Protein 4OYL (pdb70)

Sequence (567 aa):
GAIENGLESGSANACPDAILIFARGSTEPGNMGITVGPALANGLESHIRNIWIQGVGGPYDAALATNFLPRGTSQANIDEGKRLFALANQKCPNTPVVAGGYQGAALIAAAVSELSGAVKEQVKGVALFGYTQNLQNRGGIPNYPRERTKVFCNVGDAVCTGTLIITPALSYTIEARGEAARFLRDRIRGAIENGLESGSANACPDAILIFARGSTEPGNMGITVGPALANNGLESHIRNIWIQGVGGPYDAALATNFLPRGTSQANIDEGKRLFALANQKCPNTPVVAGGYQGAALIAAAVSELSGAVKEQVKGVALFGYTQNLQNRGGIPNYPRERTKVFCNVGDAVCTGTLIITPALSYTIEARGEAARFLRDRIRGAIENGLESGSANACPDAILIFARGSTEPGNMGITVGPALANGLEESHIRNIWIQGVGGPYDAALATNFLPRGTSQANIDEGKRLFALANQKCPNTPVVAGGYQGAALIAAAVSELSGAVKEQVKGVALFGYTQNLQNRGGIPNYPRERTKVFCNVGDAVCTGTLIITPALSYTTIEARGEAARFLRDRIR

B-factor: mean 19.84, std 9.94, range [5.02, 76.6]

Foldseek 3Di:
DQAFQQLVPDALVQDWQEEEEEQEAAPADYQQGDFLRVLLVQLQCVLGVTYGYHGQDDPPPSHLVQCPDPLRGDPVLLVSLLVSLVSCCVSPLPHAYEYEYENHLSSNLSNLQPDDDSSNVSHQAYEYELRLCCPVVVNHRHPHDPLRYHYHYDPPRVSNVNDRDDDPPVVSSVCSSPVVSVSVSVSSD/DQEFAQLVPDALVDDFQEEEEEQEAAPADYQQGDFLRVLLVLLLCVLGPTYGYHGQDDPPPRHLVQCPDPLRGDPVSLVSLLVSLVSCCVSPVVHAYEYEYANHLSSNLSNLLPDDDSSNVSHQAYEYELRLCCPVVVNDRHPHDPLRYHYHHDPPRPSNVNDRDDDPPVVSSVCSNPVVSVSVVVSSD/DLEFQQLVPDALVQAWQEEEEEQEAAPAGYQQGDFLRVLLVLLQCVLGVTYGYHGQDDPPPRHLVQCPDPLRGDPVSLVSLLVSLVSCCVSPLPHAYEYEYANRLSSNLSNLQPDDDSSNVSHQAYEYELRLCCPVVVNHRHPHDPLRYHYHYDPPRVSNPNDRDDDPPVVSSVCSNPVVSVSVSVSSD

CATH classification: 3.40.50.1820

Radius of gyration: 27.36 Å; Cα contacts (8 Å, |Δi|>4): 1223; chains: 3; bounding box: 73×33×76 Å

Solvent-accessible surface area: 22251 Å² total

Organism: Humicola insolens (NCBI:txid85995)

Nearest PDB structures (foldseek):
  4oyl-assembly3_C  TM=1.004E+00  e=4.333E-38  Mycothermus thermophilus
  4oyy-assembly10_J  TM=9.921E-01  e=8.914E-37  Mycothermus thermophilus
  1cue-assembly1_A  TM=9.681E-01  e=5.906E-26  Fusarium vanettenii
  5x88-assembly1_A  TM=9.489E-01  e=8.861E-22  Malbranchea cinnamomea
  3qpd-assembly1_A  TM=9.527E-01  e=2.796E-21  Aspergillus oryzae

Secondary structure (DSSP, 8-state):
----BHHHH--TTS--SEEEEEEPPTT--TTTTTTHHHHHHHHHHHH-SSEEEEE--TT----SGGGGSGGGS-HHHHHHHHHHHHHHHHH-TTS-EEEEE--HHHHHHHHHHT--HHHHHHEEEEEEES-TTTTTTTTS-TTS-GGGEEEE--TT-GGGGT--S------HHHHIIIIIHHHHHHHH-/----BHHHH--TTS--SEEEEEE--TT-STTT-SSHHHHHHHHHHTT-SSEEEEE--TT----GGGGGSGGGS-HHHHHHHHHHHHHHHHH-TTS-EEEEE--HHHHHHHHHHT--HHHHHHEEEEEEES-TTTTTTTTS-TTS-GGGEEEE--TT-GGGGT--S------HHHHIIIIIHHHHHHHH-/----BHHHH--TTS--SEEEEEEPPTT-STTTTTTHHHHHHHHHHHH-SSEEEEE--TT----SGGGGSGGGS-HHHHHHHHHHHHHHHHH-TTS-EEEEE--HHHHHHHHHHT--HHHHHHEEEEEEES-TTTTTTTTS-TTS-GGGEEEE--TT-GGGGT--S------HHHHIIIIIHHHHHHHH-

InterPro domains:
  IPR000675 Cutinase/acetylxylan esterase [PF01083] (16-191)
  IPR000675 Cutinase/acetylxylan esterase [SM01110] (15-192)
  IPR011150 Cutinase, monofunctional [PR00129] (37-47)
  IPR011150 Cutinase, monofunctional [PR00129] (71-91)
  IPR011150 Cutinase, monofunctional [PR00129] (92-111)
  IPR011150 Cutinase, monofunctional [PR00129] (154-179)
  IPR011150 Cutinase, monofunctional [PTHR48250] (11-193)
  IPR029058 Alpha/Beta hydrolase fold [G3DSA:3.40.50.1820] (1-194)
  IPR029058 Alpha/Beta hydrolase fold [SSF53474] (13-193)
  IPR043579 Cutinase, aspartate and histidine active sites [PS00931] (156-173)
  IPR043580 Cutinase, serine active site [PS00155] (95-107)

Structure (mmCIF, N/CA/C/O backbone):
data_4OYL
#
_entry.id   4OYL
#
_cell.length_a   71.630
_cell.length_b   66.400
_cell.length_c   71.980
_cell.angle_alpha   90.00
_cell.angle_beta   119.30
_cell.angle_gamma   90.00
#
_symmetry.space_group_name_H-M   'P 1 21 1'
#
loop_
_entity.id
_entity.type
_entity.pdbx_description
1 polymer Cutinase
2 water water
#
loop_
_atom_site.group_PDB
_atom_site.id
_atom_site.type_symbol
_atom_site.label_atom_id
_atom_site.label_alt_id
_atom_site.label_comp_id
_atom_site.label_asym_id
_atom_site.label_entity_id
_atom_site.label_seq_id
_atom_site.pdbx_PDB_ins_code
_atom_site.Cartn_x
_atom_site.Cartn_y
_atom_site.Cartn_z
_atom_site.occupancy
_atom_site.B_iso_or_equiv
_atom_site.auth_seq_id
_atom_site.auth_comp_id
_atom_site.auth_asym_id
_atom_site.auth_atom_id
_atom_site.pdbx_PDB_model_num
ATOM 1 N N . GLY A 1 3 ? -6.251 49.507 1.255 1.00 22.70 3 GLY A N 1
ATOM 2 C CA . GLY A 1 3 ? -5.194 48.852 0.405 1.00 22.99 3 GLY A CA 1
ATOM 3 C C . GLY A 1 3 ? -5.676 47.942 -0.736 1.00 20.24 3 GLY A C 1
ATOM 4 O O . GLY A 1 3 ? -5.428 46.729 -0.704 1.00 20.93 3 GLY A O 1
ATOM 5 N N . ALA A 1 4 ? -6.303 48.512 -1.772 1.00 18.30 4 ALA A N 1
ATOM 6 C CA . ALA A 1 4 ? -6.847 47.694 -2.886 1.00 18.09 4 ALA A CA 1
ATOM 7 C C . ALA A 1 4 ? -5.848 47.420 -3.960 1.00 16.73 4 ALA A C 1
ATOM 8 O O . ALA A 1 4 ? -6.085 46.569 -4.811 1.00 14.43 4 ALA A O 1
ATOM 10 N N . ILE A 1 5 ? -4.752 48.180 -3.986 1.00 15.74 5 ILE A N 1
ATOM 11 C CA . ILE A 1 5 ? -3.738 47.964 -4.990 1.00 16.32 5 ILE A CA 1
ATOM 12 C C . ILE A 1 5 ? -2.400 47.746 -4.289 1.00 15.54 5 ILE A C 1
ATOM 13 O O . ILE A 1 5 ? -2.036 48.547 -3.456 1.00 14.75 5 ILE A O 1
ATOM 18 N N . GLU A 1 6 ? -1.672 46.679 -4.607 1.00 14.11 6 GLU A N 1
ATOM 19 C CA . GLU A 1 6 ? -0.369 46.436 -4.004 1.00 13.90 6 GLU A CA 1
ATOM 20 C C . GLU A 1 6 ? 0.482 45.994 -5.128 1.00 14.51 6 GLU A C 1
ATOM 21 O O . GLU A 1 6 ? 0.093 45.090 -5.874 1.00 13.50 6 GLU A O 1
ATOM 27 N N . ASN A 1 7 ? 1.643 46.617 -5.301 1.00 15.47 7 ASN A N 1
ATOM 28 C CA . ASN A 1 7 ? 2.560 46.248 -6.405 1.00 17.12 7 ASN A CA 1
ATOM 29 C C . ASN A 1 7 ? 3.991 46.087 -5.940 1.00 17.18 7 ASN A C 1
ATOM 30 O O . ASN A 1 7 ? 4.937 46.396 -6.672 1.00 16.28 7 ASN A O 1
ATOM 35 N N . GLY A 1 8 ? 4.156 45.548 -4.744 1.00 17.41 8 GLY A N 1
ATOM 36 C CA . GLY A 1 8 ? 5.488 45.435 -4.113 1.00 18.10 8 GLY A CA 1
ATOM 37 C C . GLY A 1 8 ? 6.486 44.552 -4.813 1.00 18.89 8 GLY A C 1
ATOM 38 O O . GLY A 1 8 ? 7.705 44.758 -4.688 1.00 20.39 8 GLY A O 1
ATOM 39 N N . LEU A 1 9 ? 6.019 43.541 -5.542 1.00 17.59 9 LEU A N 1
ATOM 40 C CA . LEU A 1 9 ? 6.926 42.743 -6.349 1.00 17.97 9 LEU A CA 1
ATOM 41 C C . LEU A 1 9 ? 7.315 43.398 -7.708 1.00 20.10 9 LEU A C 1
ATOM 42 O O . LEU A 1 9 ? 8.460 43.275 -8.175 1.00 18.84 9 LEU A O 1
ATOM 47 N N . GLU A 1 10 ? 6.369 44.010 -8.368 1.00 21.08 10 GLU A N 1
ATOM 48 C CA . GLU A 1 10 ? 6.693 44.687 -9.605 1.00 27.92 10 GLU A CA 1
ATOM 49 C C . GLU A 1 10 ? 7.581 45.916 -9.315 1.00 28.53 10 GLU A C 1
ATOM 50 O O . GLU A 1 10 ? 8.520 46.146 -10.012 1.00 29.66 10 GLU A O 1
ATOM 56 N N . SER A 1 11 ? 7.374 46.614 -8.211 1.00 29.94 11 SER A N 1
ATOM 57 C CA . SER A 1 11 ? 8.210 47.761 -7.914 1.00 32.87 11 SER A CA 1
ATOM 58 C C . SER A 1 11 ? 9.486 47.439 -7.104 1.00 35.46 11 SER A C 1
ATOM 59 O O . SER A 1 11 ? 10.436 48.220 -7.098 1.00 36.41 11 SER A O 1
ATOM 62 N N . GLY A 1 12 ? 9.558 46.280 -6.474 1.00 33.96 12 GLY A N 1
ATOM 63 C CA . GLY A 1 12 ? 10.690 45.995 -5.618 1.00 33.36 12 GLY A CA 1
ATOM 64 C C . GLY A 1 12 ? 12.021 45.807 -6.317 1.00 33.60 12 GLY A C 1
ATOM 65 O O . GLY A 1 12 ? 12.107 45.326 -7.445 1.00 32.82 12 GLY A O 1
ATOM 66 N N . SER A 1 13 ? 13.085 46.160 -5.609 1.00 35.03 13 SER A N 1
ATOM 67 C CA . SER A 1 13 ? 14.439 46.026 -6.121 1.00 32.04 13 SER A CA 1
ATOM 68 C C . SER A 1 13 ? 15.069 44.679 -5.736 1.00 29.15 13 SER A C 1
ATOM 69 O O . SER A 1 13 ? 15.058 44.301 -4.573 1.00 29.11 13 SER A O 1
ATOM 72 N N . ALA A 1 14 ? 15.657 43.983 -6.706 1.00 28.81 14 ALA A N 1
ATOM 73 C CA . ALA A 1 14 ? 16.372 42.736 -6.448 1.00 29.72 14 ALA A CA 1
ATOM 74 C C . ALA A 1 14 ? 17.574 42.879 -5.515 1.00 32.85 14 ALA A C 1
ATOM 75 O O . ALA A 1 14 ? 18.170 41.883 -5.159 1.00 29.96 14 ALA A O 1
ATOM 77 N N . ASN A 1 15 ? 17.946 44.107 -5.142 1.00 35.36 15 ASN A N 1
ATOM 78 C CA . ASN A 1 15 ? 19.006 44.305 -4.153 1.00 38.87 15 ASN A CA 1
ATOM 79 C C . ASN A 1 15 ? 18.491 44.509 -2.715 1.00 37.98 15 ASN A C 1
ATOM 80 O O . ASN A 1 15 ? 19.283 44.586 -1.794 1.00 36.64 15 ASN A O 1
ATOM 85 N N . ALA A 1 16 ? 17.173 44.600 -2.543 1.00 31.07 16 ALA A N 1
ATOM 86 C CA . ALA A 1 16 ? 16.561 44.650 -1.236 1.00 28.51 16 ALA A CA 1
ATOM 87 C C . ALA A 1 16 ? 15.444 43.562 -1.066 1.00 24.12 16 ALA A C 1
ATOM 88 O O . ALA A 1 16 ? 14.351 43.859 -0.617 1.00 23.28 16 ALA A O 1
ATOM 90 N N . CYS A 1 17 ? 15.746 42.314 -1.387 1.00 19.91 17 CYS A N 1
ATOM 91 C CA . CYS A 1 17 ? 14.773 41.230 -1.224 1.00 20.11 17 CYS A CA 1
ATOM 92 C C . CYS A 1 17 ? 14.210 41.097 0.201 1.00 17.86 17 CYS A C 1
ATOM 93 O O . CYS A 1 17 ? 14.927 41.195 1.146 1.00 17.47 17 CYS A O 1
ATOM 96 N N . PRO A 1 18 ? 12.902 40.880 0.345 1.00 16.32 18 PRO A N 1
ATOM 97 C CA . PRO A 1 18 ? 12.311 40.823 1.676 1.00 15.23 18 PRO A CA 1
ATOM 98 C C . PRO A 1 18 ? 12.377 39.411 2.322 1.00 15.04 18 PRO A C 1
ATOM 99 O O . PRO A 1 18 ? 12.975 38.466 1.759 1.00 15.11 18 PRO A O 1
ATOM 103 N N . ASP A 1 19 ? 11.751 39.275 3.483 1.00 13.67 19 ASP A N 1
ATOM 104 C CA . ASP A 1 19 ? 11.656 37.978 4.135 1.00 14.47 19 ASP A CA 1
ATOM 105 C C . ASP A 1 19 ? 10.618 37.059 3.486 1.00 14.26 19 ASP A C 1
ATOM 106 O O . ASP A 1 19 ? 10.699 35.822 3.610 1.00 14.92 19 ASP A O 1
ATOM 111 N N . ALA A 1 20 ? 9.655 37.646 2.806 1.00 12.17 20 ALA A N 1
ATOM 112 C CA . ALA A 1 20 ? 8.629 36.849 2.126 1.00 11.74 20 ALA A CA 1
ATOM 113 C C . ALA A 1 20 ? 7.922 37.711 1.079 1.00 10.57 20 ALA A C 1
ATOM 114 O O . ALA A 1 20 ? 7.912 38.952 1.181 1.00 9.31 20 ALA A O 1
ATOM 116 N N . ILE A 1 21 ? 7.301 37.021 0.117 1.00 9.92 21 ILE A N 1
ATOM 117 C CA . ILE A 1 21 ? 6.491 37.634 -0.930 1.00 10.09 21 ILE A CA 1
ATOM 118 C C . ILE A 1 21 ? 5.114 36.988 -0.949 1.00 10.01 21 ILE A C 1
ATOM 119 O O . ILE A 1 21 ? 5.013 35.757 -0.963 1.00 9.73 21 ILE A O 1
ATOM 124 N N . LEU A 1 22 ? 4.058 37.805 -0.898 1.00 9.14 22 LEU A N 1
ATOM 125 C CA . LEU A 1 22 ? 2.689 37.311 -0.997 1.00 9.01 22 LEU A CA 1
ATOM 126 C C . LEU A 1 22 ? 2.113 37.753 -2.339 1.00 9.31 22 LEU A C 1
ATOM 127 O O . LEU A 1 22 ? 2.045 38.993 -2.636 1.00 8.55 22 LEU A O 1
ATOM 132 N N . ILE A 1 23 ? 1.639 36.761 -3.105 1.00 9.17 23 ILE A N 1
ATOM 133 C CA . ILE A 1 23 ? 0.863 37.000 -4.319 1.00 9.57 23 ILE A CA 1
ATOM 134 C C . ILE A 1 23 ? -0.613 36.657 -4.105 1.00 9.21 23 ILE A C 1
ATOM 135 O O . ILE A 1 23 ? -0.950 35.550 -3.642 1.00 8.46 23 ILE A O 1
ATOM 140 N N . PHE A 1 24 ? -1.516 37.581 -4.448 1.00 8.27 24 PHE A N 1
ATOM 141 C CA . PHE A 1 24 ? -2.926 37.413 -4.164 1.00 7.93 24 PHE A CA 1
ATOM 142 C C . PHE A 1 24 ? -3.774 37.730 -5.391 1.00 8.01 24 PHE A C 1
ATOM 143 O O . PHE A 1 24 ? -3.565 38.751 -6.057 1.00 8.37 24 PHE A O 1
ATOM 151 N N . ALA A 1 25 ? -4.719 36.864 -5.680 1.00 7.32 25 ALA A N 1
ATOM 152 C CA . ALA A 1 25 ? -5.749 37.070 -6.709 1.00 7.56 25 ALA A CA 1
ATOM 153 C C . ALA A 1 25 ? -7.150 37.268 -6.084 1.00 7.45 25 ALA A C 1
ATOM 154 O O . ALA A 1 25 ? -7.650 36.449 -5.305 1.00 6.56 25 ALA A O 1
ATOM 156 N N . ARG A 1 26 ? -7.770 38.394 -6.442 1.00 7.47 26 ARG A N 1
ATOM 157 C CA . ARG A 1 26 ? -9.056 38.817 -5.910 1.00 7.24 26 ARG A CA 1
ATOM 158 C C . ARG A 1 26 ? -10.262 38.118 -6.548 1.00 7.11 26 ARG A C 1
ATOM 159 O O . ARG A 1 26 ? -10.156 37.382 -7.543 1.00 6.57 26 ARG A O 1
ATOM 167 N N . GLY A 1 27 ? -11.424 38.360 -5.947 1.00 6.91 27 GLY A N 1
ATOM 168 C CA . GLY A 1 27 ? -12.704 37.823 -6.436 1.00 7.13 27 GLY A CA 1
ATOM 169 C C . GLY A 1 27 ? -13.351 38.581 -7.589 1.00 7.57 27 GLY A C 1
ATOM 170 O O . GLY A 1 27 ? -12.996 39.731 -7.864 1.00 7.60 27 GLY A O 1
ATOM 171 N N . SER A 1 28 ? -14.301 37.936 -8.280 1.00 7.59 28 SER A N 1
ATOM 172 C CA . SER A 1 28 ? -15.039 38.571 -9.385 1.00 8.18 28 SER A CA 1
ATOM 173 C C . SER A 1 28 ? -15.644 39.906 -8.971 1.00 8.39 28 SER A C 1
ATOM 174 O O . SER A 1 28 ? -16.173 39.980 -7.911 1.00 8.59 28 SER A O 1
ATOM 177 N N . THR A 1 29 ? -15.525 40.913 -9.812 1.00 9.59 29 THR A N 1
ATOM 178 C CA . THR A 1 29 ? -16.029 42.295 -9.627 1.00 10.86 29 THR A CA 1
ATOM 179 C C . THR A 1 29 ? -15.299 43.172 -8.606 1.00 11.56 29 THR A C 1
ATOM 180 O O . THR A 1 29 ? -15.653 44.333 -8.409 1.00 11.62 29 THR A O 1
ATOM 184 N N . GLU A 1 30 ? -14.263 42.640 -7.979 1.00 11.15 30 GLU A N 1
ATOM 185 C CA . GLU A 1 30 ? -13.604 43.340 -6.912 1.00 11.53 30 GLU A CA 1
ATOM 186 C C . GLU A 1 30 ? -12.659 44.354 -7.550 1.00 11.61 30 GLU A C 1
ATOM 187 O O . GLU A 1 30 ? -12.085 44.112 -8.619 1.00 10.67 30 GLU A O 1
ATOM 193 N N . PRO A 1 31 ? -12.493 45.491 -6.898 1.00 12.83 31 PRO A N 1
ATOM 194 C CA . PRO A 1 31 ? -11.665 46.544 -7.523 1.00 14.13 31 PRO A CA 1
ATOM 195 C C . PRO A 1 31 ? -10.140 46.373 -7.231 1.00 14.72 31 PRO A C 1
ATOM 196 O O . PRO A 1 31 ? -9.738 45.537 -6.403 1.00 13.32 31 PRO A O 1
ATOM 200 N N . GLY A 1 32 ? -9.328 47.179 -7.911 1.00 14.24 32 GLY A N 1
ATOM 201 C CA . GLY A 1 32 ? -7.879 47.193 -7.748 1.00 13.75 32 GLY A CA 1
ATOM 202 C C . GLY A 1 32 ? -7.256 45.853 -8.116 1.00 13.45 32 GLY A C 1
ATOM 203 O O . GLY A 1 32 ? -7.704 45.185 -9.028 1.00 12.90 32 GLY A O 1
ATOM 204 N N . ASN A 1 33 ? -6.190 45.468 -7.417 1.00 12.33 33 ASN A N 1
ATOM 205 C CA . ASN A 1 33 ? -5.619 44.147 -7.665 1.00 11.52 33 ASN A CA 1
ATOM 206 C C . ASN A 1 33 ? -5.626 43.261 -6.424 1.00 10.96 33 ASN A C 1
ATOM 207 O O . ASN A 1 33 ? -5.240 42.116 -6.489 1.00 11.74 33 ASN A O 1
ATOM 212 N N . MET A 1 34 ? -6.131 43.772 -5.306 1.00 10.81 34 MET A N 1
ATOM 213 C CA . MET A 1 34 ? -6.278 42.996 -4.105 1.00 10.88 34 MET A CA 1
ATOM 214 C C . MET A 1 34 ? -7.720 42.790 -3.741 1.00 11.10 34 MET A C 1
ATOM 215 O O . MET A 1 34 ? -8.040 42.006 -2.840 1.00 10.65 34 MET A O 1
ATOM 220 N N . GLY A 1 35 ? -8.595 43.584 -4.344 1.00 11.30 35 GLY A N 1
ATOM 221 C CA . GLY A 1 35 ? -9.959 43.687 -3.869 1.00 11.21 35 GLY A CA 1
ATOM 222 C C . GLY A 1 35 ? -10.113 44.375 -2.538 1.00 11.67 35 GLY A C 1
ATOM 223 O O . GLY A 1 35 ? -9.181 44.982 -2.020 1.00 12.37 35 GLY A O 1
ATOM 224 N N . ILE A 1 36 ? -11.278 44.233 -1.953 1.00 12.25 36 ILE A N 1
ATOM 225 C CA . ILE A 1 36 ? -11.616 44.961 -0.743 1.00 14.25 36 ILE A CA 1
ATOM 226 C C . ILE A 1 36 ? -12.111 44.101 0.371 1.00 13.85 36 ILE A C 1
ATOM 227 O O . ILE A 1 36 ? -12.530 44.639 1.350 1.00 13.65 36 ILE A O 1
ATOM 232 N N . THR A 1 37 ? -11.978 42.763 0.279 1.00 12.22 37 THR A N 1
ATOM 233 C CA . THR A 1 37 ? -12.452 41.885 1.326 1.00 10.55 37 THR A CA 1
ATOM 234 C C . THR A 1 37 ? -11.304 40.996 1.820 1.00 10.38 37 THR A C 1
ATOM 235 O O . THR A 1 37 ? -10.550 41.403 2.688 1.00 10.67 37 THR A O 1
ATOM 239 N N . VAL A 1 38 ? -11.156 39.806 1.256 1.00 8.94 38 VAL A N 1
ATOM 240 C CA . VAL A 1 38 ? -10.235 38.815 1.742 1.00 8.41 38 VAL A CA 1
ATOM 241 C C . VAL A 1 38 ? -8.779 39.208 1.581 1.00 8.27 38 VAL A C 1
ATOM 242 O O . VAL A 1 38 ? -7.998 38.982 2.469 1.00 8.14 38 VAL A O 1
ATOM 246 N N . GLY A 1 39 ? -8.423 39.803 0.450 1.00 7.91 39 GLY A N 1
ATOM 247 C CA . GLY A 1 39 ? -7.087 40.194 0.175 1.00 8.23 39 GLY A CA 1
ATOM 248 C C . GLY A 1 39 ? -6.414 41.144 1.164 1.00 8.55 39 GLY A C 1
ATOM 249 O O . GLY A 1 39 ? -5.354 40.834 1.706 1.00 7.53 39 GLY A O 1
ATOM 250 N N . PRO A 1 40 ? -7.038 42.294 1.436 1.00 9.47 40 PRO A N 1
ATOM 251 C CA . PRO A 1 40 ? -6.388 43.216 2.432 1.00 9.98 40 PRO A CA 1
ATOM 252 C C . PRO A 1 40 ? -6.347 42.626 3.823 1.00 9.74 40 PRO A C 1
ATOM 253 O O . PRO A 1 40 ? -5.381 42.813 4.561 1.00 9.24 40 PRO A O 1
ATOM 257 N N . ALA A 1 41 ? -7.357 41.843 4.182 1.00 10.05 41 ALA A N 1
ATOM 258 C CA . ALA A 1 41 ? -7.295 41.148 5.468 1.00 9.86 41 ALA A CA 1
ATOM 259 C C . ALA A 1 41 ? -6.126 40.160 5.565 1.00 10.53 41 ALA A C 1
ATOM 260 O O . ALA A 1 41 ? -5.465 40.102 6.600 1.00 11.05 41 ALA A O 1
ATOM 262 N N . LEU A 1 42 ? -5.850 39.393 4.507 1.00 9.89 42 LEU A N 1
ATOM 263 C CA . LEU A 1 42 ? -4.717 38.431 4.532 1.00 9.88 42 LEU A CA 1
ATOM 264 C C . LEU A 1 42 ? -3.362 39.162 4.556 1.00 10.07 42 LEU A C 1
ATOM 265 O O . LEU A 1 42 ? -2.474 38.794 5.295 1.00 10.12 42 LEU A O 1
ATOM 270 N N . ALA A 1 43 ? -3.224 40.207 3.751 1.00 11.32 43 ALA A N 1
ATOM 271 C CA . ALA A 1 43 ? -2.006 41.023 3.708 1.00 12.25 43 ALA A CA 1
ATOM 272 C C . ALA A 1 43 ? -1.741 41.621 5.089 1.00 14.08 43 ALA A C 1
ATOM 273 O O . ALA A 1 43 ? -0.603 41.541 5.578 1.00 12.92 43 ALA A O 1
ATOM 275 N N . ASN A 1 44 ? -2.772 42.210 5.708 1.00 15.23 44 ASN A N 1
ATOM 276 C CA . ASN A 1 44 ? -2.652 42.741 7.080 1.00 18.22 44 ASN A CA 1
ATOM 277 C C . ASN A 1 44 ? -2.294 41.703 8.114 1.00 16.08 44 ASN A C 1
ATOM 278 O O . ASN A 1 44 ? -1.428 41.940 8.957 1.00 14.12 44 ASN A O 1
ATOM 283 N N . GLY A 1 45 ? -2.968 40.565 8.057 1.00 14.55 45 GLY A N 1
ATOM 284 C CA . GLY A 1 45 ? -2.661 39.465 8.962 1.00 14.19 45 GLY A CA 1
ATOM 285 C C . GLY A 1 45 ? -1.199 39.071 8.860 1.00 13.67 45 GLY A C 1
ATOM 286 O O . GLY A 1 45 ? -0.492 38.947 9.875 1.00 14.01 45 GLY A O 1
ATOM 287 N N . LEU A 1 46 ? -0.726 38.896 7.638 1.00 12.73 46 LEU A N 1
ATOM 288 C CA . LEU A 1 46 ? 0.597 38.366 7.420 1.00 13.48 46 LEU A CA 1
ATOM 289 C C . LEU A 1 46 ? 1.671 39.412 7.789 1.00 13.59 46 LEU A C 1
ATOM 290 O O . LEU A 1 46 ? 2.686 39.103 8.418 1.00 11.89 46 LEU A O 1
ATOM 295 N N . GLU A 1 47 ? 1.427 40.651 7.429 1.00 14.81 47 GLU A N 1
ATOM 296 C CA . GLU A 1 47 ? 2.358 41.738 7.724 1.00 18.29 47 GLU A CA 1
ATOM 297 C C . GLU A 1 47 ? 2.472 41.988 9.236 1.00 19.47 47 GLU A C 1
ATOM 298 O O . GLU A 1 47 ? 3.521 42.375 9.731 1.00 18.10 47 GLU A O 1
ATOM 304 N N . SER A 1 48 ? 1.438 41.673 9.985 1.00 19.82 48 SER A N 1
ATOM 305 C CA . SER A 1 48 ? 1.535 41.754 11.422 1.00 22.15 48 SER A CA 1
ATOM 306 C C . SER A 1 48 ? 2.502 40.693 11.988 1.00 22.42 48 SER A C 1
ATOM 307 O O . SER A 1 48 ? 3.034 40.889 13.063 1.00 22.09 48 SER A O 1
ATOM 310 N N . HIS A 1 49 ? 2.777 39.601 11.271 1.00 20.49 49 HIS A N 1
ATOM 311 C CA . HIS A 1 49 ? 3.756 38.583 11.764 1.00 21.77 49 HIS A CA 1
ATOM 312 C C . HIS A 1 49 ? 5.146 38.735 11.103 1.00 20.48 49 HIS A C 1
ATOM 313 O O . HIS A 1 49 ? 6.125 38.355 11.673 1.00 21.34 49 HIS A O 1
ATOM 320 N N . ILE A 1 50 ? 5.204 39.210 9.867 1.00 19.64 50 ILE A N 1
ATOM 321 C CA . ILE A 1 50 ? 6.460 39.360 9.159 1.00 19.65 50 ILE A CA 1
ATOM 322 C C . ILE A 1 50 ? 6.546 40.785 8.629 1.00 20.72 50 ILE A C 1
ATOM 323 O O . ILE A 1 50 ? 5.942 41.105 7.598 1.00 26.16 50 ILE A O 1
ATOM 328 N N . ARG A 1 51 ? 7.325 41.632 9.275 1.00 22.01 51 ARG A N 1
ATOM 329 C CA . ARG A 1 51 ? 7.366 43.052 8.905 1.00 22.76 51 ARG A CA 1
ATOM 330 C C . ARG A 1 51 ? 7.932 43.239 7.510 1.00 21.62 51 ARG A C 1
ATOM 331 O O . ARG A 1 51 ? 7.445 44.045 6.747 1.00 25.65 51 ARG A O 1
ATOM 332 N N . ASN A 1 52 ? 8.927 42.462 7.138 1.00 18.54 52 ASN A N 1
ATOM 333 C CA . ASN A 1 52 ? 9.616 42.702 5.892 1.00 17.83 52 ASN A CA 1
ATOM 334 C C . ASN A 1 52 ? 9.105 41.793 4.753 1.00 16.83 52 ASN A C 1
ATOM 335 O O . ASN A 1 52 ? 9.624 40.723 4.494 1.00 14.88 52 ASN A O 1
ATOM 340 N N . ILE A 1 53 ? 8.086 42.279 4.072 1.00 17.13 53 ILE A N 1
ATOM 341 C CA . ILE A 1 53 ? 7.297 41.504 3.123 1.00 17.59 53 ILE A CA 1
ATOM 342 C C . ILE A 1 53 ? 6.932 42.387 1.936 1.00 17.24 53 ILE A C 1
ATOM 343 O O . ILE A 1 53 ? 6.747 43.629 2.082 1.00 18.30 53 ILE A O 1
ATOM 348 N N . TRP A 1 54 ? 6.893 41.789 0.756 1.00 14.60 54 TRP A N 1
ATOM 349 C CA . TRP A 1 54 ? 6.306 42.447 -0.402 1.00 14.20 54 TRP A CA 1
ATOM 350 C C . TRP A 1 54 ? 4.920 41.829 -0.662 1.00 13.51 54 TRP A C 1
ATOM 351 O O . TRP A 1 54 ? 4.796 40.592 -0.648 1.00 11.41 54 TRP A O 1
ATOM 362 N N . ILE A 1 55 ? 3.937 42.668 -0.968 1.00 12.25 55 ILE A N 1
ATOM 363 C CA . ILE A 1 55 ? 2.568 42.231 -1.249 1.00 12.41 55 ILE A CA 1
ATOM 364 C C . ILE A 1 55 ? 2.291 42.593 -2.687 1.00 12.24 55 ILE A C 1
ATOM 365 O O . ILE A 1 55 ? 2.540 43.744 -3.104 1.00 11.24 55 ILE A O 1
ATOM 370 N N . GLN A 1 56 ? 1.780 41.629 -3.459 1.00 11.24 56 GLN A N 1
ATOM 371 C CA . GLN A 1 56 ? 1.498 41.802 -4.852 1.00 11.50 56 GLN A CA 1
ATOM 372 C C . GLN A 1 56 ? 0.133 41.204 -5.273 1.00 12.00 56 GLN A C 1
ATOM 373 O O . GLN A 1 56 ? -0.078 40.009 -5.111 1.00 10.89 56 GLN A O 1
ATOM 379 N N . GLY A 1 57 ? -0.756 42.026 -5.830 1.00 11.34 57 GLY A N 1
ATOM 380 C CA . GLY A 1 57 ? -2.036 41.562 -6.374 1.00 11.34 57 GLY A CA 1
ATOM 381 C C . GLY A 1 57 ? -1.844 41.142 -7.819 1.00 11.68 57 GLY A C 1
ATOM 382 O O . GLY A 1 57 ? -0.886 41.616 -8.501 1.00 12.35 57 GLY A O 1
ATOM 383 N N . VAL A 1 58 ? -2.745 40.292 -8.331 1.00 11.21 58 VAL A N 1
ATOM 384 C CA . VAL A 1 58 ? -2.703 39.858 -9.725 1.00 11.44 58 VAL A CA 1
ATOM 385 C C . VAL A 1 58 ? -3.619 40.771 -10.510 1.00 12.44 58 VAL A C 1
ATOM 386 O O . VAL A 1 58 ? -4.834 40.820 -10.284 1.00 11.79 58 VAL A O 1
ATOM 390 N N . GLY A 1 59 ? -2.995 41.491 -11.456 1.00 13.82 59 GLY A N 1
ATOM 391 C CA . GLY A 1 59 ? -3.622 42.601 -12.191 1.00 13.86 59 GLY A CA 1
ATOM 392 C C . GLY A 1 59 ? -3.435 42.300 -13.656 1.00 14.23 59 GLY A C 1
ATOM 393 O O . GLY A 1 59 ? -3.634 41.177 -14.078 1.00 13.59 59 GLY A O 1
ATOM 394 N N . GLY A 1 60 ? -2.976 43.280 -14.444 1.00 15.85 60 GLY A N 1
ATOM 395 C CA . GLY A 1 60 ? -2.685 43.038 -15.901 1.00 15.19 60 GLY A CA 1
ATOM 396 C C . GLY A 1 60 ? -3.974 42.667 -16.620 1.00 15.47 60 GLY A C 1
ATOM 397 O O . GLY A 1 60 ? -4.996 43.290 -16.413 1.00 16.82 60 GLY A O 1
ATOM 398 N N . PRO A 1 61 ? -3.969 41.600 -17.401 1.00 15.39 61 PRO A N 1
ATOM 399 C CA . PRO A 1 61 ? -5.260 41.168 -17.977 1.00 15.82 61 PRO A CA 1
ATOM 400 C C . PRO A 1 61 ? -6.341 40.710 -16.957 1.00 16.01 61 PRO A C 1
ATOM 401 O O . PRO A 1 61 ? -7.543 40.618 -17.313 1.00 16.96 61 PRO A O 1
ATOM 405 N N . TYR A 1 62 ? -5.987 40.461 -15.693 1.00 13.64 62 TYR A N 1
ATOM 406 C CA . TYR A 1 62 ? -7.014 39.938 -14.814 1.00 13.21 62 TYR A CA 1
ATOM 407 C C . TYR A 1 62 ? -7.984 41.018 -14.385 1.00 13.06 62 TYR A C 1
ATOM 408 O O . TYR A 1 62 ? -7.749 41.748 -13.414 1.00 14.00 62 TYR A O 1
ATOM 417 N N . ASP A 1 63 ? -9.101 41.134 -15.113 1.00 13.48 63 ASP A N 1
ATOM 418 C CA . ASP A 1 63 ? -10.100 42.175 -14.779 1.00 14.19 63 ASP A CA 1
ATOM 419 C C . ASP A 1 63 ? -11.215 41.675 -13.857 1.00 13.53 63 ASP A C 1
ATOM 420 O O . ASP A 1 63 ? -12.114 42.443 -13.483 1.00 13.65 63 ASP A O 1
ATOM 425 N N . ALA A 1 64 ? -11.131 40.418 -13.413 1.00 12.57 64 ALA A N 1
ATOM 426 C CA . ALA A 1 64 ? -12.095 39.898 -12.435 1.00 11.86 64 ALA A CA 1
ATOM 427 C C . ALA A 1 64 ? -13.577 39.976 -12.972 1.00 11.76 64 ALA A C 1
ATOM 428 O O . ALA A 1 64 ? -14.547 40.217 -12.236 1.00 11.40 64 ALA A O 1
ATOM 430 N N . ALA A 1 65 ? -13.694 39.751 -14.260 1.00 12.01 65 ALA A N 1
ATOM 431 C CA . ALA A 1 65 ? -14.975 39.656 -14.974 1.00 12.79 65 ALA A CA 1
ATOM 432 C C . ALA A 1 65 ? -15.817 38.472 -14.475 1.00 12.55 65 ALA A C 1
ATOM 433 O O . ALA A 1 65 ? -15.263 37.389 -14.321 1.00 11.59 65 ALA A O 1
ATOM 435 N N . LEU A 1 66 ? -17.129 38.642 -14.268 1.00 12.31 66 LEU A N 1
ATOM 436 C CA . LEU A 1 66 ? -18.021 37.479 -14.055 1.00 13.19 66 LEU A CA 1
ATOM 437 C C . LEU A 1 66 ? -17.983 36.394 -15.159 1.00 12.83 66 LEU A C 1
ATOM 438 O O . LEU A 1 66 ? -18.117 35.191 -14.855 1.00 11.98 66 LEU A O 1
ATOM 443 N N . ALA A 1 67 ? -17.779 36.794 -16.413 1.00 11.85 67 ALA A N 1
ATOM 444 C CA . ALA A 1 67 ? -17.960 35.877 -17.545 1.00 12.24 67 ALA A CA 1
ATOM 445 C C . ALA A 1 67 ? -16.931 34.776 -17.582 1.00 11.70 67 ALA A C 1
ATOM 446 O O . ALA A 1 67 ? -17.209 33.611 -17.963 1.00 11.05 67 ALA A O 1
ATOM 448 N N . THR A 1 68 ? -15.725 35.134 -17.138 1.00 11.05 68 THR A N 1
ATOM 449 C CA . THR A 1 68 ? -14.612 34.222 -17.188 1.00 10.22 68 THR A CA 1
ATOM 450 C C . THR A 1 68 ? -14.697 33.049 -16.236 1.00 10.04 68 THR A C 1
ATOM 451 O O . THR A 1 68 ? -13.956 32.067 -16.420 1.00 9.87 68 THR A O 1
ATOM 455 N N . ASN A 1 69 ? -15.604 33.093 -15.260 1.00 9.51 69 ASN A N 1
ATOM 456 C CA . ASN A 1 69 ? -15.806 31.960 -14.366 1.00 9.48 69 ASN A CA 1
ATOM 457 C C . ASN A 1 69 ? -16.283 30.698 -15.092 1.00 10.26 69 ASN A C 1
ATOM 458 O O . ASN A 1 69 ? -16.098 29.631 -14.583 1.00 9.65 69 ASN A O 1
ATOM 463 N N . PHE A 1 70 ? -16.957 30.877 -16.232 1.00 12.05 70 PHE A N 1
ATOM 464 C CA . PHE A 1 70 ? -17.597 29.812 -16.975 1.00 13.40 70 PHE A CA 1
ATOM 465 C C . PHE A 1 70 ? -16.646 29.127 -17.967 1.00 16.28 70 PHE A C 1
ATOM 466 O O . PHE A 1 70 ? -17.068 28.264 -18.711 1.00 19.53 70 PHE A O 1
ATOM 474 N N . LEU A 1 71 ? -15.367 29.479 -17.964 1.00 16.48 71 LEU A N 1
ATOM 475 C CA . LEU A 1 71 ? -14.399 28.840 -18.823 1.00 17.04 71 LEU A CA 1
ATOM 476 C C . LEU A 1 71 ? -13.846 27.609 -18.119 1.00 18.07 71 LEU A C 1
ATOM 477 O O . LEU A 1 71 ? -13.982 27.485 -16.909 1.00 17.29 71 LEU A O 1
ATOM 482 N N . PRO A 1 72 ? -13.233 26.662 -18.874 1.00 19.79 72 PRO A N 1
ATOM 483 C CA . PRO A 1 72 ? -12.644 25.502 -18.198 1.00 18.86 72 PRO A CA 1
ATOM 484 C C . PRO A 1 72 ? -11.609 25.932 -17.140 1.00 16.75 72 PRO A C 1
ATOM 485 O O . PRO A 1 72 ? -10.836 26.852 -17.352 1.00 17.48 72 PRO A O 1
ATOM 489 N N . ARG A 1 73 ? -11.610 25.268 -16.009 1.00 15.92 73 ARG A N 1
ATOM 490 C CA . ARG A 1 73 ? -10.697 25.580 -14.903 1.00 16.27 73 ARG A CA 1
ATOM 491 C C . ARG A 1 73 ? -11.068 26.849 -14.105 1.00 14.02 73 ARG A C 1
ATOM 492 O O . ARG A 1 73 ? -10.447 27.133 -13.056 1.00 13.85 73 ARG A O 1
ATOM 500 N N . GLY A 1 74 ? -12.086 27.559 -14.569 1.00 12.33 74 GLY A N 1
ATOM 501 C CA . GLY A 1 74 ? -12.766 28.545 -13.756 1.00 11.49 74 GLY A CA 1
ATOM 502 C C . GLY A 1 74 ? -12.270 29.978 -13.968 1.00 10.13 74 GLY A C 1
ATOM 503 O O . GLY A 1 74 ? -12.701 30.853 -13.255 1.00 9.57 74 GLY A O 1
ATOM 504 N N . THR A 1 75 ? -11.390 30.202 -14.936 1.00 10.23 75 THR A N 1
ATOM 505 C CA . THR A 1 75 ? -10.967 31.520 -15.397 1.00 11.08 75 THR A CA 1
ATOM 506 C C . THR A 1 75 ? -10.266 31.411 -16.762 1.00 12.83 75 THR A C 1
ATOM 507 O O . THR A 1 75 ? -10.057 30.310 -17.259 1.00 13.98 75 THR A O 1
ATOM 511 N N . SER A 1 76 ? -9.902 32.530 -17.394 1.00 14.48 76 SER A N 1
ATOM 512 C CA . SER A 1 76 ? -9.238 32.441 -18.723 1.00 15.17 76 SER A CA 1
ATOM 513 C C . SER A 1 76 ? -7.752 32.108 -18.662 1.00 16.29 76 SER A C 1
ATOM 514 O O . SER A 1 76 ? -7.064 32.378 -17.655 1.00 14.82 76 SER A O 1
ATOM 517 N N . GLN A 1 77 ? -7.228 31.545 -19.758 1.00 16.97 77 GLN A N 1
ATOM 518 C CA . GLN A 1 77 ? -5.796 31.242 -19.856 1.00 19.21 77 GLN A CA 1
ATOM 519 C C . GLN A 1 77 ? -4.914 32.522 -19.681 1.00 18.09 77 GLN A C 1
ATOM 520 O O . GLN A 1 77 ? -3.882 32.485 -19.024 1.00 16.97 77 GLN A O 1
ATOM 526 N N . ALA A 1 78 ? -5.327 33.638 -20.256 1.00 17.15 78 ALA A N 1
ATOM 527 C CA . ALA A 1 78 ? -4.583 34.884 -20.075 1.00 18.09 78 ALA A CA 1
ATOM 528 C C . ALA A 1 78 ? -4.439 35.265 -18.571 1.00 17.34 78 ALA A C 1
ATOM 529 O O . ALA A 1 78 ? -3.401 35.784 -18.152 1.00 17.73 78 ALA A O 1
ATOM 531 N N . ASN A 1 79 ? -5.493 35.035 -17.782 1.00 14.80 79 ASN A N 1
ATOM 532 C CA . ASN A 1 79 ? -5.460 35.275 -16.338 1.00 14.49 79 ASN A CA 1
ATOM 533 C C . ASN A 1 79 ? -4.475 34.351 -15.618 1.00 13.39 79 ASN A C 1
ATOM 534 O O . ASN A 1 79 ? -3.692 34.798 -14.773 1.00 13.26 79 ASN A O 1
ATOM 539 N N . ILE A 1 80 ? -4.553 33.068 -15.938 1.00 13.16 80 ILE A N 1
ATOM 540 C CA . ILE A 1 80 ? -3.613 32.088 -15.439 1.00 14.74 80 ILE A CA 1
ATOM 541 C C . ILE A 1 80 ? -2.166 32.498 -15.823 1.00 15.74 80 ILE A C 1
ATOM 542 O O . ILE A 1 80 ? -1.269 32.528 -14.965 1.00 15.72 80 ILE A O 1
ATOM 547 N N . ASP A 1 81 ? -1.953 32.870 -17.071 1.00 16.23 81 ASP A N 1
ATOM 548 C CA . ASP A 1 81 ? -0.629 33.258 -17.491 1.00 18.08 81 ASP A CA 1
ATOM 549 C C . ASP A 1 81 ? -0.083 34.467 -16.731 1.00 17.54 81 ASP A C 1
ATOM 550 O O . ASP A 1 81 ? 1.095 34.504 -16.444 1.00 16.85 81 ASP A O 1
ATOM 555 N N . GLU A 1 82 ? -0.912 35.456 -16.421 1.00 16.55 82 GLU A N 1
ATOM 556 C CA . GLU A 1 82 ? -0.450 36.556 -15.626 1.00 15.70 82 GLU A CA 1
ATOM 557 C C . GLU A 1 82 ? 0.003 36.060 -14.216 1.00 16.60 82 GLU A C 1
ATOM 558 O O . GLU A 1 82 ? 1.015 36.541 -13.648 1.00 13.62 82 GLU A O 1
ATOM 564 N N . GLY A 1 83 ? -0.746 35.106 -13.658 1.00 16.78 83 GLY A N 1
ATOM 565 C CA . GLY A 1 83 ? -0.354 34.481 -12.400 1.00 16.64 83 GLY A CA 1
ATOM 566 C C . GLY A 1 83 ? 1.051 33.921 -12.475 1.00 17.00 83 GLY A C 1
ATOM 567 O O . GLY A 1 83 ? 1.914 34.189 -11.614 1.00 14.84 83 GLY A O 1
ATOM 568 N N . LYS A 1 84 ? 1.247 33.099 -13.502 1.00 18.22 84 LYS A N 1
ATOM 569 C CA . LYS A 1 84 ? 2.526 32.432 -13.765 1.00 19.37 84 LYS A CA 1
ATOM 570 C C . LYS A 1 84 ? 3.640 33.429 -13.955 1.00 18.96 84 LYS A C 1
ATOM 571 O O . LYS A 1 84 ? 4.728 33.240 -13.435 1.00 19.83 84 LYS A O 1
ATOM 577 N N . ARG A 1 85 ? 3.385 34.491 -14.703 1.00 18.23 85 ARG A N 1
ATOM 578 C CA . ARG A 1 85 ? 4.379 35.540 -14.866 1.00 18.77 85 ARG A CA 1
ATOM 579 C C . ARG A 1 85 ? 4.864 36.111 -13.494 1.00 18.92 85 ARG A C 1
ATOM 580 O O . ARG A 1 85 ? 6.056 36.276 -13.278 1.00 19.65 85 ARG A O 1
ATOM 588 N N . LEU A 1 86 ? 3.947 36.389 -12.568 1.00 16.64 86 LEU A N 1
ATOM 589 C CA . LEU A 1 86 ? 4.330 36.864 -11.263 1.00 16.24 86 LEU A CA 1
ATOM 590 C C . LEU A 1 86 ? 5.166 35.893 -10.424 1.00 15.68 86 LEU A C 1
ATOM 591 O O . LEU A 1 86 ? 6.132 36.332 -9.817 1.00 15.22 86 LEU A O 1
ATOM 596 N N . PHE A 1 87 ? 4.853 34.602 -10.420 1.00 14.71 87 PHE A N 1
ATOM 597 C CA . PHE A 1 87 ? 5.708 33.617 -9.732 1.00 15.46 87 PHE A CA 1
ATOM 598 C C . PHE A 1 87 ? 7.136 33.570 -10.327 1.00 17.10 87 PHE A C 1
ATOM 599 O O . PHE A 1 87 ? 8.122 33.527 -9.599 1.00 16.72 87 PHE A O 1
ATOM 607 N N . ALA A 1 88 ? 7.226 33.568 -11.650 1.00 18.53 88 ALA A N 1
ATOM 608 C CA . ALA A 1 88 ? 8.498 33.705 -12.354 1.00 19.68 88 ALA A CA 1
ATOM 609 C C . ALA A 1 88 ? 9.256 34.995 -12.031 1.00 19.63 88 ALA A C 1
ATOM 610 O O . ALA A 1 88 ? 10.468 34.965 -11.831 1.00 21.64 88 ALA A O 1
ATOM 612 N N . LEU A 1 89 ? 8.569 36.117 -11.951 1.00 17.97 89 LEU A N 1
ATOM 613 C CA . LEU A 1 89 ? 9.216 37.340 -11.582 1.00 20.22 89 LEU A CA 1
ATOM 614 C C . LEU A 1 89 ? 9.759 37.279 -10.129 1.00 22.76 89 LEU A C 1
ATOM 615 O O . LEU A 1 89 ? 10.822 37.891 -9.810 1.00 21.49 89 LEU A O 1
ATOM 620 N N . ALA A 1 90 ? 9.048 36.554 -9.255 1.00 21.34 90 ALA A N 1
ATOM 621 C CA . ALA A 1 90 ? 9.498 36.380 -7.886 1.00 19.88 90 ALA A CA 1
ATOM 622 C C . ALA A 1 90 ? 10.785 35.572 -7.870 1.00 19.68 90 ALA A C 1
ATOM 623 O O . ALA A 1 90 ? 11.703 35.841 -7.090 1.00 18.88 90 ALA A O 1
ATOM 625 N N . ASN A 1 91 ? 10.844 34.550 -8.690 1.00 20.78 91 ASN A N 1
ATOM 626 C CA . ASN A 1 91 ? 12.012 33.682 -8.705 1.00 24.18 91 ASN A CA 1
ATOM 627 C C . ASN A 1 91 ? 13.228 34.341 -9.409 1.00 26.32 91 ASN A C 1
ATOM 628 O O . ASN A 1 91 ? 14.369 34.009 -9.116 1.00 27.30 91 ASN A O 1
ATOM 633 N N . GLN A 1 92 ? 12.983 35.278 -10.304 1.00 24.78 92 GLN A N 1
ATOM 634 C CA . GLN A 1 92 ? 14.056 35.992 -10.963 1.00 29.63 92 GLN A CA 1
ATOM 635 C C . GLN A 1 92 ? 14.654 37.040 -10.014 1.00 28.36 92 GLN A C 1
ATOM 636 O O . GLN A 1 92 ? 15.851 37.082 -9.820 1.00 29.22 92 GLN A O 1
ATOM 642 N N . LYS A 1 93 ? 13.820 37.888 -9.429 1.00 26.71 93 LYS A N 1
ATOM 643 C CA . LYS A 1 93 ? 14.304 38.938 -8.559 1.00 25.26 93 LYS A CA 1
ATOM 644 C C . LYS A 1 93 ? 14.897 38.406 -7.263 1.00 24.72 93 LYS A C 1
ATOM 645 O O . LYS A 1 93 ? 15.892 38.930 -6.747 1.00 25.20 93 LYS A O 1
ATOM 651 N N . CYS A 1 94 ? 14.237 37.408 -6.696 1.00 22.79 94 CYS A N 1
ATOM 652 C CA . CYS A 1 94 ? 14.505 36.983 -5.312 1.00 22.17 94 CYS A CA 1
ATOM 653 C C . CYS A 1 94 ? 14.434 35.467 -5.119 1.00 20.76 94 CYS A C 1
ATOM 654 O O . CYS A 1 94 ? 13.613 35.004 -4.366 1.00 19.63 94 CYS A O 1
ATOM 657 N N . PRO A 1 95 ? 15.342 34.688 -5.777 1.00 21.62 95 PRO A N 1
ATOM 658 C CA . PRO A 1 95 ? 15.236 33.232 -5.772 1.00 20.79 95 PRO A CA 1
ATOM 659 C C . PRO A 1 95 ? 15.386 32.569 -4.420 1.00 20.17 95 PRO A C 1
ATOM 660 O O . PRO A 1 95 ? 14.996 31.426 -4.264 1.00 20.57 95 PRO A O 1
ATOM 664 N N . ASN A 1 96 ? 15.960 33.245 -3.445 1.00 19.48 96 ASN A N 1
ATOM 665 C CA . ASN A 1 96 ? 16.127 32.645 -2.108 1.00 21.28 96 ASN A CA 1
ATOM 666 C C . ASN A 1 96 ? 15.063 33.062 -1.083 1.00 20.29 96 ASN A C 1
ATOM 667 O O . ASN A 1 96 ? 15.087 32.591 0.046 1.00 20.64 96 ASN A O 1
ATOM 672 N N . THR A 1 97 ? 14.116 33.904 -1.510 1.00 17.63 97 THR A N 1
ATOM 673 C CA . THR A 1 97 ? 13.001 34.364 -0.676 1.00 17.20 97 THR A CA 1
ATOM 674 C C . THR A 1 97 ? 11.732 33.471 -0.781 1.00 15.44 97 THR A C 1
ATOM 675 O O . THR A 1 97 ? 11.243 33.216 -1.881 1.00 15.25 97 THR A O 1
ATOM 679 N N . PRO A 1 98 ? 11.163 33.048 0.339 1.00 14.20 98 PRO A N 1
ATOM 680 C CA . PRO A 1 98 ? 9.909 32.314 0.216 1.00 13.43 98 PRO A CA 1
ATOM 681 C C . PRO A 1 98 ? 8.704 33.122 -0.340 1.00 12.16 98 PRO A C 1
ATOM 682 O O . PRO A 1 98 ? 8.553 34.300 -0.044 1.00 11.76 98 PRO A O 1
ATOM 686 N N . VAL A 1 99 ? 7.886 32.447 -1.142 1.00 10.67 99 VAL A N 1
ATOM 687 C CA . VAL A 1 99 ? 6.678 32.968 -1.748 1.00 11.10 99 VAL A CA 1
ATOM 688 C C . VAL A 1 99 ? 5.517 32.211 -1.135 1.00 10.73 99 VAL A C 1
ATOM 689 O O . VAL A 1 99 ? 5.556 30.959 -1.001 1.00 9.91 99 VAL A O 1
ATOM 693 N N . VAL A 1 100 ? 4.492 32.975 -0.733 1.00 8.99 100 VAL A N 1
ATOM 694 C CA . VAL A 1 100 ? 3.196 32.404 -0.399 1.00 8.04 100 VAL A CA 1
ATOM 695 C C . VAL A 1 100 ? 2.122 33.035 -1.302 1.00 7.53 100 VAL A C 1
ATOM 696 O O . VAL A 1 100 ? 2.332 34.103 -1.920 1.00 7.01 100 VAL A O 1
ATOM 700 N N . ALA A 1 101 ? 0.991 32.354 -1.442 1.00 7.04 101 ALA A N 1
ATOM 701 C CA . ALA A 1 101 ? -0.046 32.858 -2.371 1.00 6.69 101 ALA A CA 1
ATOM 702 C C . ALA A 1 101 ? -1.424 32.653 -1.782 1.00 6.42 101 ALA A C 1
ATOM 703 O O . ALA A 1 101 ? -1.624 31.790 -0.938 1.00 6.33 101 ALA A O 1
ATOM 705 N N . GLY A 1 102 ? -2.345 33.512 -2.169 1.00 6.24 102 GLY A N 1
ATOM 706 C CA . GLY A 1 102 ? -3.735 33.448 -1.741 1.00 6.07 102 GLY A CA 1
ATOM 707 C C . GLY A 1 102 ? -4.640 33.766 -2.881 1.00 5.88 102 GLY A C 1
ATOM 708 O O . GLY A 1 102 ? -4.241 34.465 -3.842 1.00 5.80 102 GLY A O 1
ATOM 709 N N . GLY A 1 103 ? -5.865 33.282 -2.801 1.00 5.74 103 GLY A N 1
ATOM 710 C CA . GLY A 1 103 ? -6.851 33.628 -3.791 1.00 5.79 103 GLY A CA 1
ATOM 711 C C . GLY A 1 103 ? -8.221 33.444 -3.258 1.00 5.99 103 GLY A C 1
ATOM 712 O O . GLY A 1 103 ? -8.470 32.540 -2.427 1.00 5.78 103 GLY A O 1
ATOM 713 N N . TYR A 1 104 ? -9.130 34.282 -3.748 1.00 6.02 104 TYR A N 1
ATOM 714 C CA . TYR A 1 104 ? -10.527 34.283 -3.323 1.00 5.80 104 TYR A CA 1
ATOM 715 C C . TYR A 1 104 ? -11.451 34.150 -4.527 1.00 5.75 104 TYR A C 1
ATOM 716 O O . TYR A 1 104 ? -11.336 34.878 -5.548 1.00 5.33 104 TYR A O 1
ATOM 737 N N . GLN A 1 106 ? -13.095 33.477 -7.818 1.00 6.26 106 GLN A N 1
ATOM 738 C CA . GLN A 1 106 ? -12.410 33.320 -9.106 1.00 6.31 106 GLN A CA 1
ATOM 739 C C . GLN A 1 106 ? -10.888 33.417 -8.943 1.00 6.22 106 GLN A C 1
ATOM 740 O O . GLN A 1 106 ? -10.128 32.726 -9.647 1.00 6.33 106 GLN A O 1
ATOM 746 N N . GLY A 1 107 ? -10.409 34.303 -8.079 1.00 5.96 107 GLY A N 1
ATOM 747 C CA . GLY A 1 107 ? -8.958 34.345 -7.802 1.00 5.96 107 GLY A CA 1
ATOM 748 C C . GLY A 1 107 ? -8.337 33.027 -7.298 1.00 6.08 107 GLY A C 1
ATOM 749 O O . GLY A 1 107 ? -7.156 32.737 -7.564 1.00 5.71 107 GLY A O 1
ATOM 750 N N . ALA A 1 108 ? -9.117 32.256 -6.533 1.00 6.11 108 ALA A N 1
ATOM 751 C CA . ALA A 1 108 ? -8.652 30.970 -6.082 1.00 6.50 108 ALA A CA 1
ATOM 752 C C . ALA A 1 108 ? -8.505 30.024 -7.254 1.00 6.81 108 ALA A C 1
ATOM 753 O O . ALA A 1 108 ? -7.599 29.229 -7.260 1.00 7.51 108 ALA A O 1
ATOM 755 N N . ALA A 1 109 ? -9.401 30.065 -8.224 1.00 7.09 109 ALA A N 1
ATOM 756 C CA . ALA A 1 109 ? -9.223 29.254 -9.431 1.00 7.68 109 ALA A CA 1
ATOM 757 C C . ALA A 1 109 ? -7.984 29.615 -10.230 1.00 8.19 109 ALA A C 1
ATOM 758 O O . ALA A 1 109 ? -7.268 28.735 -10.722 1.00 8.63 109 ALA A O 1
ATOM 760 N N . LEU A 1 110 ? -7.739 30.912 -10.353 1.00 8.15 110 LEU A N 1
ATOM 761 C CA . LEU A 1 110 ? -6.610 31.456 -11.038 1.00 8.33 110 LEU A CA 1
ATOM 762 C C . LEU A 1 110 ? -5.342 30.979 -10.368 1.00 8.60 110 LEU A C 1
ATOM 763 O O . LEU A 1 110 ? -4.447 30.413 -11.033 1.00 7.97 110 LEU A O 1
ATOM 768 N N . ILE A 1 111 ? -5.274 31.142 -9.041 1.00 8.65 111 ILE A N 1
ATOM 769 C CA . ILE A 1 111 ? -4.073 30.765 -8.318 1.00 9.40 111 ILE A CA 1
ATOM 770 C C . ILE A 1 111 ? -3.818 29.216 -8.334 1.00 9.28 111 ILE A C 1
ATOM 771 O O . ILE A 1 111 ? -2.664 28.755 -8.531 1.00 9.01 111 ILE A O 1
ATOM 776 N N . ALA A 1 112 ? -4.866 28.438 -8.154 1.00 8.84 112 ALA A N 1
ATOM 777 C CA . ALA A 1 112 ? -4.721 26.986 -8.212 1.00 9.34 112 ALA A CA 1
ATOM 778 C C . ALA A 1 112 ? -4.198 26.548 -9.585 1.00 10.05 112 ALA A C 1
ATOM 779 O O . ALA A 1 112 ? -3.218 25.808 -9.678 1.00 9.85 112 ALA A O 1
ATOM 781 N N . ALA A 1 113 ? -4.792 27.042 -10.655 1.00 10.47 113 ALA A N 1
ATOM 782 C CA . ALA A 1 113 ? -4.269 26.689 -11.985 1.00 11.37 113 ALA A CA 1
ATOM 783 C C . ALA A 1 113 ? -2.831 27.130 -12.232 1.00 12.22 113 ALA A C 1
ATOM 784 O O . ALA A 1 113 ? -2.031 26.360 -12.771 1.00 12.79 113 ALA A O 1
ATOM 786 N N . ALA A 1 114 ? -2.507 28.384 -11.901 1.00 12.23 114 ALA A N 1
ATOM 787 C CA . ALA A 1 114 ? -1.157 28.902 -12.084 1.00 12.67 114 ALA A CA 1
ATOM 788 C C . ALA A 1 114 ? -0.132 28.022 -11.353 1.00 13.44 114 ALA A C 1
ATOM 789 O O . ALA A 1 114 ? 0.880 27.578 -11.935 1.00 14.79 114 ALA A O 1
ATOM 791 N N . VAL A 1 115 ? -0.393 27.762 -10.088 1.00 14.48 115 VAL A N 1
ATOM 792 C CA . VAL A 1 115 ? 0.517 26.989 -9.271 1.00 15.91 115 VAL A CA 1
ATOM 793 C C . VAL A 1 115 ? 0.701 25.563 -9.868 1.00 17.92 115 VAL A C 1
ATOM 794 O O . VAL A 1 115 ? 1.810 25.032 -9.817 1.00 16.42 115 VAL A O 1
ATOM 798 N N . SER A 1 116 ? -0.372 24.981 -10.430 1.00 19.29 116 SER A N 1
ATOM 799 C CA . SER A 1 116 ? -0.336 23.596 -10.900 1.00 20.80 116 SER A CA 1
ATOM 800 C C . SER A 1 116 ? 0.554 23.460 -12.106 1.00 21.91 116 SER A C 1
ATOM 801 O O . SER A 1 116 ? 1.006 22.388 -12.356 1.00 25.36 116 SER A O 1
ATOM 804 N N . GLU A 1 117 ? 0.803 24.548 -12.834 1.00 23.54 117 GLU A N 1
ATOM 805 C CA . GLU A 1 117 ? 1.602 24.521 -14.051 1.00 24.49 117 GLU A CA 1
ATOM 806 C C . GLU A 1 117 ? 3.047 25.018 -13.882 1.00 24.66 117 GLU A C 1
ATOM 807 O O . GLU A 1 117 ? 3.761 25.117 -14.860 1.00 23.53 117 GLU A O 1
ATOM 813 N N . LEU A 1 118 ? 3.464 25.372 -12.669 1.00 23.61 118 LEU A N 1
ATOM 814 C CA . LEU A 1 118 ? 4.812 25.857 -12.475 1.00 24.54 118 LEU A CA 1
ATOM 815 C C . LEU A 1 118 ? 5.713 24.621 -12.437 1.00 27.49 118 LEU A C 1
ATOM 816 O O . LEU A 1 118 ? 5.318 23.570 -11.976 1.00 24.36 118 LEU A O 1
ATOM 821 N N . SER A 1 119 ? 6.954 24.717 -12.840 1.00 32.57 119 SER A N 1
ATOM 822 C CA . SER A 1 119 ? 7.772 23.544 -12.568 1.00 40.76 119 SER A CA 1
ATOM 823 C C . SER A 1 119 ? 9.020 23.891 -11.804 1.00 42.06 119 SER A C 1
ATOM 824 O O . SER A 1 119 ? 9.405 25.062 -11.699 1.00 42.21 119 SER A O 1
ATOM 827 N N . GLY A 1 120 ? 9.600 22.839 -11.232 1.00 43.93 120 GLY A N 1
ATOM 828 C CA . GLY A 1 120 ? 10.948 22.870 -10.710 1.00 42.95 120 GLY A CA 1
ATOM 829 C C . GLY A 1 120 ? 11.172 23.828 -9.566 1.00 38.36 120 GLY A C 1
ATOM 830 O O . GLY A 1 120 ? 10.639 23.640 -8.480 1.00 36.28 120 GLY A O 1
ATOM 831 N N . ALA A 1 121 ? 12.004 24.828 -9.830 1.00 36.13 121 ALA A N 1
ATOM 832 C CA . ALA A 1 121 ? 12.521 25.697 -8.787 1.00 36.39 121 ALA A CA 1
ATOM 833 C C . ALA A 1 121 ? 11.491 26.800 -8.472 1.00 35.18 121 ALA A C 1
ATOM 834 O O . ALA A 1 121 ? 11.414 27.272 -7.346 1.00 33.24 121 ALA A O 1
ATOM 836 N N . VAL A 1 122 ? 10.695 27.181 -9.470 1.00 32.64 122 VAL A N 1
ATOM 837 C CA . VAL A 1 122 ? 9.669 28.192 -9.263 1.00 32.76 122 VAL A CA 1
ATOM 838 C C . VAL A 1 122 ? 8.582 27.631 -8.331 1.00 29.39 122 VAL A C 1
ATOM 839 O O . VAL A 1 122 ? 8.185 28.295 -7.388 1.00 27.31 122 VAL A O 1
ATOM 843 N N . LYS A 1 123 ? 8.172 26.393 -8.551 1.00 28.98 123 LYS A N 1
ATOM 844 C CA . LYS A 1 123 ? 7.210 25.718 -7.674 1.00 28.04 123 LYS A CA 1
ATOM 845 C C . LYS A 1 123 ? 7.701 25.501 -6.281 1.00 27.15 123 LYS A C 1
ATOM 846 O O . LYS A 1 123 ? 6.918 25.603 -5.305 1.00 24.73 123 LYS A O 1
ATOM 852 N N . GLU A 1 124 ? 8.980 25.116 -6.169 1.00 26.73 124 GLU A N 1
ATOM 853 C CA . GLU A 1 124 ? 9.565 24.803 -4.851 1.00 26.45 124 GLU A CA 1
ATOM 854 C C . GLU A 1 124 ? 9.559 26.069 -3.939 1.00 20.05 124 GLU A C 1
ATOM 855 O O . GLU A 1 124 ? 9.369 25.987 -2.729 1.00 18.28 124 GLU A O 1
ATOM 861 N N . GLN A 1 125 ? 9.826 27.210 -4.545 1.00 18.33 125 GLN A N 1
ATOM 862 C CA . GLN A 1 125 ? 9.850 28.496 -3.849 1.00 18.23 125 GLN A CA 1
ATOM 863 C C . GLN A 1 125 ? 8.474 28.887 -3.249 1.00 17.83 125 GLN A C 1
ATOM 864 O O . GLN A 1 125 ? 8.408 29.619 -2.244 1.00 16.92 125 GLN A O 1
ATOM 870 N N . VAL A 1 126 ? 7.386 28.382 -3.840 1.00 15.91 126 VAL A N 1
ATOM 871 C CA . VAL A 1 126 ? 6.046 28.565 -3.283 1.00 14.46 126 VAL A CA 1
ATOM 872 C C . VAL A 1 126 ? 5.763 27.655 -2.110 1.00 13.85 126 VAL A C 1
ATOM 873 O O . VAL A 1 126 ? 5.395 26.462 -2.283 1.00 14.96 126 VAL A O 1
ATOM 877 N N . LYS A 1 127 ? 5.837 28.219 -0.906 1.00 12.82 127 LYS A N 1
ATOM 878 C CA . LYS A 1 127 ? 5.836 27.448 0.310 1.00 12.73 127 LYS A CA 1
ATOM 879 C C . LYS A 1 127 ? 4.498 27.158 0.905 1.00 11.89 127 LYS A C 1
ATOM 880 O O . LYS A 1 127 ? 4.360 26.207 1.699 1.00 10.58 127 LYS A O 1
ATOM 886 N N . GLY A 1 128 ? 3.509 27.989 0.562 1.00 10.02 128 GLY A N 1
ATOM 887 C CA . GLY A 1 128 ? 2.142 27.762 0.982 1.00 9.60 128 GLY A CA 1
ATOM 888 C C . GLY A 1 128 ? 1.158 28.520 0.128 1.00 8.57 128 GLY A C 1
ATOM 889 O O . GLY A 1 128 ? 1.503 29.544 -0.449 1.00 7.91 128 GLY A O 1
ATOM 890 N N . VAL A 1 129 ? -0.059 28.014 0.086 1.00 8.28 129 VAL A N 1
ATOM 891 C CA . VAL A 1 129 ? -1.180 28.629 -0.609 1.00 8.43 129 VAL A CA 1
ATOM 892 C C . VAL A 1 129 ? -2.454 28.497 0.215 1.00 8.65 129 VAL A C 1
ATOM 893 O O . VAL A 1 129 ? -2.822 27.389 0.664 1.00 8.90 129 VAL A O 1
ATOM 897 N N . ALA A 1 130 ? -3.172 29.606 0.399 1.00 8.04 130 ALA A N 1
ATOM 898 C CA . ALA A 1 130 ? -4.468 29.589 1.058 1.00 7.41 130 ALA A CA 1
ATOM 899 C C . ALA A 1 130 ? -5.535 30.024 0.053 1.00 7.57 130 ALA A C 1
ATOM 900 O O . ALA A 1 130 ? -5.385 31.092 -0.617 1.00 7.33 130 ALA A O 1
ATOM 902 N N . LEU A 1 131 ? -6.579 29.225 -0.093 1.00 7.26 131 LEU A N 1
ATOM 903 C CA . LEU A 1 131 ? -7.644 29.497 -1.049 1.00 7.77 131 LEU A CA 1
ATOM 904 C C . LEU A 1 131 ? -8.921 29.723 -0.249 1.00 7.68 131 LEU A C 1
ATOM 905 O O . LEU A 1 131 ? -9.180 29.007 0.713 1.00 8.04 131 LEU A O 1
ATOM 910 N N . PHE A 1 132 ? -9.723 30.714 -0.625 1.00 7.09 132 PHE A N 1
ATOM 911 C CA . PHE A 1 132 ? -10.969 31.005 0.069 1.00 6.77 132 PHE A CA 1
ATOM 912 C C . PHE A 1 132 ? -12.082 30.984 -0.954 1.00 6.53 132 PHE A C 1
ATOM 913 O O . PHE A 1 132 ? -11.930 31.553 -2.062 1.00 6.10 132 PHE A O 1
ATOM 921 N N . GLY A 1 133 ? -13.201 30.350 -0.633 1.00 6.32 133 GLY A N 1
ATOM 922 C CA . GLY A 1 133 ? -14.311 30.273 -1.614 1.00 6.64 133 GLY A CA 1
ATOM 923 C C . GLY A 1 133 ? -13.837 29.703 -2.952 1.00 6.72 133 GLY A C 1
ATOM 924 O O . GLY A 1 133 ? -13.965 30.307 -4.027 1.00 6.76 133 GLY A O 1
ATOM 925 N N . TYR A 1 134 ? -13.259 28.516 -2.881 1.00 7.36 134 TYR A N 1
ATOM 926 C CA . TYR A 1 134 ? -12.586 27.870 -4.005 1.00 7.74 134 TYR A CA 1
ATOM 927 C C . TYR A 1 134 ? -13.617 27.336 -4.976 1.00 8.40 134 TYR A C 1
ATOM 928 O O . TYR A 1 134 ? -14.303 26.341 -4.662 1.00 8.37 134 TYR A O 1
ATOM 937 N N . THR A 1 135 ? -13.710 27.972 -6.156 1.00 8.56 135 THR A N 1
ATOM 938 C CA . THR A 1 135 ? -14.760 27.649 -7.096 1.00 9.32 135 THR A CA 1
ATOM 939 C C . THR A 1 135 ? -14.487 26.289 -7.760 1.00 10.63 135 THR A C 1
ATOM 940 O O . THR A 1 135 ? -15.409 25.736 -8.342 1.00 11.65 135 THR A O 1
ATOM 944 N N . GLN A 1 136 ? -13.268 25.764 -7.661 1.00 11.22 136 GLN A N 1
ATOM 945 C CA . GLN A 1 136 ? -12.955 24.450 -8.200 1.00 12.64 136 GLN A CA 1
ATOM 946 C C . GLN A 1 136 ? -12.827 23.368 -7.109 1.00 13.06 136 GLN A C 1
ATOM 947 O O . GLN A 1 136 ? -12.200 22.355 -7.347 1.00 13.27 136 GLN A O 1
ATOM 953 N N . ASN A 1 137 ? -13.429 23.581 -5.938 1.00 13.13 137 ASN A N 1
ATOM 954 C CA . ASN A 1 137 ? -13.308 22.728 -4.767 1.00 14.15 137 ASN A CA 1
ATOM 955 C C . ASN A 1 137 ? -13.775 21.298 -5.095 1.00 16.74 137 ASN A C 1
ATOM 956 O O . ASN A 1 137 ? -13.069 20.312 -4.765 1.00 14.11 137 ASN A O 1
ATOM 961 N N . LEU A 1 138 ? -14.906 21.208 -5.796 1.00 18.94 138 LEU A N 1
ATOM 962 C CA . LEU A 1 138 ? -15.465 19.877 -6.234 1.00 22.55 138 LEU A CA 1
ATOM 963 C C . LEU A 1 138 ? -14.617 19.170 -7.264 1.00 21.35 138 LEU A C 1
ATOM 964 O O . LEU A 1 138 ? -14.126 18.077 -7.020 1.00 22.63 138 LEU A O 1
ATOM 969 N N . GLN A 1 139 ? -14.381 19.845 -8.368 1.00 21.07 139 GLN A N 1
ATOM 970 C CA . GLN A 1 139 ? -13.592 19.358 -9.476 1.00 23.17 139 GLN A CA 1
ATOM 971 C C . GLN A 1 139 ? -12.132 18.952 -9.130 1.00 24.64 139 GLN A C 1
ATOM 972 O O . GLN A 1 139 ? -11.543 18.064 -9.758 1.00 25.48 139 GLN A O 1
ATOM 978 N N . ASN A 1 140 ? -11.517 19.639 -8.189 1.00 21.12 140 ASN A N 1
ATOM 979 C CA . ASN A 1 140 ? -10.148 19.334 -7.809 1.00 19.97 140 ASN A CA 1
ATOM 980 C C . ASN A 1 140 ? -10.052 18.673 -6.456 1.00 19.18 140 ASN A C 1
ATOM 981 O O . ASN A 1 140 ? -8.961 18.547 -5.916 1.00 18.74 140 ASN A O 1
ATOM 986 N N . ARG A 1 141 ? -11.188 18.293 -5.898 1.00 20.07 141 ARG A N 1
ATOM 987 C CA . ARG A 1 141 ? -11.265 17.560 -4.639 1.00 23.16 141 ARG A CA 1
ATOM 988 C C . ARG A 1 141 ? -10.492 18.211 -3.487 1.00 23.14 141 ARG A C 1
ATOM 989 O O . ARG A 1 141 ? -9.778 17.552 -2.718 1.00 21.29 141 ARG A O 1
ATOM 992 N N . GLY A 1 142 ? -10.692 19.513 -3.333 1.00 19.64 142 GLY A N 1
ATOM 993 C CA . GLY A 1 142 ? -10.175 20.208 -2.191 1.00 17.74 142 GLY A CA 1
ATOM 994 C C . GLY A 1 142 ? -8.707 20.528 -2.244 1.00 16.83 142 GLY A C 1
ATOM 995 O O . GLY A 1 142 ? -8.152 20.954 -1.233 1.00 18.05 142 GLY A O 1
ATOM 996 N N . GLY A 1 143 ? -8.067 20.353 -3.391 1.00 16.88 143 GLY A N 1
ATOM 997 C CA . GLY A 1 143 ? -6.641 20.559 -3.489 1.00 15.98 143 GLY A CA 1
ATOM 998 C C . GLY A 1 143 ? -6.253 21.283 -4.755 1.00 16.47 143 GLY A C 1
ATOM 999 O O . GLY A 1 143 ? -7.115 21.608 -5.600 1.00 17.41 143 GLY A O 1
ATOM 1000 N N . ILE A 1 144 ? -4.949 21.446 -4.912 1.00 15.03 144 ILE A N 1
ATOM 1001 C CA . ILE A 1 144 ? -4.334 21.979 -6.089 1.00 16.44 144 ILE A CA 1
ATOM 1002 C C . ILE A 1 144 ? -3.584 20.872 -6.833 1.00 19.11 144 ILE A C 1
ATOM 1003 O O . ILE A 1 144 ? -2.674 20.255 -6.256 1.00 19.44 144 ILE A O 1
ATOM 1008 N N . PRO A 1 145 ? -3.939 20.618 -8.108 1.00 21.06 145 PRO A N 1
ATOM 1009 C CA . PRO A 1 145 ? -3.254 19.526 -8.803 1.00 21.07 145 PRO A CA 1
ATOM 1010 C C . PRO A 1 145 ? -1.769 19.777 -8.935 1.00 20.77 145 PRO A C 1
ATOM 1011 O O . PRO A 1 145 ? -1.335 20.906 -9.215 1.00 20.06 145 PRO A O 1
ATOM 1015 N N . ASN A 1 146 ? -1.007 18.704 -8.760 1.00 21.34 146 ASN A N 1
ATOM 1016 C CA . ASN A 1 146 ? 0.460 18.699 -8.864 1.00 21.55 146 ASN A CA 1
ATOM 1017 C C . ASN A 1 146 ? 1.171 19.533 -7.795 1.00 18.51 146 ASN A C 1
ATOM 1018 O O . ASN A 1 146 ? 2.253 20.047 -8.038 1.00 19.65 146 ASN A O 1
ATOM 1023 N N . TYR A 1 147 ? 0.551 19.707 -6.649 1.00 16.46 147 TYR A N 1
ATOM 1024 C CA . TYR A 1 147 ? 1.145 20.550 -5.649 1.00 16.77 147 TYR A CA 1
ATOM 1025 C C . TYR A 1 147 ? 0.798 19.926 -4.345 1.00 15.99 147 TYR A C 1
ATOM 1026 O O . TYR A 1 147 ? -0.339 19.497 -4.147 1.00 16.63 147 TYR A O 1
ATOM 1035 N N . PRO A 1 148 ? 1.759 19.909 -3.405 1.00 16.30 148 PRO A N 1
ATOM 1036 C CA . PRO A 1 148 ? 1.508 19.101 -2.227 1.00 16.87 148 PRO A CA 1
ATOM 1037 C C . PRO A 1 148 ? 0.372 19.606 -1.338 1.00 19.35 148 PRO A C 1
ATOM 1038 O O . PRO A 1 148 ? 0.225 20.844 -1.101 1.00 17.15 148 PRO A O 1
ATOM 1042 N N . ARG A 1 149 ? -0.402 18.666 -0.813 1.00 18.11 149 ARG A N 1
ATOM 1043 C CA . ARG A 1 149 ? -1.462 18.995 0.119 1.00 20.92 149 ARG A CA 1
ATOM 1044 C C . ARG A 1 149 ? -1.003 19.580 1.479 1.00 19.75 149 ARG A C 1
ATOM 1045 O O . ARG A 1 149 ? -1.786 20.279 2.122 1.00 17.82 149 ARG A O 1
ATOM 1053 N N . GLU A 1 150 ? 0.224 19.293 1.923 1.00 18.38 150 GLU A N 1
ATOM 1054 C CA . GLU A 1 150 ? 0.724 19.834 3.200 1.00 19.85 150 GLU A CA 1
ATOM 1055 C C . GLU A 1 150 ? 0.924 21.389 3.085 1.00 17.96 150 GLU A C 1
ATOM 1056 O O . GLU A 1 150 ? 0.856 22.068 4.085 1.00 19.24 150 GLU A O 1
ATOM 1062 N N . ARG A 1 151 ? 1.238 21.877 1.877 1.00 16.45 151 ARG A N 1
ATOM 1063 C CA . ARG A 1 151 ? 1.392 23.305 1.570 1.00 16.18 151 ARG A CA 1
ATOM 1064 C C . ARG A 1 151 ? 0.098 24.065 1.180 1.00 15.19 151 ARG A C 1
ATOM 1065 O O . ARG A 1 151 ? 0.165 25.248 0.805 1.00 14.21 151 ARG A O 1
ATOM 1073 N N . THR A 1 152 ? -1.046 23.401 1.252 1.00 13.90 152 THR A N 1
ATOM 1074 C CA . THR A 1 152 ? -2.312 23.928 0.745 1.00 14.06 152 THR A CA 1
ATOM 1075 C C . THR A 1 152 ? -3.268 23.980 1.888 1.00 14.37 152 THR A C 1
ATOM 1076 O O . THR A 1 152 ? -3.321 22.994 2.658 1.00 14.25 152 THR A O 1
ATOM 1080 N N . LYS A 1 153 ? -3.993 25.096 2.034 1.00 13.15 153 LYS A N 1
ATOM 1081 C CA . LYS A 1 153 ? -5.088 25.255 2.996 1.00 14.37 153 LYS A CA 1
ATOM 1082 C C . LYS A 1 153 ? -6.284 25.899 2.324 1.00 13.48 153 LYS A C 1
ATOM 1083 O O . LYS A 1 153 ? -6.182 27.041 1.778 1.00 12.24 153 LYS A O 1
ATOM 1089 N N . VAL A 1 154 ? -7.394 25.165 2.303 1.00 11.74 154 VAL A N 1
ATOM 1090 C CA . VAL A 1 154 ? -8.618 25.585 1.649 1.00 11.51 154 VAL A CA 1
ATOM 1091 C C . VAL A 1 154 ? -9.641 25.923 2.666 1.00 11.90 154 VAL A C 1
ATOM 1092 O O . VAL A 1 154 ? -9.949 25.084 3.533 1.00 11.31 154 VAL A O 1
ATOM 1096 N N . PHE A 1 155 ? -10.172 27.150 2.574 1.00 10.93 155 PHE A N 1
ATOM 1097 C CA . PHE A 1 155 ? -11.281 27.605 3.400 1.00 11.63 155 PHE A CA 1
ATOM 1098 C C . PHE A 1 155 ? -12.522 27.639 2.532 1.00 12.07 155 PHE A C 1
ATOM 1099 O O . PHE A 1 155 ? -12.697 28.563 1.705 1.00 10.69 155 PHE A O 1
ATOM 1107 N N . CYS A 1 156 ? -13.373 26.636 2.680 1.00 10.68 156 CYS A N 1
ATOM 1108 C CA . CYS A 1 156 ? -14.621 26.601 1.916 1.00 12.18 156 CYS A CA 1
ATOM 1109 C C . CYS A 1 156 ? -15.764 26.322 2.853 1.00 13.19 156 CYS A C 1
ATOM 1110 O O . CYS A 1 156 ? -15.922 25.169 3.252 1.00 14.11 156 CYS A O 1
ATOM 1113 N N . ASN A 1 157 ? -16.515 27.348 3.229 1.00 12.78 157 ASN A N 1
ATOM 1114 C CA . ASN A 1 157 ? -17.651 27.167 4.119 1.00 14.37 157 ASN A CA 1
ATOM 1115 C C . ASN A 1 157 ? -18.736 26.272 3.480 1.00 15.23 157 ASN A C 1
ATOM 1116 O O . ASN A 1 157 ? -19.060 26.404 2.290 1.00 13.49 157 ASN A O 1
ATOM 1121 N N . VAL A 1 158 ? -19.314 25.383 4.268 1.00 16.48 158 VAL A N 1
ATOM 1122 C CA . VAL A 1 158 ? -20.372 24.489 3.751 1.00 18.88 158 VAL A CA 1
ATOM 1123 C C . VAL A 1 158 ? -21.618 25.299 3.279 1.00 16.84 158 VAL A C 1
ATOM 1124 O O . VAL A 1 158 ? -22.344 24.889 2.403 1.00 18.52 158 VAL A O 1
ATOM 1128 N N . GLY A 1 159 ? -21.825 26.479 3.816 1.00 14.84 159 GLY A N 1
ATOM 1129 C CA . GLY A 1 159 ? -22.886 27.353 3.327 1.00 13.97 159 GLY A CA 1
ATOM 1130 C C . GLY A 1 159 ? -22.559 28.202 2.100 1.00 13.27 159 GLY A C 1
ATOM 1131 O O . GLY A 1 159 ? -23.402 28.946 1.649 1.00 12.49 159 GLY A O 1
ATOM 1132 N N . ASP A 1 160 ? -21.367 28.038 1.525 1.00 11.80 160 ASP A N 1
ATOM 1133 C CA . ASP A 1 160 ? -20.948 28.842 0.394 1.00 11.17 160 ASP A CA 1
ATOM 1134 C C . ASP A 1 160 ? -21.183 28.089 -0.899 1.00 10.69 160 ASP A C 1
ATOM 1135 O O . ASP A 1 160 ? -20.477 27.171 -1.158 1.00 10.73 160 ASP A O 1
ATOM 1140 N N . ALA A 1 161 ? -22.107 28.565 -1.735 1.00 10.50 161 ALA A N 1
ATOM 1141 C CA . ALA A 1 161 ? -22.480 27.860 -2.921 1.00 10.51 161 ALA A CA 1
ATOM 1142 C C . ALA A 1 161 ? -21.321 27.542 -3.813 1.00 10.31 161 ALA A C 1
ATOM 1143 O O . ALA A 1 161 ? -21.357 26.504 -4.465 1.00 10.68 161 ALA A O 1
ATOM 1145 N N . VAL A 1 162 ? -20.285 28.380 -3.876 1.00 9.73 162 VAL A N 1
ATOM 1146 C CA . VAL A 1 162 ? -19.260 28.150 -4.885 1.00 9.74 162 VAL A CA 1
ATOM 1147 C C . VAL A 1 162 ? -18.438 26.899 -4.562 1.00 10.43 162 VAL A C 1
ATOM 1148 O O . VAL A 1 162 ? -17.853 26.326 -5.458 1.00 9.68 162 VAL A O 1
ATOM 1152 N N . CYS A 1 163 ? -18.446 26.489 -3.293 1.00 11.85 163 CYS A N 1
ATOM 1153 C CA . CYS A 1 163 ? -17.688 25.333 -2.834 1.00 13.34 163 CYS A CA 1
ATOM 1154 C C . CYS A 1 163 ? -18.352 24.009 -3.279 1.00 16.77 163 CYS A C 1
ATOM 1155 O O . CYS A 1 163 ? -17.693 22.956 -3.292 1.00 17.55 163 CYS A O 1
ATOM 1158 N N . THR A 1 164 ? -19.619 24.086 -3.672 1.00 20.85 164 THR A N 1
ATOM 1159 C CA . THR A 1 164 ? -20.338 22.934 -4.259 1.00 25.45 164 THR A CA 1
ATOM 1160 C C . THR A 1 164 ? -20.786 23.218 -5.670 1.00 28.51 164 THR A C 1
ATOM 1161 O O . THR A 1 164 ? -21.909 22.904 -5.999 1.00 32.18 164 THR A O 1
ATOM 1165 N N . GLY A 1 165 ? -19.925 23.836 -6.467 1.00 24.42 165 GLY A N 1
ATOM 1166 C CA . GLY A 1 165 ? -20.134 23.945 -7.890 1.00 24.47 165 GLY A CA 1
ATOM 1167 C C . GLY A 1 165 ? -21.058 25.056 -8.443 1.00 22.07 165 GLY A C 1
ATOM 1168 O O . GLY A 1 165 ? -21.106 25.204 -9.658 1.00 21.31 165 GLY A O 1
ATOM 1169 N N . THR A 1 166 ? -21.750 25.836 -7.598 1.00 16.75 166 THR A N 1
ATOM 1170 C CA . THR A 1 166 ? -22.728 26.836 -8.082 1.00 15.96 166 THR A CA 1
ATOM 1171 C C . THR A 1 166 ? -22.044 28.212 -8.195 1.00 14.95 166 THR A C 1
ATOM 1172 O O . THR A 1 166 ? -21.512 28.708 -7.205 1.00 12.21 166 THR A O 1
ATOM 1176 N N . LEU A 1 167 ? -22.033 28.787 -9.403 1.00 12.55 167 LEU A N 1
ATOM 1177 C CA . LEU A 1 167 ? -21.291 30.021 -9.666 1.00 12.95 167 LEU A CA 1
ATOM 1178 C C . LEU A 1 167 ? -22.137 31.300 -9.428 1.00 12.68 167 LEU A C 1
ATOM 1179 O O . LEU A 1 167 ? -22.781 31.783 -10.333 1.00 13.33 167 LEU A O 1
ATOM 1184 N N . ILE A 1 168 ? -22.139 31.793 -8.204 1.00 12.22 168 ILE A N 1
ATOM 1185 C CA . ILE A 1 168 ? -22.749 33.094 -7.830 1.00 12.95 168 ILE A CA 1
ATOM 1186 C C . ILE A 1 168 ? -21.885 33.798 -6.799 1.00 11.98 168 ILE A C 1
ATOM 1187 O O . ILE A 1 168 ? -21.091 33.141 -6.099 1.00 11.08 168 ILE A O 1
ATOM 1192 N N . ILE A 1 169 ? -22.066 35.113 -6.664 1.00 11.56 169 ILE A N 1
ATOM 1193 C CA . ILE A 1 169 ? -21.368 35.878 -5.636 1.00 11.80 169 ILE A CA 1
ATOM 1194 C C . ILE A 1 169 ? -22.120 35.706 -4.337 1.00 12.02 169 ILE A C 1
ATOM 1195 O O . ILE A 1 169 ? -23.283 35.970 -4.271 1.00 12.41 169 ILE A O 1
ATOM 1200 N N . THR A 1 170 ? -21.476 35.140 -3.324 1.00 11.50 170 THR A N 1
ATOM 1201 C CA . THR A 1 170 ? -22.147 34.842 -2.067 1.00 11.28 170 THR A CA 1
ATOM 1202 C C . THR A 1 170 ? -21.603 35.796 -0.981 1.00 11.43 170 THR A C 1
ATOM 1203 O O . THR A 1 170 ? -20.574 36.425 -1.160 1.00 11.63 170 THR A O 1
ATOM 1207 N N . PRO A 1 171 ? -22.272 35.869 0.166 1.00 12.38 171 PRO A N 1
ATOM 1208 C CA . PRO A 1 171 ? -21.764 36.687 1.287 1.00 12.28 171 PRO A CA 1
ATOM 1209 C C . PRO A 1 171 ? -20.753 35.962 2.181 1.00 11.32 171 PRO A C 1
ATOM 1210 O O . PRO A 1 171 ? -20.378 36.469 3.249 1.00 9.81 171 PRO A O 1
ATOM 1214 N N . ALA A 1 172 ? -20.285 34.794 1.741 1.00 10.44 172 ALA A N 1
ATOM 1215 C CA . ALA A 1 172 ? -19.348 34.029 2.545 1.00 10.36 172 ALA A CA 1
ATOM 1216 C C . ALA A 1 172 ? -18.045 34.802 2.799 1.00 10.08 172 ALA A C 1
ATOM 1217 O O . ALA A 1 172 ? -17.341 34.473 3.750 1.00 9.35 172 ALA A O 1
ATOM 1231 N N . LEU A 1 174 ? -17.711 37.477 4.290 1.00 14.63 174 LEU A N 1
ATOM 1232 C CA . LEU A 1 174 ? -17.810 38.062 5.661 1.00 15.21 174 LEU A CA 1
ATOM 1233 C C . LEU A 1 174 ? -17.144 37.132 6.676 1.00 15.85 174 LEU A C 1
ATOM 1234 O O . LEU A 1 174 ? -16.530 37.575 7.625 1.00 16.97 174 LEU A O 1
ATOM 1239 N N . SER A 1 175 ? -17.220 35.825 6.443 1.00 15.21 175 SER A N 1
ATOM 1240 C CA . SER A 1 175 ? -16.548 34.870 7.301 1.00 15.59 175 SER A CA 1
ATOM 1241 C C . SER A 1 175 ? -15.066 34.647 6.895 1.00 14.32 175 SER A C 1
ATOM 1242 O O . SER A 1 175 ? -14.187 34.503 7.740 1.00 14.91 175 SER A O 1
ATOM 1245 N N . TYR A 1 176 ? -14.785 34.648 5.608 1.00 11.90 176 TYR A N 1
ATOM 1246 C CA . TYR A 1 176 ? -13.443 34.422 5.167 1.00 11.75 176 TYR A CA 1
ATOM 1247 C C . TYR A 1 176 ? -12.489 35.566 5.585 1.00 12.31 176 TYR A C 1
ATOM 1248 O O . TYR A 1 176 ? -11.317 35.311 5.821 1.00 11.68 176 TYR A O 1
ATOM 1257 N N . THR A 1 177 ? -12.959 36.798 5.717 1.00 12.97 177 THR A N 1
ATOM 1258 C CA . THR A 1 177 ? -12.041 37.828 6.111 1.00 15.12 177 THR A CA 1
ATOM 1259 C C . THR A 1 177 ? -11.517 37.616 7.538 1.00 14.92 177 THR A C 1
ATOM 1260 O O . THR A 1 177 ? -10.377 37.958 7.789 1.00 14.43 177 THR A O 1
ATOM 1264 N N . ILE A 1 178 ? -12.316 37.021 8.434 1.00 16.36 178 ILE A N 1
ATOM 1265 C CA . ILE A 1 178 ? -11.907 36.670 9.784 1.00 16.97 178 ILE A CA 1
ATOM 1266 C C . ILE A 1 178 ? -10.841 35.609 9.744 1.00 17.31 178 ILE A C 1
ATOM 1267 O O . ILE A 1 178 ? -9.815 35.689 10.447 1.00 16.26 178 ILE A O 1
ATOM 1272 N N . GLU A 1 179 ? -11.095 34.565 8.960 1.00 15.80 179 GLU A N 1
ATOM 1273 C CA . GLU A 1 179 ? -10.137 33.509 8.791 1.00 16.83 179 GLU A CA 1
ATOM 1274 C C . GLU A 1 179 ? -8.814 33.973 8.109 1.00 15.72 179 GLU A C 1
ATOM 1275 O O . GLU A 1 179 ? -7.772 33.463 8.453 1.00 14.22 179 GLU A O 1
ATOM 1281 N N . ALA A 1 180 ? -8.883 34.922 7.174 1.00 13.69 180 ALA A N 1
ATOM 1282 C CA . ALA A 1 180 ? -7.725 35.405 6.448 1.00 14.40 180 ALA A CA 1
ATOM 1283 C C . ALA A 1 180 ? -6.741 36.062 7.423 1.00 15.88 180 ALA A C 1
ATOM 1284 O O . ALA A 1 180 ? -5.531 35.854 7.391 1.00 15.11 180 ALA A O 1
ATOM 1286 N N . ARG A 1 181 ? -7.313 36.889 8.281 1.00 17.19 181 ARG A N 1
ATOM 1287 C CA . ARG A 1 181 ? -6.553 37.637 9.237 1.00 19.65 181 ARG A CA 1
ATOM 1288 C C . ARG A 1 181 ? -6.007 36.732 10.333 1.00 18.08 181 ARG A C 1
ATOM 1289 O O . ARG A 1 181 ? -4.974 37.033 10.881 1.00 17.26 181 ARG A O 1
ATOM 1297 N N . GLY A 1 182 ? -6.656 35.601 10.607 1.00 15.97 182 GLY A N 1
ATOM 1298 C CA . GLY A 1 182 ? -6.245 34.721 11.702 1.00 15.46 182 GLY A CA 1
ATOM 1299 C C . GLY A 1 182 ? -5.538 33.457 11.266 1.00 15.84 182 GLY A C 1
ATOM 1300 O O . GLY A 1 182 ? -4.310 33.423 11.021 1.00 14.50 182 GLY A O 1
ATOM 1301 N N . GLU A 1 183 ? -6.331 32.411 11.155 1.00 14.77 183 GLU A N 1
ATOM 1302 C CA . GLU A 1 183 ? -5.858 31.090 10.854 1.00 15.95 183 GLU A CA 1
ATOM 1303 C C . GLU A 1 183 ? -5.022 31.016 9.540 1.00 13.66 183 GLU A C 1
ATOM 1304 O O . GLU A 1 183 ? -3.970 30.399 9.523 1.00 11.59 183 GLU A O 1
ATOM 1310 N N . ALA A 1 184 ? -5.473 31.648 8.452 1.00 11.69 184 ALA A N 1
ATOM 1311 C CA . ALA A 1 184 ? -4.708 31.602 7.189 1.00 11.34 184 ALA A CA 1
ATOM 1312 C C . ALA A 1 184 ? -3.378 32.327 7.265 1.00 10.83 184 ALA A C 1
ATOM 1313 O O . ALA A 1 184 ? -2.391 31.856 6.723 1.00 10.98 184 ALA A O 1
ATOM 1315 N N . ALA A 1 185 ? -3.349 33.488 7.901 1.00 10.04 185 ALA A N 1
ATOM 1316 C CA . ALA A 1 185 ? -2.116 34.206 8.066 1.00 11.05 185 ALA A CA 1
ATOM 1317 C C . ALA A 1 185 ? -1.090 33.378 8.908 1.00 11.41 185 ALA A C 1
ATOM 1318 O O . ALA A 1 185 ? 0.072 33.359 8.594 1.00 11.54 185 ALA A O 1
ATOM 1320 N N . ARG A 1 186 ? -1.557 32.646 9.902 1.00 12.17 186 ARG A N 1
ATOM 1321 C CA . ARG A 1 186 ? -0.717 31.855 10.754 1.00 13.86 186 ARG A CA 1
ATOM 1322 C C . ARG A 1 186 ? -0.174 30.678 9.988 1.00 13.19 186 ARG A C 1
ATOM 1323 O O . ARG A 1 186 ? 0.955 30.355 10.129 1.00 11.69 186 ARG A O 1
ATOM 1331 N N . PHE A 1 187 ? -1.014 30.048 9.187 1.00 13.46 187 PHE A N 1
ATOM 1332 C CA . PHE A 1 187 ? -0.585 28.940 8.350 1.00 14.01 187 PHE A CA 1
ATOM 1333 C C . PHE A 1 187 ? 0.534 29.379 7.408 1.00 13.62 187 PHE A C 1
ATOM 1334 O O . PHE A 1 187 ? 1.577 28.697 7.284 1.00 13.97 187 PHE A O 1
ATOM 1342 N N . LEU A 1 188 ? 0.343 30.517 6.745 1.00 12.72 188 LEU A N 1
ATOM 1343 C CA . LEU A 1 188 ? 1.336 30.983 5.823 1.00 11.77 188 LEU A CA 1
ATOM 1344 C C . LEU A 1 188 ? 2.660 31.445 6.511 1.00 11.93 188 LEU A C 1
ATOM 1345 O O . LEU A 1 188 ? 3.710 31.119 6.016 1.00 11.77 188 LEU A O 1
ATOM 1350 N N . ARG A 1 189 ? 2.571 32.148 7.639 1.00 12.40 189 ARG A N 1
ATOM 1351 C CA . ARG A 1 189 ? 3.676 32.466 8.491 1.00 13.03 189 ARG A CA 1
ATOM 1352 C C . ARG A 1 189 ? 4.482 31.234 8.811 1.00 14.23 189 ARG A C 1
ATOM 1353 O O . ARG A 1 189 ? 5.678 31.228 8.634 1.00 13.93 189 ARG A O 1
ATOM 1361 N N . ASP A 1 190 ? 3.811 30.197 9.268 1.00 14.39 190 ASP A N 1
ATOM 1362 C CA . ASP A 1 190 ? 4.462 28.953 9.626 1.00 17.04 190 ASP A CA 1
ATOM 1363 C C . ASP A 1 190 ? 5.162 28.317 8.433 1.00 18.33 190 ASP A C 1
ATOM 1364 O O . ASP A 1 190 ? 6.261 27.783 8.581 1.00 18.06 190 ASP A O 1
ATOM 1369 N N . ARG A 1 191 ? 4.573 28.387 7.233 1.00 18.18 191 ARG A N 1
ATOM 1370 C CA . ARG A 1 191 ? 5.250 27.824 6.068 1.00 18.21 191 ARG A CA 1
ATOM 1371 C C . ARG A 1 191 ? 6.454 28.657 5.691 1.00 18.81 191 ARG A C 1
ATOM 1372 O O . ARG A 1 191 ? 7.450 28.137 5.213 1.00 20.50 191 ARG A O 1
ATOM 1380 N N . ILE A 1 192 ? 6.364 29.971 5.859 1.00 17.43 192 ILE A N 1
ATOM 1381 C CA . ILE A 1 192 ? 7.483 30.854 5.574 1.00 18.11 192 ILE A CA 1
ATOM 1382 C C . ILE A 1 192 ? 8.669 30.623 6.540 1.00 21.30 192 ILE A C 1
ATOM 1383 O O . ILE A 1 192 ? 9.839 30.581 6.116 1.00 20.09 192 ILE A O 1
ATOM 1388 N N . ARG A 1 193 ? 8.343 30.555 7.822 1.00 22.18 193 ARG A N 1
ATOM 1389 C CA . ARG A 1 193 ? 9.284 30.264 8.869 1.00 25.62 193 ARG A CA 1
ATOM 1390 C C . ARG A 1 193 ? 9.572 28.770 8.800 1.00 25.05 193 ARG A C 1
ATOM 1391 O O . ARG A 1 193 ? 10.710 28.465 9.058 1.00 31.81 193 ARG A O 1
ATOM 1399 N N . GLY B 1 3 ? 26.063 48.865 9.959 1.00 27.62 3 GLY B N 1
ATOM 1400 C CA . GLY B 1 3 ? 26.058 47.555 10.682 1.00 26.86 3 GLY B CA 1
ATOM 1401 C C . GLY B 1 3 ? 27.468 46.984 10.929 1.00 25.99 3 GLY B C 1
ATOM 1402 O O . GLY B 1 3 ? 27.583 45.894 11.461 1.00 26.44 3 GLY B O 1
ATOM 1403 N N . ALA B 1 4 ? 28.538 47.724 10.591 1.00 23.14 4 ALA B N 1
ATOM 1404 C CA . ALA B 1 4 ? 29.932 47.201 10.740 1.00 21.83 4 ALA B CA 1
ATOM 1405 C C . ALA B 1 4 ? 30.446 47.134 12.186 1.00 20.58 4 ALA B C 1
ATOM 1406 O O . ALA B 1 4 ? 31.443 46.490 12.443 1.00 18.71 4 ALA B O 1
ATOM 1408 N N . ILE B 1 5 ? 29.717 47.734 13.116 1.00 19.66 5 ILE B N 1
ATOM 1409 C CA . ILE B 1 5 ? 30.144 47.887 14.468 1.00 22.45 5 ILE B CA 1
ATOM 1410 C C . ILE B 1 5 ? 28.911 47.617 15.378 1.00 21.45 5 ILE B C 1
ATOM 1411 O O . ILE B 1 5 ? 27.891 48.265 15.272 1.00 20.58 5 ILE B O 1
ATOM 1416 N N . GLU B 1 6 ? 28.983 46.572 16.190 1.00 20.46 6 GLU B N 1
ATOM 1417 C CA . GLU B 1 6 ? 27.939 46.160 17.115 1.00 19.19 6 GLU B CA 1
ATOM 1418 C C . GLU B 1 6 ? 28.587 45.789 18.425 1.00 19.29 6 GLU B C 1
ATOM 1419 O O . GLU B 1 6 ? 29.463 44.886 18.473 1.00 16.60 6 GLU B O 1
ATOM 1425 N N . ASN B 1 7 ? 28.113 46.405 19.513 1.00 19.63 7 ASN B N 1
ATOM 1426 C CA . ASN B 1 7 ? 28.674 46.161 20.856 1.00 20.43 7 ASN B CA 1
ATOM 1427 C C . ASN B 1 7 ? 27.616 45.925 21.923 1.00 20.49 7 ASN B C 1
ATOM 1428 O O . ASN B 1 7 ? 27.763 46.372 23.065 1.00 18.42 7 ASN B O 1
ATOM 1433 N N . GLY B 1 8 ? 26.576 45.181 21.556 1.00 20.61 8 GLY B N 1
ATOM 1434 C CA . GLY B 1 8 ? 25.399 44.979 22.397 1.00 20.54 8 GLY B CA 1
ATOM 1435 C C . GLY B 1 8 ? 25.675 44.261 23.699 1.00 21.16 8 GLY B C 1
ATOM 1436 O O . GLY B 1 8 ? 25.016 44.506 24.702 1.00 21.81 8 GLY B O 1
ATOM 1437 N N . LEU B 1 9 ? 26.624 43.350 23.705 1.00 20.99 9 LEU B N 1
ATOM 1438 C CA . LEU B 1 9 ? 26.969 42.643 24.920 1.00 23.08 9 LEU B CA 1
ATOM 1439 C C . LEU B 1 9 ? 27.831 43.507 25.828 1.00 23.35 9 LEU B C 1
ATOM 1440 O O . LEU B 1 9 ? 27.642 43.546 27.009 1.00 26.07 9 LEU B O 1
ATOM 1445 N N . GLU B 1 10 ? 28.810 44.164 25.261 1.00 26.84 10 GLU B N 1
ATOM 1446 C CA . GLU B 1 10 ? 29.667 45.082 26.010 1.00 30.58 10 GLU B CA 1
ATOM 1447 C C . GLU B 1 10 ? 28.829 46.193 26.704 1.00 31.81 10 GLU B C 1
ATOM 1448 O O . GLU B 1 10 ? 29.004 46.446 27.881 1.00 33.39 10 GLU B O 1
ATOM 1454 N N . SER B 1 11 ? 27.914 46.816 25.965 1.00 31.31 11 SER B N 1
ATOM 1455 C CA . SER B 1 11 ? 27.050 47.921 26.445 1.00 32.35 11 SER B CA 1
ATOM 1456 C C . SER B 1 11 ? 25.821 47.525 27.245 1.00 33.43 11 SER B C 1
ATOM 1457 O O . SER B 1 11 ? 25.164 48.396 27.800 1.00 31.67 11 SER B O 1
ATOM 1460 N N . GLY B 1 12 ? 25.455 46.247 27.233 1.00 31.15 12 GLY B N 1
ATOM 1461 C CA . GLY B 1 12 ? 24.149 45.849 27.734 1.00 30.69 12 GLY B CA 1
ATOM 1462 C C . GLY B 1 12 ? 24.124 45.727 29.241 1.00 28.88 12 GLY B C 1
ATOM 1463 O O . GLY B 1 12 ? 25.114 45.346 29.853 1.00 26.37 12 GLY B O 1
ATOM 1464 N N . SER B 1 13 ? 22.959 45.982 29.829 1.00 32.94 13 SER B N 1
ATOM 1465 C CA . SER B 1 13 ? 22.763 45.846 31.296 1.00 33.85 13 SER B CA 1
ATOM 1466 C C . SER B 1 13 ? 22.291 44.445 31.709 1.00 29.88 13 SER B C 1
ATOM 1467 O O . SER B 1 13 ? 21.346 43.898 31.124 1.00 30.23 13 SER B O 1
ATOM 1470 N N . ALA B 1 14 ? 22.906 43.891 32.749 1.00 28.20 14 ALA B N 1
ATOM 1471 C CA . ALA B 1 14 ? 22.452 42.640 33.320 1.00 28.86 14 ALA B CA 1
ATOM 1472 C C . ALA B 1 14 ? 21.013 42.706 33.885 1.00 30.65 14 ALA B C 1
ATOM 1473 O O . ALA B 1 14 ? 20.421 41.675 34.166 1.00 30.08 14 ALA B O 1
ATOM 1475 N N . ASN B 1 15 ? 20.456 43.900 34.031 1.00 33.65 15 ASN B N 1
ATOM 1476 C CA . ASN B 1 15 ? 19.033 44.030 34.403 1.00 39.15 15 ASN B CA 1
ATOM 1477 C C . ASN B 1 15 ? 18.074 43.892 33.189 1.00 40.65 15 ASN B C 1
ATOM 1478 O O . ASN B 1 15 ? 16.849 43.835 33.379 1.00 42.19 15 ASN B O 1
ATOM 1481 N N . ALA B 1 16 ? 18.615 43.856 31.963 1.00 34.05 16 ALA B N 1
ATOM 1482 C CA . ALA B 1 16 ? 17.786 43.839 30.749 1.00 31.15 16 ALA B CA 1
ATOM 1483 C C . ALA B 1 16 ? 18.287 42.787 29.727 1.00 28.60 16 ALA B C 1
ATOM 1484 O O . ALA B 1 16 ? 18.473 43.100 28.545 1.00 24.21 16 ALA B O 1
ATOM 1486 N N . CYS B 1 17 ? 18.505 41.557 30.204 1.00 24.47 17 CYS B N 1
ATOM 1487 C CA . CYS B 1 17 ? 19.026 40.490 29.372 1.00 24.77 17 CYS B CA 1
ATOM 1488 C C . CYS B 1 17 ? 18.005 40.175 28.266 1.00 23.20 17 CYS B C 1
ATOM 1489 O O . CYS B 1 17 ? 16.816 40.096 28.514 1.00 21.24 17 CYS B O 1
ATOM 1492 N N . PRO B 1 18 ? 18.488 39.935 27.050 1.00 21.05 18 PRO B N 1
ATOM 1493 C CA . PRO B 1 18 ? 17.659 39.663 25.911 1.00 19.27 18 PRO B CA 1
ATOM 1494 C C . PRO B 1 18 ? 17.305 38.186 25.799 1.00 17.91 18 PRO B C 1
ATOM 1495 O O . PRO B 1 18 ? 17.667 37.377 26.653 1.00 16.94 18 PRO B O 1
ATOM 1499 N N . ASP B 1 19 ? 16.648 37.821 24.708 1.00 17.86 19 ASP B N 1
ATOM 1500 C CA . ASP B 1 19 ? 16.244 36.407 24.468 1.00 17.88 19 ASP B CA 1
ATOM 1501 C C . ASP B 1 19 ? 17.404 35.584 23.922 1.00 16.97 19 ASP B C 1
ATOM 1502 O O . ASP B 1 19 ? 17.446 34.357 24.047 1.00 15.62 19 ASP B O 1
ATOM 1507 N N . ALA B 1 20 ? 18.343 36.266 23.266 1.00 15.90 20 ALA B N 1
ATOM 1508 C CA . ALA B 1 20 ? 19.578 35.609 22.882 1.00 15.17 20 ALA B CA 1
ATOM 1509 C C . ALA B 1 20 ? 20.700 36.588 22.672 1.00 14.65 20 ALA B C 1
ATOM 1510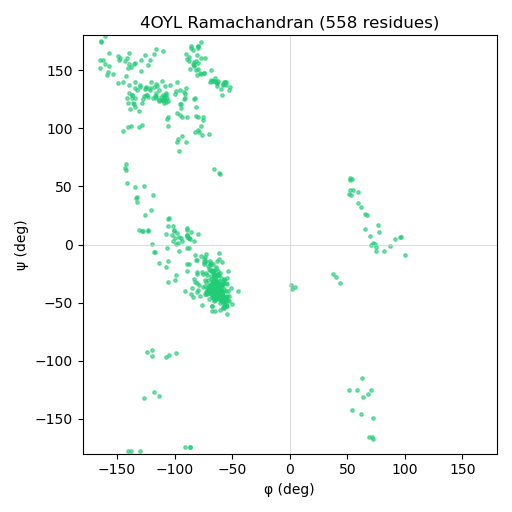 O O . ALA B 1 20 ? 20.467 37.802 22.531 1.00 14.75 20 ALA B O 1
ATOM 1512 N N . ILE B 1 21 ? 21.908 36.023 22.629 1.00 14.44 21 ILE B N 1
ATOM 1513 C CA . ILE B 1 21 ? 23.135 36.761 22.375 1.00 14.84 21 ILE B CA 1
ATOM 1514 C C . ILE B 1 21 ? 23.872 36.179 21.171 1.00 13.82 21 ILE B C 1
ATOM 1515 O O . ILE B 1 21 ? 24.118 34.984 21.148 1.00 14.29 21 ILE B O 1
ATOM 1520 N N . LEU B 1 22 ? 24.221 37.017 20.179 1.00 12.71 22 LEU B N 1
ATOM 1521 C CA . LEU B 1 22 ? 25.077 36.568 19.070 1.00 12.01 22 LEU B CA 1
ATOM 1522 C C . LEU B 1 22 ? 26.490 37.158 19.173 1.00 11.85 22 LEU B C 1
ATOM 1523 O O . LEU B 1 22 ? 26.659 38.379 19.160 1.00 12.67 22 LEU B O 1
ATOM 1528 N N . ILE B 1 23 ? 27.505 36.293 19.215 1.00 11.41 23 ILE B N 1
ATOM 1529 C CA . ILE B 1 23 ? 28.910 36.723 19.110 1.00 10.96 23 ILE B CA 1
ATOM 1530 C C . ILE B 1 23 ? 29.464 36.347 17.745 1.00 10.30 23 ILE B C 1
ATOM 1531 O O . ILE B 1 23 ? 29.361 35.186 17.296 1.00 10.58 23 ILE B O 1
ATOM 1536 N N . PHE B 1 24 ? 30.014 37.323 17.039 1.00 9.78 24 PHE B N 1
ATOM 1537 C CA . PHE B 1 24 ? 30.427 37.106 15.645 1.00 9.56 24 PHE B CA 1
ATOM 1538 C C . PHE B 1 24 ? 31.843 37.583 15.425 1.00 8.90 24 PHE B C 1
ATOM 1539 O O . PHE B 1 24 ? 32.142 38.671 15.832 1.00 9.16 24 PHE B O 1
ATOM 1547 N N . ALA B 1 25 ? 32.688 36.809 14.727 1.00 8.14 25 ALA B N 1
ATOM 1548 C CA . ALA B 1 25 ? 34.046 37.258 14.366 1.00 8.16 25 ALA B CA 1
ATOM 1549 C C . ALA B 1 25 ? 34.203 37.356 12.869 1.00 7.64 25 ALA B C 1
ATOM 1550 O O . ALA B 1 25 ? 33.953 36.358 12.141 1.00 7.07 25 ALA B O 1
ATOM 1552 N N . ARG B 1 26 ? 34.628 38.533 12.414 1.00 7.18 26 ARG B N 1
ATOM 1553 C CA . ARG B 1 26 ? 34.706 38.834 11.015 1.00 7.14 26 ARG B CA 1
ATOM 1554 C C . ARG B 1 26 ? 35.948 38.188 10.284 1.00 7.56 26 ARG B C 1
ATOM 1555 O O . ARG B 1 26 ? 36.835 37.582 10.902 1.00 7.10 26 ARG B O 1
ATOM 1563 N N . GLY B 1 27 ? 35.992 38.350 8.972 1.00 7.75 27 GLY B N 1
ATOM 1564 C CA . GLY B 1 27 ? 37.112 37.920 8.179 1.00 7.87 27 GLY B CA 1
ATOM 1565 C C . GLY B 1 27 ? 38.296 38.896 8.093 1.00 8.95 27 GLY B C 1
ATOM 1566 O O . GLY B 1 27 ? 38.167 40.083 8.444 1.00 8.31 27 GLY B O 1
ATOM 1567 N N . SER B 1 28 ? 39.446 38.383 7.579 1.00 9.03 28 SER B N 1
ATOM 1568 C CA . SER B 1 28 ? 40.621 39.193 7.365 1.00 9.43 28 SER B CA 1
ATOM 1569 C C . SER B 1 28 ? 40.312 40.434 6.547 1.00 9.84 28 SER B C 1
ATOM 1570 O O . SER B 1 28 ? 39.639 40.386 5.535 1.00 10.15 28 SER B O 1
ATOM 1573 N N . THR B 1 29 ? 40.813 41.554 7.048 1.00 10.68 29 THR B N 1
ATOM 1574 C CA . THR B 1 29 ? 40.751 42.862 6.444 1.00 10.94 29 THR B CA 1
ATOM 1575 C C . THR B 1 29 ? 39.399 43.524 6.509 1.00 11.62 29 THR B C 1
ATOM 1576 O O . THR B 1 29 ? 39.275 44.637 6.031 1.00 11.99 29 THR B O 1
ATOM 1580 N N . GLU B 1 30 ? 38.392 42.890 7.094 1.00 11.72 30 GLU B N 1
ATOM 1581 C CA . GLU B 1 30 ? 37.063 43.498 7.137 1.00 11.92 30 GLU B CA 1
ATOM 1582 C C . GLU B 1 30 ? 37.038 44.643 8.164 1.00 11.56 30 GLU B C 1
ATOM 1583 O O . GLU B 1 30 ? 37.695 44.558 9.183 1.00 11.11 30 GLU B O 1
ATOM 1589 N N . PRO B 1 31 ? 36.245 45.682 7.911 1.00 12.45 31 PRO B N 1
ATOM 1590 C CA . PRO B 1 31 ? 36.174 46.834 8.848 1.00 13.02 31 PRO B CA 1
ATOM 1591 C C . PRO B 1 31 ? 35.280 46.623 10.089 1.00 12.49 31 PRO B C 1
ATOM 1592 O O . PRO B 1 31 ? 34.495 45.674 10.152 1.00 12.23 31 PRO B O 1
ATOM 1596 N N . GLY B 1 32 ? 35.377 47.537 11.051 1.00 12.04 32 GLY B N 1
ATOM 1597 C CA . GLY B 1 32 ? 34.706 47.406 12.331 1.00 11.23 32 GLY B CA 1
ATOM 1598 C C . GLY B 1 32 ? 34.981 46.120 13.095 1.00 11.19 32 GLY B C 1
ATOM 1599 O O . GLY B 1 32 ? 36.139 45.623 13.150 1.00 10.87 32 GLY B O 1
ATOM 1600 N N . ASN B 1 33 ? 33.928 45.624 13.756 1.00 10.76 33 ASN B N 1
ATOM 1601 C CA . ASN B 1 33 ? 33.943 44.342 14.445 1.00 11.08 33 ASN B CA 1
ATOM 1602 C C . ASN B 1 33 ? 32.948 43.286 13.918 1.00 11.17 33 ASN B C 1
ATOM 1603 O O . ASN B 1 33 ? 32.999 42.118 14.347 1.00 11.84 33 ASN B O 1
ATOM 1608 N N . MET B 1 34 ? 32.089 43.676 12.983 1.00 11.03 34 MET B N 1
ATOM 1609 C CA . MET B 1 34 ? 31.183 42.763 12.291 1.00 11.81 34 MET B CA 1
ATOM 1610 C C . MET B 1 34 ? 31.578 42.501 10.822 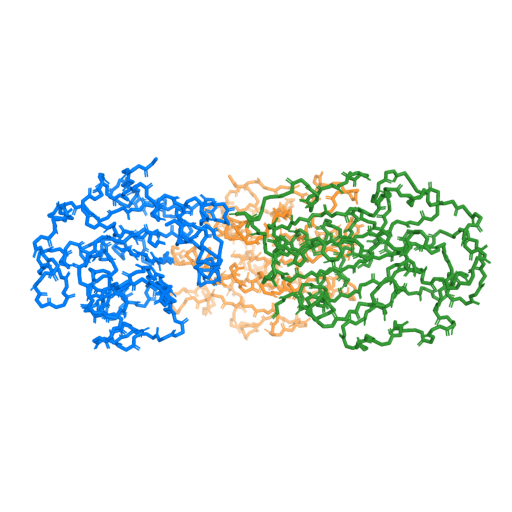1.00 11.82 34 MET B C 1
ATOM 1611 O O . MET B 1 34 ? 31.118 41.533 10.239 1.00 11.23 34 MET B O 1
ATOM 1616 N N . GLY B 1 35 ? 32.389 43.381 10.236 1.00 11.79 35 GLY B N 1
ATOM 1617 C CA . GLY B 1 35 ? 32.639 43.349 8.788 1.00 12.40 35 GLY B CA 1
ATOM 1618 C C . GLY B 1 35 ? 31.429 43.815 8.003 1.00 12.96 35 GLY B C 1
ATOM 1619 O O . GLY B 1 35 ? 30.485 44.368 8.576 1.00 13.69 35 GLY B O 1
ATOM 1620 N N . ILE B 1 36 ? 31.426 43.559 6.707 1.00 13.54 36 ILE B N 1
ATOM 1621 C CA . ILE B 1 36 ? 30.373 44.005 5.839 1.00 15.10 36 ILE B CA 1
ATOM 1622 C C . ILE B 1 36 ? 29.768 42.915 4.962 1.00 14.40 36 ILE B C 1
ATOM 1623 O O . ILE B 1 36 ? 29.004 43.214 4.101 1.00 15.59 36 ILE B O 1
ATOM 1628 N N . THR B 1 37 ? 30.067 41.646 5.207 1.00 13.39 37 THR B N 1
ATOM 1629 C CA . THR B 1 37 ? 29.585 40.578 4.359 1.00 11.77 37 THR B CA 1
ATOM 1630 C C . THR B 1 37 ? 28.737 39.672 5.219 1.00 11.51 37 THR B C 1
ATOM 1631 O O . THR B 1 37 ? 27.548 39.948 5.431 1.00 11.92 37 THR B O 1
ATOM 1635 N N . VAL B 1 38 ? 29.344 38.599 5.720 1.00 10.69 38 VAL B N 1
ATOM 1636 C CA . VAL B 1 38 ? 28.644 37.535 6.400 1.00 10.53 38 VAL B CA 1
ATOM 1637 C C . VAL B 1 38 ? 28.021 37.992 7.723 1.00 11.29 38 VAL B C 1
ATOM 1638 O O . VAL B 1 38 ? 26.866 37.616 8.043 1.00 11.34 38 VAL B O 1
ATOM 1642 N N . GLY B 1 39 ? 28.757 38.809 8.490 1.00 11.02 39 GLY B N 1
ATOM 1643 C CA . GLY B 1 39 ? 28.292 39.293 9.825 1.00 11.44 39 GLY B CA 1
ATOM 1644 C C . GLY B 1 39 ? 26.923 39.990 9.844 1.00 11.32 39 GLY B C 1
ATOM 1645 O O . GLY B 1 39 ? 25.991 39.561 10.557 1.00 11.84 39 GLY B O 1
ATOM 1646 N N . PRO B 1 40 ? 26.793 41.083 9.102 1.00 12.06 40 PRO B N 1
ATOM 1647 C CA . PRO B 1 40 ? 25.500 41.790 9.019 1.00 12.48 40 PRO B CA 1
ATOM 1648 C C . PRO B 1 40 ? 24.388 40.955 8.460 1.00 12.04 40 PRO B C 1
ATOM 1649 O O . PRO B 1 40 ? 23.288 41.043 8.927 1.00 11.36 40 PRO B O 1
ATOM 1653 N N . ALA B 1 41 ? 24.679 40.128 7.465 1.00 12.84 41 ALA B N 1
ATOM 1654 C CA . ALA B 1 41 ? 23.683 39.206 6.921 1.00 12.88 41 ALA B CA 1
ATOM 1655 C C . ALA B 1 41 ? 23.188 38.212 7.991 1.00 12.88 41 ALA B C 1
ATOM 1656 O O . ALA B 1 41 ? 21.994 37.974 8.088 1.00 12.27 41 ALA B O 1
ATOM 1658 N N . LEU B 1 42 ? 24.077 37.647 8.800 1.00 11.86 42 LEU B N 1
ATOM 1659 C CA . LEU B 1 42 ? 23.650 36.632 9.761 1.00 12.64 42 LEU B CA 1
ATOM 1660 C C . LEU B 1 42 ? 22.846 37.298 10.912 1.00 12.68 42 LEU B C 1
ATOM 1661 O O . LEU B 1 42 ? 21.860 36.750 11.377 1.00 11.69 42 LEU B O 1
ATOM 1666 N N . ALA B 1 43 ? 23.284 38.464 11.352 1.00 12.45 43 ALA B N 1
ATOM 1667 C CA . ALA B 1 43 ? 22.503 39.282 12.327 1.00 13.53 43 ALA B CA 1
ATOM 1668 C C . ALA B 1 43 ? 21.073 39.650 11.867 1.00 15.23 43 ALA B C 1
ATOM 1669 O O . ALA B 1 43 ? 20.118 39.535 12.675 1.00 15.01 43 ALA B O 1
ATOM 1671 N N . ASN B 1 44 ? 20.952 40.131 10.631 1.00 16.13 44 ASN B N 1
ATOM 1672 C CA A ASN B 1 44 ? 19.654 40.439 10.029 0.50 17.92 44 ASN B CA 1
ATOM 1673 C CA B ASN B 1 44 ? 19.670 40.420 9.971 0.50 17.97 44 ASN B CA 1
ATOM 1674 C C . ASN B 1 44 ? 18.777 39.195 9.983 1.00 17.70 44 ASN B C 1
ATOM 1675 O O . ASN B 1 44 ? 17.659 39.229 10.380 1.00 17.28 44 ASN B O 1
ATOM 1684 N N . GLY B 1 45 ? 19.316 38.083 9.530 1.00 18.06 45 GLY B N 1
ATOM 1685 C CA . GLY B 1 45 ? 18.557 36.845 9.478 1.00 17.99 45 GLY B CA 1
ATOM 1686 C C . GLY B 1 45 ? 18.007 36.458 10.825 1.00 18.21 45 GLY B C 1
ATOM 1687 O 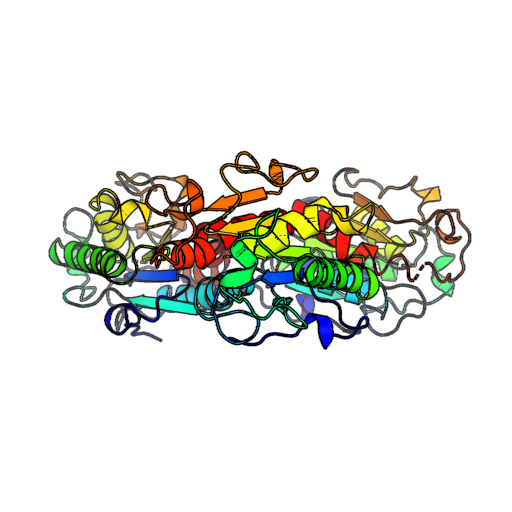O . GLY B 1 45 ? 16.840 36.099 10.962 1.00 17.96 45 GLY B O 1
ATOM 1688 N N . LEU B 1 46 ? 18.863 36.522 11.833 1.00 17.49 46 LEU B N 1
ATOM 1689 C CA . LEU B 1 46 ? 18.502 36.108 13.157 1.00 19.60 46 LEU B CA 1
ATOM 1690 C C . LEU B 1 46 ? 17.514 37.104 13.799 1.00 19.48 46 LEU B C 1
ATOM 1691 O O . LEU B 1 46 ? 16.620 36.693 14.519 1.00 18.03 46 LEU B O 1
ATOM 1696 N N . GLU B 1 47 ? 17.694 38.395 13.549 1.00 20.79 47 GLU B N 1
ATOM 1697 C CA . GLU B 1 47 ? 16.705 39.414 13.979 1.00 24.57 47 GLU B CA 1
ATOM 1698 C C . GLU B 1 47 ? 15.272 39.133 13.483 1.00 24.24 47 GLU B C 1
ATOM 1699 O O . GLU B 1 47 ? 14.317 39.514 14.128 1.00 23.14 47 GLU B O 1
ATOM 1705 N N . SER B 1 48 ? 15.101 38.469 12.349 1.00 23.55 48 SER B N 1
ATOM 1706 C CA . SER B 1 48 ? 13.767 38.264 11.888 1.00 24.10 48 SER B CA 1
ATOM 1707 C C . SER B 1 48 ? 13.064 37.094 12.597 1.00 24.07 48 SER B C 1
ATOM 1708 O O . SER B 1 48 ? 11.871 36.954 12.466 1.00 24.49 48 SER B O 1
ATOM 1711 N N . HIS B 1 49 ? 13.784 36.243 13.334 1.00 22.74 49 HIS B N 1
ATOM 1712 C CA . HIS B 1 49 ? 13.166 35.143 14.045 1.00 23.68 49 HIS B CA 1
ATOM 1713 C C . HIS B 1 49 ? 13.105 35.396 15.545 1.00 26.12 49 HIS B C 1
ATOM 1714 O O . HIS B 1 49 ? 12.202 34.902 16.209 1.00 27.65 49 HIS B O 1
ATOM 1721 N N . ILE B 1 50 ? 14.083 36.119 16.091 1.00 25.88 50 ILE B N 1
ATOM 1722 C CA . ILE B 1 50 ? 14.210 36.295 17.534 1.00 26.12 50 ILE B CA 1
ATOM 1723 C C . ILE B 1 50 ? 13.811 37.739 17.832 1.00 25.37 50 ILE B C 1
ATOM 1724 O O . ILE B 1 50 ? 14.273 38.666 17.232 1.00 26.11 50 ILE B O 1
ATOM 1729 N N . ARG B 1 51 ? 12.939 37.918 18.798 1.00 28.04 51 ARG B N 1
ATOM 1730 C CA . ARG B 1 51 ? 12.425 39.242 19.175 1.00 27.71 51 ARG B CA 1
ATOM 1731 C C . ARG B 1 51 ? 13.531 40.222 19.644 1.00 26.17 51 ARG B C 1
ATOM 1732 O O . ARG B 1 51 ? 13.681 41.309 19.125 1.00 26.03 51 ARG B O 1
ATOM 1740 N N . ASN B 1 52 ? 14.279 39.823 20.656 1.00 25.99 52 ASN B N 1
ATOM 1741 C CA . ASN B 1 52 ? 15.240 40.696 21.287 1.00 25.81 52 ASN B CA 1
ATOM 1742 C C . ASN B 1 52 ? 16.561 39.966 21.404 1.00 22.34 52 ASN B C 1
ATOM 1743 O O . ASN B 1 52 ? 16.676 38.959 22.121 1.00 19.86 52 ASN B O 1
ATOM 1748 N N . ILE B 1 53 ? 17.557 40.467 20.690 1.00 21.34 53 ILE B N 1
ATOM 1749 C CA . ILE B 1 53 ? 18.851 39.803 20.615 1.00 22.48 53 ILE B CA 1
ATOM 1750 C C . ILE B 1 53 ? 19.961 40.867 20.815 1.00 21.23 53 ILE B C 1
ATOM 1751 O O . ILE B 1 53 ? 19.822 42.012 20.375 1.00 20.36 53 ILE B O 1
ATOM 1756 N N . TRP B 1 54 ? 21.009 40.543 21.550 1.00 18.62 54 TRP B N 1
ATOM 1757 C CA . TRP B 1 54 ? 22.192 41.423 21.536 1.00 18.52 54 TRP B CA 1
ATOM 1758 C C . TRP B 1 54 ? 23.182 40.880 20.517 1.00 16.10 54 TRP B C 1
ATOM 1759 O O . TRP B 1 54 ? 23.479 39.676 20.520 1.00 15.56 54 TRP B O 1
ATOM 1770 N N . ILE B 1 55 ? 23.684 41.774 19.687 1.00 15.01 55 ILE B N 1
ATOM 1771 C CA . ILE B 1 55 ? 24.645 41.475 18.629 1.00 15.73 55 ILE B CA 1
ATOM 1772 C C . ILE B 1 55 ? 26.008 42.011 19.103 1.00 15.06 55 ILE B C 1
ATOM 1773 O O . ILE B 1 55 ? 26.144 43.210 19.400 1.00 15.53 55 ILE B O 1
ATOM 1778 N N . GLN B 1 56 ? 27.008 41.136 19.152 1.00 14.27 56 GLN B N 1
ATOM 1779 C CA . GLN B 1 56 ? 28.356 41.495 19.550 1.00 14.46 56 GLN B CA 1
ATOM 1780 C C . GLN B 1 56 ? 29.428 41.025 18.532 1.00 13.24 56 GLN B C 1
ATOM 1781 O O . GLN B 1 56 ? 29.571 39.856 18.287 1.00 13.12 56 GLN B O 1
ATOM 1787 N N . GLY B 1 57 ? 30.206 41.937 17.988 1.00 12.96 57 GLY B N 1
ATOM 1788 C CA . GLY B 1 57 ? 31.371 41.589 17.164 1.00 12.84 57 GLY B CA 1
ATOM 1789 C C . GLY B 1 57 ? 32.582 41.370 18.044 1.00 12.63 57 GLY B C 1
ATOM 1790 O O . GLY B 1 57 ? 32.665 41.963 19.130 1.00 11.05 57 GLY B O 1
ATOM 1791 N N . VAL B 1 58 ? 33.506 40.513 17.601 1.00 11.78 58 VAL B N 1
ATOM 1792 C CA . VAL B 1 58 ? 34.750 40.320 18.292 1.00 11.50 58 VAL B CA 1
ATOM 1793 C C . VAL B 1 58 ? 35.728 41.432 17.904 1.00 12.87 58 VAL B C 1
ATOM 1794 O O . VAL B 1 58 ? 36.209 41.498 16.735 1.00 12.71 58 VAL B O 1
ATOM 1798 N N . GLY B 1 59 ? 36.014 42.304 18.878 1.00 12.34 59 GLY B N 1
ATOM 1799 C CA . GLY B 1 59 ? 36.845 43.457 18.637 1.00 13.55 59 GLY B CA 1
ATOM 1800 C C . GLY B 1 59 ? 38.123 43.458 19.456 1.00 13.86 59 GLY B C 1
ATOM 1801 O O . GLY B 1 59 ? 38.902 42.504 19.430 1.00 13.72 59 GLY B O 1
ATOM 1802 N N . GLY B 1 60 ? 38.358 44.564 20.170 1.00 14.20 60 GLY B N 1
ATOM 1803 C CA . GLY B 1 60 ? 39.523 44.659 21.065 1.00 14.10 60 GLY B CA 1
ATOM 1804 C C . GLY B 1 60 ? 40.780 44.447 20.256 1.00 13.24 60 GLY B C 1
ATOM 1805 O O . GLY B 1 60 ? 40.940 45.097 19.252 1.00 14.09 60 GLY B O 1
ATOM 1806 N N . PRO B 1 61 ? 41.626 43.506 20.643 1.00 13.60 61 PRO B N 1
ATOM 1807 C CA . PRO B 1 61 ? 42.855 43.294 19.874 1.00 14.43 61 PRO B CA 1
ATOM 1808 C C . PRO B 1 61 ? 42.680 42.685 18.462 1.00 14.14 61 PRO B C 1
ATOM 1809 O O . PRO B 1 61 ? 43.614 42.731 17.655 1.00 13.18 61 PRO B O 1
ATOM 1813 N N . TYR B 1 62 ? 41.525 42.108 18.160 1.00 13.47 62 TYR B N 1
ATOM 1814 C CA . TYR B 1 62 ? 41.358 41.438 16.862 1.00 12.80 62 TYR B CA 1
ATOM 1815 C C . TYR B 1 62 ? 41.316 42.475 15.761 1.00 13.07 62 TYR B C 1
ATOM 1816 O O . TYR B 1 62 ? 40.248 43.019 15.433 1.00 13.21 62 TYR B O 1
ATOM 1825 N N . ASP B 1 63 ? 42.470 42.732 15.152 1.00 12.99 63 ASP B N 1
ATOM 1826 C CA . ASP B 1 63 ? 42.501 43.625 13.992 1.00 14.39 63 ASP B CA 1
ATOM 1827 C C . ASP B 1 63 ? 42.303 42.928 12.643 1.00 13.03 63 ASP B C 1
ATOM 1828 O O . ASP B 1 63 ? 42.440 43.579 11.595 1.00 12.99 63 ASP B O 1
ATOM 1833 N N . ALA B 1 64 ? 41.989 41.624 12.649 1.00 10.99 64 ALA B N 1
ATOM 1834 C CA . ALA B 1 64 ? 41.713 40.939 11.411 1.00 10.89 64 ALA B CA 1
ATOM 1835 C C . ALA B 1 64 ? 42.824 41.095 10.355 1.00 10.40 64 ALA B C 1
ATOM 1836 O O . ALA B 1 64 ? 42.570 41.243 9.168 1.00 10.16 64 ALA B O 1
ATOM 1838 N N . ALA B 1 65 ? 44.058 40.993 10.796 1.00 10.76 65 ALA B N 1
ATOM 1839 C CA . ALA B 1 65 ? 45.187 41.159 9.944 1.00 11.12 65 ALA B CA 1
ATOM 1840 C C . ALA B 1 65 ? 45.424 39.913 9.081 1.00 11.87 65 ALA B C 1
ATOM 1841 O O . ALA B 1 65 ? 45.227 38.772 9.557 1.00 10.42 65 ALA B O 1
ATOM 1843 N N . LEU B 1 66 ? 45.923 40.110 7.847 1.00 11.35 66 LEU B N 1
ATOM 1844 C CA . LEU B 1 66 ? 46.276 38.948 7.044 1.00 12.93 66 LEU B CA 1
ATOM 1845 C C . LEU B 1 66 ? 47.383 38.093 7.684 1.00 12.74 66 LEU B C 1
ATOM 1846 O O . LEU B 1 66 ? 47.343 36.898 7.615 1.00 13.27 66 LEU B O 1
ATOM 1851 N N . ALA B 1 67 ? 48.351 38.707 8.354 1.00 12.69 67 ALA B N 1
ATOM 1852 C CA . ALA B 1 67 ? 49.500 37.974 8.894 1.00 12.53 67 ALA B CA 1
ATOM 1853 C C . ALA B 1 67 ? 49.157 36.898 9.881 1.00 12.53 67 ALA B C 1
ATOM 1854 O O . ALA B 1 67 ? 49.846 35.865 9.954 1.00 13.87 67 ALA B O 1
ATOM 1856 N N . THR B 1 68 ? 48.137 37.121 10.701 1.00 12.81 68 THR B N 1
ATOM 1857 C CA . THR B 1 68 ? 47.827 36.195 11.796 1.00 11.93 68 THR B CA 1
ATOM 1858 C C . THR B 1 68 ? 47.170 34.873 11.377 1.00 11.83 68 THR B C 1
ATOM 1859 O O . THR B 1 68 ? 47.143 33.952 12.162 1.00 12.74 68 THR B O 1
ATOM 1863 N N . ASN B 1 69 ? 46.697 34.760 10.135 1.00 12.60 69 ASN B N 1
ATOM 1864 C CA . ASN B 1 69 ? 46.205 33.477 9.553 1.00 13.20 69 ASN B CA 1
ATOM 1865 C C . ASN B 1 69 ? 47.257 32.373 9.575 1.00 14.80 69 ASN B C 1
ATOM 1866 O O . ASN B 1 69 ? 46.906 31.217 9.673 1.00 14.69 69 ASN B O 1
ATOM 1871 N N . PHE B 1 70 ? 48.534 32.773 9.502 1.00 15.89 70 PHE B N 1
ATOM 1872 C CA . PHE B 1 70 ? 49.654 31.847 9.408 1.00 17.25 70 PHE B CA 1
ATOM 1873 C C . PHE B 1 70 ? 50.209 31.396 10.754 1.00 18.85 70 PHE B C 1
ATOM 1874 O O . PHE B 1 70 ? 51.236 30.785 10.787 1.00 23.16 70 PHE B O 1
ATOM 1882 N N . LEU B 1 71 ? 49.515 31.645 11.848 1.00 19.62 71 LEU B N 1
ATOM 1883 C CA . LEU B 1 71 ? 49.901 31.123 13.142 1.00 20.39 71 LEU B CA 1
ATOM 1884 C C . LEU B 1 71 ? 49.253 29.780 13.357 1.00 21.29 71 LEU B C 1
ATOM 1885 O O . LEU B 1 71 ? 48.323 29.421 12.641 1.00 21.21 71 LEU B O 1
ATOM 1890 N N . PRO B 1 72 ? 49.753 29.011 14.329 1.00 22.78 72 PRO B N 1
ATOM 1891 C CA . PRO B 1 72 ? 49.065 27.759 14.692 1.00 24.43 72 PRO B CA 1
ATOM 1892 C C . PRO B 1 72 ? 47.610 28.051 15.039 1.00 23.66 72 PRO B C 1
ATOM 1893 O O . PRO B 1 72 ? 47.300 29.094 15.661 1.00 25.43 72 PRO B O 1
ATOM 1897 N N . ARG B 1 73 ? 46.736 27.177 14.591 1.00 21.20 73 ARG B N 1
ATOM 1898 C CA . ARG B 1 73 ? 45.300 27.308 14.803 1.00 21.05 73 ARG B CA 1
ATOM 1899 C C . ARG B 1 73 ? 44.577 28.448 14.033 1.00 18.25 73 ARG B C 1
ATOM 1900 O O . ARG B 1 73 ? 43.393 28.635 14.215 1.00 20.19 73 ARG B O 1
ATOM 1908 N N . GLY B 1 74 ? 45.271 29.131 13.118 1.00 15.98 74 GLY B N 1
ATOM 1909 C CA . GLY B 1 74 ? 44.670 30.042 12.164 1.00 14.26 74 GLY B CA 1
ATOM 1910 C C . G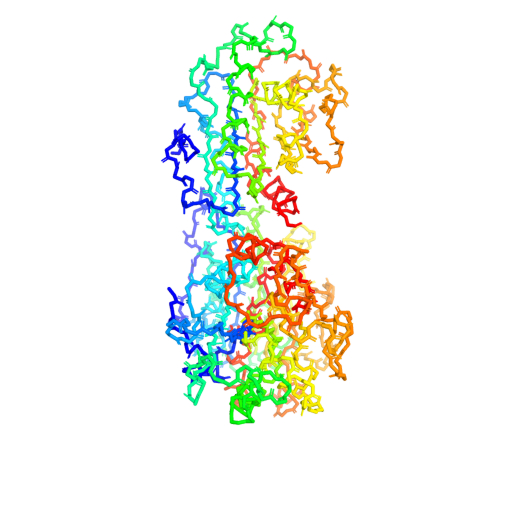LY B 1 74 ? 44.472 31.473 12.624 1.00 13.20 74 GLY B C 1
ATOM 1911 O O . GLY B 1 74 ? 43.931 32.270 11.876 1.00 12.94 74 GLY B O 1
ATOM 1912 N N . THR B 1 75 ? 44.842 31.790 13.862 1.00 13.06 75 THR B N 1
ATOM 1913 C CA . THR B 1 75 ? 44.854 33.190 14.346 1.00 12.67 75 THR B CA 1
ATOM 1914 C C . THR B 1 75 ? 45.771 33.293 15.588 1.00 13.05 75 THR B C 1
ATOM 1915 O O . THR B 1 75 ? 46.309 32.298 16.056 1.00 14.16 75 THR B O 1
ATOM 1919 N N . SER B 1 76 ? 45.908 34.471 16.152 1.00 13.89 76 SER B N 1
ATOM 1920 C CA . SER B 1 76 ? 46.770 34.681 17.311 1.00 14.48 76 SER B CA 1
ATOM 1921 C C . SER B 1 76 ? 46.069 34.350 18.612 1.00 15.98 76 SER B C 1
ATOM 1922 O O . SER B 1 76 ? 44.838 34.370 18.699 1.00 13.38 76 SER B O 1
ATOM 1925 N N . GLN B 1 77 ? 46.871 34.018 19.633 1.00 17.31 77 GLN B N 1
ATOM 1926 C CA . GLN B 1 77 ? 46.326 33.692 20.971 1.00 18.94 77 GLN B CA 1
ATOM 1927 C C . GLN B 1 77 ? 45.614 34.925 21.577 1.00 16.22 77 GLN B C 1
ATOM 1928 O O . GLN B 1 77 ? 44.623 34.780 22.236 1.00 16.91 77 GLN B O 1
ATOM 1934 N N . ALA B 1 78 ? 46.088 36.133 21.342 1.00 15.36 78 ALA B N 1
ATOM 1935 C CA . ALA B 1 78 ? 45.411 37.312 21.868 1.00 15.67 78 ALA B CA 1
ATOM 1936 C C . ALA B 1 78 ? 43.996 37.406 21.269 1.00 15.11 78 ALA B C 1
ATOM 1937 O O . ALA B 1 78 ? 43.059 37.844 21.946 1.00 15.45 78 ALA B O 1
ATOM 1939 N N . ASN B 1 79 ? 43.865 37.047 19.989 1.00 13.08 79 ASN B N 1
ATOM 1940 C CA . ASN B 1 79 ? 42.584 37.129 19.321 1.00 12.56 79 ASN B CA 1
ATOM 1941 C C . ASN B 1 79 ? 41.635 36.119 19.930 1.00 12.11 79 ASN B C 1
ATOM 1942 O O . ASN B 1 79 ? 40.476 36.413 20.193 1.00 11.53 79 ASN B O 1
ATOM 1947 N N . ILE B 1 80 ? 42.137 34.917 20.185 1.00 13.03 80 ILE B N 1
ATOM 1948 C CA . ILE B 1 80 ? 41.359 33.833 20.783 1.00 13.06 80 ILE B CA 1
ATOM 1949 C C . ILE B 1 80 ? 40.891 34.172 22.224 1.00 14.38 80 ILE B C 1
ATOM 1950 O O . ILE B 1 80 ? 39.741 33.936 22.615 1.00 12.87 80 ILE B O 1
ATOM 1955 N N . ASP B 1 81 ? 41.782 34.784 22.989 1.00 15.14 81 ASP B N 1
ATOM 1956 C CA . ASP B 1 81 ? 41.437 35.234 24.324 1.00 16.28 81 ASP B CA 1
ATOM 1957 C C . ASP B 1 81 ? 40.371 36.321 24.350 1.00 15.15 81 ASP B C 1
ATOM 1958 O O . ASP B 1 81 ? 39.645 36.390 25.282 1.00 13.66 81 ASP B O 1
ATOM 1963 N N . GLU B 1 82 ? 40.328 37.193 23.344 1.00 14.66 82 GLU B N 1
ATOM 1964 C CA . GLU B 1 82 ? 39.269 38.155 23.268 1.00 14.61 82 GLU B CA 1
ATOM 1965 C C . GLU B 1 82 ? 37.943 37.445 23.042 1.00 15.10 82 GLU B C 1
ATOM 1966 O O . GLU B 1 82 ? 36.929 37.800 23.655 1.00 14.39 82 GLU B O 1
ATOM 1972 N N . GLY B 1 83 ? 37.942 36.410 22.202 1.00 16.12 83 GLY B N 1
ATOM 1973 C CA . GLY B 1 83 ? 36.735 35.545 22.037 1.00 15.82 83 GLY B CA 1
ATOM 1974 C C . GLY B 1 83 ? 36.250 34.954 23.354 1.00 16.60 83 GLY B C 1
ATOM 1975 O O . GLY B 1 83 ? 35.087 35.100 23.727 1.00 15.27 83 GLY B O 1
ATOM 1976 N N . LYS B 1 84 ? 37.173 34.307 24.050 1.00 16.95 84 LYS B N 1
ATOM 1977 C CA . LYS B 1 84 ? 36.933 33.733 25.369 1.00 18.97 84 LYS B CA 1
ATOM 1978 C C . LYS B 1 84 ? 36.383 34.738 26.368 1.00 17.45 84 LYS B C 1
ATOM 1979 O O . LYS B 1 84 ? 35.470 34.417 27.105 1.00 16.06 84 LYS B O 1
ATOM 1985 N N . ARG B 1 85 ? 36.954 35.935 26.392 1.00 16.20 85 ARG B N 1
ATOM 1986 C CA . ARG B 1 85 ? 36.508 36.971 27.280 1.00 17.57 85 ARG B CA 1
ATOM 1987 C C . ARG B 1 85 ? 35.040 37.297 27.052 1.00 17.32 85 ARG B C 1
ATOM 1988 O O . ARG B 1 85 ? 34.347 37.573 27.998 1.00 18.44 85 ARG B O 1
ATOM 1996 N N . LEU B 1 86 ? 34.589 37.323 25.798 1.00 15.90 86 LEU B N 1
ATOM 1997 C CA . LEU B 1 86 ? 33.229 37.662 25.482 1.00 15.74 86 LEU B CA 1
ATOM 1998 C C . LEU B 1 86 ? 32.268 36.567 25.897 1.00 15.43 86 LEU B C 1
ATOM 1999 O O . LEU B 1 86 ? 31.209 36.871 26.359 1.00 15.63 86 LEU B O 1
ATOM 2004 N N . PHE B 1 87 ? 32.617 35.304 25.723 1.00 16.54 87 PHE B N 1
ATOM 2005 C CA . PHE B 1 87 ? 31.732 34.221 26.128 1.00 17.36 87 PHE B CA 1
ATOM 2006 C C . PHE B 1 87 ? 31.587 34.225 27.681 1.00 20.36 87 PHE B C 1
ATOM 2007 O O . PHE B 1 87 ? 30.495 33.973 28.214 1.00 19.27 87 PHE B O 1
ATOM 2015 N N . ALA B 1 88 ? 32.697 34.516 28.387 1.00 21.56 88 ALA B N 1
ATOM 2016 C CA . ALA B 1 88 ? 32.681 34.654 29.864 1.00 21.53 88 ALA B CA 1
ATOM 2017 C C . ALA B 1 88 ? 31.792 35.832 30.273 1.00 21.88 88 ALA B C 1
ATOM 2018 O O . ALA B 1 88 ? 31.025 35.712 31.219 1.00 21.78 88 ALA B O 1
ATOM 2020 N N . LEU B 1 89 ? 31.899 36.960 29.576 1.00 19.86 89 LEU B N 1
ATOM 2021 C CA . LEU B 1 89 ? 31.052 38.095 29.889 1.00 19.80 89 LEU B CA 1
ATOM 2022 C C . LEU B 1 89 ? 29.555 37.827 29.671 1.00 20.72 89 LEU B C 1
ATOM 2023 O O . LEU B 1 89 ? 28.708 38.335 30.424 1.00 19.59 89 LEU B O 1
ATOM 2028 N N . ALA B 1 90 ? 29.217 37.070 28.633 1.00 19.36 90 ALA B N 1
ATOM 2029 C CA . ALA B 1 90 ? 27.813 36.644 28.446 1.00 20.59 90 ALA B CA 1
ATOM 2030 C C . ALA B 1 90 ? 27.329 35.814 29.631 1.00 20.51 90 ALA B C 1
ATOM 2031 O O . ALA B 1 90 ? 26.234 36.030 30.144 1.00 20.47 90 ALA B O 1
ATOM 2033 N N . ASN B 1 91 ? 28.135 34.870 30.056 1.00 21.03 91 ASN B N 1
ATOM 2034 C CA . ASN B 1 91 ? 27.783 34.038 31.233 1.00 24.28 91 ASN B CA 1
ATOM 2035 C C . ASN B 1 91 ? 27.674 34.818 32.570 1.00 25.59 91 ASN B C 1
ATOM 2036 O O . ASN B 1 91 ? 26.927 34.451 33.454 1.00 24.10 91 ASN B O 1
ATOM 2041 N N . GLN B 1 92 ? 28.391 35.924 32.652 1.00 28.42 92 GLN B N 1
ATOM 2042 C CA . GLN B 1 92 ? 28.423 36.789 33.822 1.00 32.15 92 GLN B CA 1
ATOM 2043 C C . GLN B 1 92 ? 27.276 37.787 33.868 1.00 28.98 92 GLN B C 1
ATOM 2044 O O . GLN B 1 92 ? 26.669 37.963 34.908 1.00 26.98 92 GLN B O 1
ATOM 2050 N N . LYS B 1 93 ? 26.966 38.451 32.768 1.00 25.13 93 LYS B N 1
ATOM 2051 C CA . LYS B 1 93 ? 25.858 39.393 32.776 1.00 24.05 93 LYS B CA 1
ATOM 2052 C C . LYS B 1 93 ? 24.505 38.694 32.641 1.00 24.27 93 LYS B C 1
ATOM 2053 O O . LYS B 1 93 ? 23.473 39.161 33.197 1.00 23.57 93 LYS B O 1
ATOM 2059 N N . CYS B 1 94 ? 24.484 37.593 31.895 1.00 23.78 94 CYS B N 1
ATOM 2060 C CA . CYS B 1 94 ? 23.214 36.961 31.527 1.00 22.50 94 CYS B CA 1
ATOM 2061 C C . CYS B 1 94 ? 23.317 35.468 31.525 1.00 21.41 94 CYS B C 1
ATOM 2062 O O . CYS B 1 94 ? 23.124 34.837 30.477 1.00 20.75 94 CYS B O 1
ATOM 2065 N N . PRO B 1 95 ? 23.538 34.866 32.707 1.00 23.85 95 PRO B N 1
ATOM 2066 C CA . PRO B 1 95 ? 23.766 33.410 32.744 1.00 24.29 95 PRO B CA 1
ATOM 2067 C C . PRO B 1 95 ? 22.642 32.530 32.221 1.00 25.30 95 PRO B C 1
ATOM 2068 O O . PRO B 1 95 ? 22.911 31.408 31.837 1.00 26.45 95 PRO B O 1
ATOM 2072 N N . ASN B 1 96 ? 21.388 32.973 32.216 1.00 25.84 96 ASN B N 1
ATOM 2073 C CA . ASN B 1 96 ? 20.326 32.083 31.718 1.00 26.44 96 ASN B CA 1
ATOM 2074 C C . ASN B 1 96 ? 19.893 32.382 30.288 1.00 25.66 96 ASN B C 1
ATOM 2075 O O . ASN B 1 96 ? 18.879 31.889 29.871 1.00 23.64 96 ASN B O 1
ATOM 2080 N N . THR B 1 97 ? 20.649 33.214 29.563 1.00 24.34 97 THR B N 1
ATOM 2081 C CA . THR B 1 97 ? 20.316 33.604 28.181 1.00 22.18 97 THR B CA 1
ATOM 2082 C C . THR B 1 97 ? 21.158 32.757 27.205 1.00 19.00 97 THR B C 1
ATOM 2083 O O . THR B 1 97 ? 22.395 32.611 27.392 1.00 18.06 97 THR B O 1
ATOM 2087 N N . PRO B 1 98 ? 20.508 32.138 26.210 1.00 18.12 98 PRO B N 1
ATOM 2088 C CA . PRO B 1 98 ? 21.264 31.364 25.206 1.00 18.22 98 PRO B CA 1
ATOM 2089 C C . PRO B 1 98 ? 22.232 32.239 24.366 1.00 15.78 98 PRO B C 1
ATOM 2090 O O . PRO B 1 98 ? 21.908 33.397 23.961 1.00 13.98 98 PRO B O 1
ATOM 2094 N N . VAL B 1 99 ? 23.412 31.669 24.139 1.00 14.66 99 VAL B N 1
ATOM 2095 C CA . VAL B 1 99 ? 24.416 32.281 23.284 1.00 13.59 99 VAL B CA 1
ATOM 2096 C C . VAL B 1 99 ? 24.517 31.426 22.033 1.00 12.44 99 VAL B C 1
ATOM 2097 O O . VAL B 1 99 ? 24.499 30.195 22.096 1.00 11.70 99 VAL B O 1
ATOM 2101 N N . VAL B 1 100 ? 24.667 32.108 20.906 1.00 11.26 100 VAL B N 1
ATOM 2102 C CA . VAL B 1 100 ? 25.114 31.518 19.666 1.00 11.55 100 VAL B CA 1
ATOM 2103 C C . VAL B 1 100 ? 26.265 32.342 19.090 1.00 11.15 100 VAL B C 1
ATOM 2104 O O . VAL B 1 100 ? 26.442 33.553 19.404 1.00 10.79 100 VAL B O 1
ATOM 2108 N N . ALA B 1 101 ? 27.027 31.692 18.223 1.00 10.97 101 ALA B N 1
ATOM 2109 C CA . ALA B 1 101 ? 28.242 32.301 17.676 1.00 10.49 101 ALA B CA 1
ATOM 2110 C C . ALA B 1 101 ? 28.395 32.046 16.196 1.00 10.69 101 ALA B C 1
ATOM 2111 O O . ALA B 1 101 ? 27.883 31.093 15.669 1.00 10.51 101 ALA B O 1
ATOM 2113 N N . GLY B 1 102 ? 29.088 32.949 15.496 1.00 10.75 102 GLY B N 1
ATOM 2114 C CA . GLY B 1 102 ? 29.374 32.738 14.102 1.00 9.71 102 GLY B CA 1
ATOM 2115 C C . GLY B 1 102 ? 30.745 33.267 13.826 1.00 9.73 102 GLY B C 1
ATOM 2116 O O . GLY B 1 102 ? 31.274 34.121 14.583 1.00 8.70 102 GLY B O 1
ATOM 2117 N N . GLY B 1 103 ? 31.348 32.761 12.739 1.00 9.31 103 GLY B N 1
ATOM 2118 C CA . GLY B 1 103 ? 32.653 33.252 12.315 1.00 8.68 103 GLY B CA 1
ATOM 2119 C C . GLY B 1 103 ? 32.813 33.046 10.820 1.00 8.20 103 GLY B C 1
ATOM 2120 O O . GLY B 1 103 ? 32.329 32.071 10.262 1.00 8.38 103 GLY B O 1
ATOM 2121 N N . TYR B 1 104 ? 33.519 33.971 10.202 1.00 7.87 104 TYR B N 1
ATOM 2122 C CA . TYR B 1 104 ? 33.803 33.968 8.773 1.00 7.19 104 TYR B CA 1
ATOM 2123 C C . TYR B 1 104 ? 35.333 34.009 8.539 1.00 7.02 104 TYR B C 1
ATOM 2124 O O . TYR B 1 104 ? 36.029 34.936 9.009 1.00 6.76 104 TYR B O 1
ATOM 2145 N N . GLN B 1 106 ? 39.083 33.952 8.792 1.00 7.89 106 GLN B N 1
ATOM 2146 C CA . GLN B 1 106 ? 39.926 34.006 9.991 1.00 7.66 106 GLN B CA 1
ATOM 2147 C C . GLN B 1 106 ? 39.064 34.059 11.254 1.00 7.47 106 GLN B C 1
ATOM 2148 O O . GLN B 1 106 ? 39.410 33.458 12.243 1.00 7.62 106 GLN B O 1
ATOM 2154 N N . GLY B 1 107 ? 37.923 34.725 11.188 1.00 7.23 107 GLY B N 1
ATOM 2155 C CA . GLY B 1 107 ? 36.976 34.731 12.288 1.00 7.42 107 GLY B CA 1
ATOM 2156 C C . GLY B 1 107 ? 36.430 33.365 12.637 1.00 7.48 107 GLY B C 1
ATOM 2157 O O . GLY B 1 107 ? 36.118 33.078 13.840 1.00 7.84 107 GLY B O 1
ATOM 2158 N N . ALA B 1 108 ? 36.306 32.484 11.654 1.00 7.43 108 ALA B N 1
ATOM 2159 C CA . ALA B 1 108 ? 35.871 31.109 11.970 1.00 8.18 108 ALA B CA 1
ATOM 2160 C C . ALA B 1 108 ? 36.931 30.352 12.750 1.00 8.63 108 ALA B C 1
ATOM 2161 O O . ALA B 1 108 ? 36.618 29.580 13.677 1.00 9.81 108 ALA B O 1
ATOM 2163 N N . ALA B 1 109 ? 38.196 30.571 12.405 1.00 9.44 109 ALA B N 1
ATOM 2164 C CA . ALA B 1 109 ? 39.295 29.968 13.177 1.00 10.02 109 ALA B CA 1
ATOM 2165 C C . ALA B 1 109 ? 39.289 30.482 14.611 1.00 10.12 109 ALA B C 1
ATOM 2166 O O . ALA B 1 109 ? 39.413 29.717 15.576 1.00 9.36 109 ALA B O 1
ATOM 2168 N N . LEU B 1 110 ? 39.131 31.794 14.736 1.00 9.97 110 LEU B N 1
ATOM 2169 C CA . LEU B 1 110 ? 39.067 32.423 16.040 1.00 9.71 110 LEU B CA 1
ATOM 2170 C C . LEU B 1 110 ? 37.950 31.792 16.932 1.00 9.97 110 LEU B C 1
ATOM 2171 O O . LEU B 1 110 ? 38.232 31.317 18.040 1.00 10.02 110 LEU B O 1
ATOM 2176 N N . ILE B 1 111 ? 36.727 31.729 16.418 1.00 9.96 111 ILE B N 1
ATOM 2177 C CA . ILE B 1 111 ? 35.599 31.285 17.166 1.00 10.28 111 ILE B CA 1
ATOM 2178 C C . ILE B 1 111 ? 35.735 29.830 17.503 1.00 10.63 111 ILE B C 1
ATOM 2179 O O . ILE B 1 111 ? 35.427 29.462 18.637 1.00 11.48 111 ILE B O 1
ATOM 2184 N N . ALA B 1 112 ? 36.191 29.011 16.552 1.00 10.30 112 ALA B N 1
ATOM 2185 C CA . ALA B 1 112 ? 36.436 27.595 16.785 1.00 11.06 112 ALA B CA 1
ATOM 2186 C C . ALA B 1 112 ? 37.466 27.311 17.919 1.00 12.34 112 ALA B C 1
ATOM 2187 O O . ALA B 1 112 ? 37.241 26.460 18.785 1.00 12.61 112 ALA B O 1
ATOM 2189 N N . ALA B 1 113 ? 38.570 28.047 17.935 1.00 12.97 113 ALA B N 1
ATOM 2190 C CA . ALA B 1 113 ? 39.532 27.885 19.004 1.00 13.56 113 ALA B CA 1
ATOM 2191 C C . ALA B 1 113 ? 38.981 28.325 20.377 1.00 14.21 113 ALA B C 1
ATOM 2192 O O . ALA B 1 113 ? 39.140 27.631 21.395 1.00 15.39 113 ALA B O 1
ATOM 2194 N N . ALA B 1 114 ? 38.314 29.461 20.405 1.00 13.73 114 ALA B N 1
ATOM 2195 C CA . ALA B 1 114 ? 37.843 30.006 21.643 1.00 14.52 114 ALA B CA 1
ATOM 2196 C C . ALA B 1 114 ? 36.808 29.071 22.282 1.00 14.51 114 ALA B C 1
ATOM 2197 O O . ALA B 1 114 ? 36.921 28.761 23.442 1.00 13.37 114 ALA B O 1
ATOM 2199 N N . VAL B 1 115 ? 35.857 28.600 21.478 1.00 15.50 115 VAL B N 1
ATOM 2200 C CA . VAL B 1 115 ? 34.852 27.637 21.912 1.00 15.86 115 VAL B CA 1
ATOM 2201 C C . VAL B 1 115 ? 35.491 26.319 22.385 1.00 17.09 115 VAL B C 1
ATOM 2202 O O . VAL B 1 115 ? 35.091 25.780 23.417 1.00 18.63 115 VAL B O 1
ATOM 2206 N N . SER B 1 116 ? 36.454 25.793 21.654 1.00 17.26 116 SER B N 1
ATOM 2207 C CA . SER B 1 116 ? 37.156 24.573 22.098 1.00 19.21 116 SER B CA 1
ATOM 2208 C C . SER B 1 116 ? 37.755 24.663 23.525 1.00 21.15 116 SER B C 1
ATOM 2209 O O . SER B 1 116 ? 37.986 23.632 24.157 1.00 21.79 116 SER B O 1
ATOM 2212 N N . GLU B 1 117 ? 38.010 25.876 24.009 1.00 20.96 117 GLU B N 1
ATOM 2213 C CA . GLU B 1 117 ? 38.769 26.086 25.232 1.00 21.69 117 GLU B CA 1
ATOM 2214 C C . GLU B 1 117 ? 37.870 26.512 26.385 1.00 22.89 117 GLU B C 1
ATOM 2215 O O . GLU B 1 117 ? 38.347 26.705 27.458 1.00 21.75 117 GLU B O 1
ATOM 2221 N N . LEU B 1 118 ? 36.571 26.693 26.155 1.00 23.56 118 LEU B N 1
ATOM 2222 C CA . LEU B 1 118 ? 35.639 27.089 27.213 1.00 22.56 118 LEU B CA 1
ATOM 2223 C C . LEU B 1 118 ? 35.339 25.935 28.175 1.00 26.62 118 LEU B C 1
ATOM 2224 O O . LEU B 1 118 ? 35.462 24.759 27.816 1.00 27.33 118 LEU B O 1
ATOM 2229 N N . SER B 1 119 ? 34.858 26.222 29.366 1.00 29.46 119 SER B N 1
ATOM 2230 C CA . SER B 1 119 ? 34.420 25.079 30.174 1.00 37.01 119 SER B CA 1
ATOM 2231 C C . SER B 1 119 ? 33.139 25.264 30.972 1.00 36.79 119 SER B C 1
ATOM 2232 O O . SER B 1 119 ? 32.639 26.392 31.153 1.00 39.87 119 SER B O 1
ATOM 2235 N N . GLY B 1 120 ? 32.625 24.116 31.409 1.00 34.64 120 GLY B N 1
ATOM 2236 C CA . GLY B 1 120 ? 31.495 24.033 32.305 1.00 33.74 120 GLY B CA 1
ATOM 2237 C C . GLY B 1 120 ? 30.324 24.830 31.822 1.00 33.52 120 GLY B C 1
ATOM 2238 O O . GLY B 1 120 ? 29.882 24.654 30.678 1.00 33.49 120 GLY B O 1
ATOM 2239 N N . ALA B 1 121 ? 29.837 25.721 32.689 1.00 31.75 121 ALA B N 1
ATOM 2240 C CA . ALA B 1 121 ? 28.619 26.482 32.415 1.00 33.05 121 ALA B CA 1
ATOM 2241 C C . ALA B 1 121 ? 28.751 27.380 31.180 1.00 32.58 121 ALA B C 1
ATOM 2242 O O . ALA B 1 121 ? 27.776 27.574 30.463 1.00 31.91 121 ALA B O 1
ATOM 2244 N N . VAL B 1 122 ? 29.944 27.933 30.957 1.00 31.97 122 VAL B N 1
ATOM 2245 C CA . VAL B 1 122 ? 30.178 28.868 29.845 1.00 29.56 122 VAL B CA 1
ATOM 2246 C C . VAL B 1 122 ? 30.049 28.109 28.517 1.00 27.32 122 VAL B C 1
ATOM 2247 O O . VAL B 1 122 ? 29.440 28.611 27.601 1.00 27.24 122 VAL B O 1
ATOM 2251 N N . LYS B 1 123 ? 30.529 26.874 28.444 1.00 26.29 123 LYS B N 1
ATOM 2252 C CA . LYS B 1 123 ? 30.450 26.113 27.207 1.00 26.44 123 LYS B CA 1
ATOM 2253 C C . LYS B 1 123 ? 29.036 25.599 26.936 1.00 25.90 123 LYS B C 1
ATOM 2254 O O . LYS B 1 123 ? 28.616 25.502 25.778 1.00 22.56 123 LYS B O 1
ATOM 2260 N N . GLU B 1 124 ? 28.329 25.207 27.992 1.00 25.99 124 GLU B N 1
ATOM 2261 C CA . GLU B 1 124 ? 26.936 24.729 27.873 1.00 24.71 124 GLU B CA 1
ATOM 2262 C C . GLU B 1 124 ? 25.972 25.870 27.431 1.00 21.18 124 GLU B C 1
ATOM 2263 O O . GLU B 1 124 ? 25.010 25.634 26.717 1.00 22.52 124 GLU B O 1
ATOM 2269 N N . GLN B 1 125 ? 26.238 27.111 27.828 1.00 19.97 125 GLN B N 1
ATOM 2270 C CA . GLN B 1 125 ? 25.416 28.266 27.394 1.00 20.75 125 GLN B CA 1
ATOM 2271 C C . GLN B 1 125 ? 25.525 28.558 25.849 1.00 19.14 125 GLN B C 1
ATOM 2272 O O . GLN B 1 125 ? 24.584 29.087 25.248 1.00 18.50 125 GLN B O 1
ATOM 2278 N N . VAL B 1 126 ? 26.626 28.112 25.221 1.00 17.55 126 VAL B N 1
ATOM 2279 C CA . VAL B 1 126 ? 26.802 28.229 23.773 1.00 16.79 126 VAL B CA 1
ATOM 2280 C C . VAL B 1 126 ? 26.017 27.129 23.063 1.00 15.76 126 VAL B C 1
ATOM 2281 O O . VAL B 1 126 ? 26.501 26.024 22.909 1.00 15.44 126 VAL B O 1
ATOM 2285 N N . LYS B 1 127 ? 24.825 27.474 22.571 1.00 15.89 127 LYS B N 1
ATOM 2286 C CA . LYS B 1 127 ? 23.857 26.499 22.045 1.00 15.99 127 LYS B CA 1
ATOM 2287 C C . LYS B 1 127 ? 24.100 26.057 20.588 1.00 15.72 127 LYS B C 1
ATOM 2288 O O . LYS B 1 127 ? 23.762 24.905 20.209 1.00 13.81 127 LYS B O 1
ATOM 2294 N N . GLY B 1 128 ? 24.639 26.979 19.778 1.00 12.99 128 GLY B N 1
ATOM 2295 C CA . GLY B 1 128 ? 25.032 26.651 18.432 1.00 12.69 128 GLY B CA 1
ATOM 2296 C C . GLY B 1 128 ? 26.089 27.581 17.837 1.00 12.32 128 GLY B C 1
ATOM 2297 O O . GLY B 1 128 ? 26.207 28.752 18.229 1.00 11.29 128 GLY B O 1
ATOM 2298 N N . VAL B 1 129 ? 26.851 27.045 16.888 1.00 11.63 129 VAL B N 1
ATOM 2299 C CA . VAL B 1 129 ? 27.888 27.814 16.202 1.00 11.89 129 VAL B CA 1
ATOM 2300 C C . VAL B 1 129 ? 27.769 27.545 14.686 1.00 11.40 129 VAL B C 1
ATOM 2301 O O . VAL B 1 129 ? 27.669 26.383 14.230 1.00 11.40 129 VAL B O 1
ATOM 2305 N N . ALA B 1 130 ? 27.836 28.605 13.919 1.00 10.30 130 ALA B N 1
ATOM 2306 C CA . ALA B 1 130 ? 27.898 28.549 12.444 1.00 10.16 130 ALA B CA 1
ATOM 2307 C C . ALA B 1 130 ? 29.173 29.158 11.915 1.00 10.29 130 ALA B C 1
ATOM 2308 O O . ALA B 1 130 ? 29.492 30.332 12.218 1.00 11.16 130 ALA B O 1
ATOM 2310 N N . LEU B 1 131 ? 29.880 28.404 11.108 1.00 9.87 131 LEU B N 1
ATOM 2311 C CA . LEU B 1 131 ? 31.193 28.774 10.578 1.00 10.52 131 LEU B CA 1
ATOM 2312 C C . LEU B 1 131 ? 31.106 28.863 9.063 1.00 10.35 131 LEU B C 1
ATOM 2313 O O . LEU B 1 131 ? 30.482 28.037 8.422 1.00 11.06 131 LEU B O 1
ATOM 2318 N N . PHE B 1 132 ? 31.678 29.906 8.505 1.00 10.06 132 PHE B N 1
ATOM 2319 C CA . PHE B 1 132 ? 31.640 30.149 7.050 1.00 9.80 132 PHE B CA 1
ATOM 2320 C C . PHE B 1 132 ? 33.036 30.321 6.577 1.00 9.38 132 PHE B C 1
ATOM 2321 O O . PHE B 1 132 ? 33.822 31.060 7.193 1.00 9.11 132 PHE B O 1
ATOM 2329 N N . GLY B 1 133 ? 33.376 29.666 5.481 1.00 8.97 133 GLY B N 1
ATOM 2330 C CA . GLY B 1 133 ? 34.759 29.739 5.003 1.00 9.21 133 GLY B CA 1
ATOM 2331 C C . GLY B 1 133 ? 35.785 29.385 6.094 1.00 9.83 133 GLY B C 1
ATOM 2332 O O . GLY B 1 133 ? 36.696 30.150 6.397 1.00 9.25 133 GLY B O 1
ATOM 2333 N N . TYR B 1 134 ? 35.646 28.181 6.644 1.00 10.49 134 TYR B N 1
ATOM 2334 C CA . TYR B 1 134 ? 36.386 27.782 7.802 1.00 11.60 134 TYR B CA 1
ATOM 2335 C C . TYR B 1 134 ? 37.817 27.352 7.415 1.00 12.19 134 TYR B C 1
ATOM 2336 O O . TYR B 1 134 ? 38.033 26.296 6.759 1.00 11.67 134 TYR B O 1
ATOM 2345 N N . THR B 1 135 ? 38.776 28.180 7.801 1.00 11.66 135 THR B N 1
ATOM 2346 C CA . THR B 1 135 ? 40.164 28.002 7.391 1.00 12.34 135 THR B CA 1
ATOM 2347 C C . THR B 1 135 ? 40.795 26.774 8.042 1.00 13.02 135 THR B C 1
ATOM 2348 O O . THR B 1 135 ? 41.828 26.285 7.550 1.00 11.91 135 THR B O 1
ATOM 2352 N N . GLN B 1 136 ? 40.174 26.275 9.118 1.00 13.69 136 GLN B N 1
ATOM 2353 C CA . GLN B 1 136 ? 40.641 25.053 9.762 1.00 15.52 136 GLN B CA 1
ATOM 2354 C C . GLN B 1 136 ? 39.830 23.795 9.422 1.00 16.07 136 GLN B C 1
ATOM 2355 O O . GLN B 1 136 ? 39.912 22.820 10.137 1.00 15.74 136 GLN B O 1
ATOM 2361 N N . ASN B 1 137 ? 39.026 23.843 8.363 1.00 17.85 137 ASN B N 1
ATOM 2362 C CA . ASN B 1 137 ? 38.112 22.769 7.982 1.00 18.96 137 ASN B CA 1
ATOM 2363 C C . ASN B 1 137 ? 38.865 21.425 7.797 1.00 22.39 137 ASN B C 1
ATOM 2364 O O . ASN B 1 137 ? 38.423 20.386 8.300 1.00 20.91 137 ASN B O 1
ATOM 2369 N N . LEU B 1 138 ? 40.006 21.474 7.112 1.00 23.33 138 LEU B N 1
ATOM 2370 C CA . LEU B 1 138 ? 40.829 20.283 6.941 1.00 25.97 138 LEU B CA 1
ATOM 2371 C C . LEU B 1 138 ? 41.445 19.823 8.246 1.00 25.81 138 LEU B C 1
ATOM 2372 O O . LEU B 1 138 ? 41.244 18.689 8.658 1.00 26.51 138 LEU B O 1
ATOM 2377 N N . GLN B 1 139 ? 42.132 20.706 8.945 1.00 25.76 139 GLN B N 1
ATOM 2378 C CA . GLN B 1 139 ? 42.830 20.334 10.183 1.00 27.30 139 GLN B CA 1
ATOM 2379 C C . GLN B 1 139 ? 41.891 19.821 11.268 1.00 27.88 139 GLN B C 1
ATOM 2380 O O . GLN B 1 139 ? 42.226 18.895 11.983 1.00 28.44 139 GLN B O 1
ATOM 2386 N N . ASN B 1 140 ? 40.718 20.428 11.401 1.00 26.99 140 ASN B N 1
ATOM 2387 C CA . ASN B 1 140 ? 39.773 20.044 12.456 1.00 25.53 140 ASN B CA 1
ATOM 2388 C C . ASN B 1 140 ? 38.705 19.109 11.947 1.00 24.05 140 ASN B C 1
ATOM 2389 O O . ASN B 1 140 ? 37.747 18.839 12.642 1.00 20.18 140 ASN B O 1
ATOM 2394 N N . ARG B 1 141 ? 38.880 18.618 10.723 1.00 27.39 141 ARG B N 1
ATOM 2395 C CA . ARG B 1 141 ? 37.965 17.637 10.109 1.00 29.69 141 ARG B CA 1
ATOM 2396 C C . ARG B 1 141 ? 36.511 18.127 10.104 1.00 28.58 141 ARG B C 1
ATOM 2397 O O . ARG B 1 141 ? 35.611 17.407 10.513 1.00 27.74 141 ARG B O 1
ATOM 2400 N N . GLY B 1 142 ? 36.290 19.374 9.685 1.00 24.53 142 GLY B N 1
ATOM 2401 C CA . GLY B 1 142 ? 34.935 19.920 9.615 1.00 22.26 142 GLY B CA 1
ATOM 2402 C C . GLY B 1 142 ? 34.178 20.110 10.920 1.00 20.31 142 GLY B C 1
ATOM 2403 O O . GLY B 1 142 ? 32.973 20.337 10.883 1.00 21.86 142 GLY B O 1
ATOM 2404 N N . GLY B 1 143 ? 34.857 20.030 12.060 1.00 18.74 143 GLY B N 1
ATOM 2405 C CA . GLY B 1 143 ? 34.220 20.248 13.360 1.00 18.73 143 GLY B CA 1
ATOM 2406 C C . GLY B 1 143 ? 34.976 21.229 14.241 1.00 17.65 143 GLY B C 1
ATOM 2407 O O . GLY B 1 143 ? 36.003 21.789 13.849 1.00 18.39 143 GLY B O 1
ATOM 2408 N N . ILE B 1 144 ? 34.465 21.422 15.437 1.00 17.52 144 ILE B N 1
ATOM 2409 C CA . ILE B 1 144 ? 35.168 22.175 16.466 1.00 18.60 144 ILE B CA 1
ATOM 2410 C C . ILE B 1 144 ? 35.610 21.197 17.555 1.00 19.71 144 ILE B C 1
ATOM 2411 O O . ILE B 1 144 ? 34.750 20.512 18.113 1.00 21.60 144 ILE B O 1
ATOM 2416 N N . PRO B 1 145 ? 36.921 21.161 17.893 1.00 21.21 145 PRO B N 1
ATOM 2417 C CA . PRO B 1 145 ? 37.381 20.260 18.940 1.00 22.53 145 PRO B CA 1
ATOM 2418 C C . PRO B 1 145 ? 36.651 20.514 20.277 1.00 23.93 145 PRO B C 1
ATOM 2419 O O . PRO B 1 145 ? 36.405 21.687 20.668 1.00 21.46 145 PRO B O 1
ATOM 2423 N N . ASN B 1 146 ? 36.295 19.415 20.947 1.00 25.34 146 ASN B N 1
ATOM 2424 C CA . ASN B 1 146 ? 35.692 19.455 22.294 1.00 26.09 146 ASN B CA 1
ATOM 2425 C C . ASN B 1 146 ? 34.379 20.176 22.310 1.00 23.98 146 ASN B C 1
ATOM 2426 O O . ASN B 1 146 ? 34.079 20.855 23.287 1.00 25.99 146 ASN B O 1
ATOM 2431 N N . TYR B 1 147 ? 33.613 20.112 21.235 1.00 20.11 147 TYR B N 1
ATOM 2432 C CA . TYR B 1 147 ? 32.337 20.786 21.252 1.00 19.90 147 TYR B CA 1
ATOM 2433 C C . TYR B 1 147 ? 31.469 19.959 20.347 1.00 19.77 147 TYR B C 1
ATOM 2434 O O . TYR B 1 147 ? 31.946 19.488 19.324 1.00 20.68 147 TYR B O 1
ATOM 2443 N N . PRO B 1 148 ? 30.212 19.742 20.718 1.00 21.46 148 PRO B N 1
ATOM 2444 C CA . PRO B 1 148 ? 29.426 18.736 20.005 1.00 22.97 148 PRO B CA 1
ATOM 2445 C C . PRO B 1 148 ? 29.138 19.051 18.532 1.00 24.93 148 PRO B C 1
ATOM 2446 O O . PRO B 1 148 ? 28.809 20.215 18.198 1.00 21.63 148 PRO B O 1
ATOM 2450 N N . ARG B 1 149 ? 29.202 18.011 17.682 1.00 25.45 149 ARG B N 1
ATOM 2451 C CA . ARG B 1 149 ? 28.925 18.139 16.246 1.00 27.67 149 ARG B CA 1
ATOM 2452 C C . ARG B 1 149 ? 27.472 18.560 15.967 1.00 26.35 149 ARG B C 1
ATOM 2453 O O . ARG B 1 149 ? 27.208 19.291 15.004 1.00 22.70 149 ARG B O 1
ATOM 2461 N N . GLU B 1 150 ? 26.528 18.145 16.808 1.00 25.26 150 GLU B N 1
ATOM 2462 C CA . GLU B 1 150 ? 25.146 18.491 16.549 1.00 28.78 150 GLU B CA 1
ATOM 2463 C C . GLU B 1 150 ? 24.821 19.966 16.850 1.00 22.66 150 GLU B C 1
ATOM 2464 O O . GLU B 1 150 ? 23.782 20.452 16.439 1.00 22.27 150 GLU B O 1
ATOM 2470 N N . ARG B 1 151 ? 25.694 20.659 17.568 1.00 20.43 151 ARG B N 1
ATOM 2471 C CA . ARG B 1 151 ? 25.566 22.102 17.805 1.00 20.24 151 ARG B CA 1
ATOM 2472 C C . ARG B 1 151 ? 26.395 22.965 16.810 1.00 19.47 151 ARG B C 1
ATOM 2473 O O . ARG B 1 151 ? 26.471 24.181 16.919 1.00 18.20 151 ARG B O 1
ATOM 2481 N N . THR B 1 152 ? 26.987 22.317 15.820 1.00 18.12 152 THR B N 1
ATOM 2482 C CA . THR B 1 152 ? 27.942 22.935 14.913 1.00 17.57 152 THR B CA 1
ATOM 2483 C C . THR B 1 152 ? 27.407 22.828 13.510 1.00 18.00 152 THR B C 1
ATOM 2484 O O . THR B 1 152 ? 26.856 21.810 13.143 1.00 14.94 152 THR B O 1
ATOM 2488 N N . LYS B 1 153 ? 27.567 23.887 12.719 1.00 17.00 153 LYS B N 1
ATOM 2489 C CA . LYS B 1 153 ? 27.218 23.844 11.304 1.00 17.96 153 LYS B CA 1
ATOM 2490 C C . LYS B 1 153 ? 28.251 24.608 10.476 1.00 16.28 153 LYS B C 1
ATOM 2491 O O . LYS B 1 153 ? 28.476 25.779 10.745 1.00 15.03 153 LYS B O 1
ATOM 2497 N N . VAL B 1 154 ? 28.894 23.948 9.519 1.00 14.84 154 VAL B N 1
ATOM 2498 C CA . VAL B 1 154 ? 29.952 24.547 8.717 1.00 14.31 154 VAL B CA 1
ATOM 2499 C C . VAL B 1 154 ? 29.426 24.735 7.325 1.00 13.62 154 VAL B C 1
ATOM 2500 O O . VAL B 1 154 ? 28.931 23.786 6.743 1.00 12.76 154 VAL B O 1
ATOM 2504 N N . PHE B 1 155 ? 29.560 25.953 6.803 1.00 12.33 155 PHE B N 1
ATOM 2505 C CA . PHE B 1 155 ? 29.323 26.301 5.423 1.00 12.10 155 PHE B CA 1
ATOM 2506 C C . PHE B 1 155 ? 30.676 26.506 4.761 1.00 12.92 155 PHE B C 1
ATOM 2507 O O . PHE B 1 155 ? 31.412 27.449 5.074 1.00 12.41 155 PHE B O 1
ATOM 2515 N N . CYS B 1 156 ? 31.038 25.581 3.881 1.00 12.94 156 CYS B N 1
ATOM 2516 C CA . CYS B 1 156 ? 32.362 25.594 3.258 1.00 13.60 156 CYS B CA 1
ATOM 2517 C C . CYS B 1 156 ? 32.128 25.194 1.801 1.00 15.24 156 CYS B C 1
ATOM 2518 O O . CYS B 1 156 ? 31.891 24.008 1.487 1.00 15.58 156 CYS B O 1
ATOM 2521 N N . ASN B 1 157 ? 32.122 26.184 0.927 1.00 15.17 157 ASN B N 1
ATOM 2522 C CA . ASN B 1 157 ? 31.828 25.931 -0.474 1.00 16.37 157 ASN B CA 1
ATOM 2523 C C . ASN B 1 157 ? 32.982 25.142 -1.099 1.00 15.95 157 ASN B C 1
ATOM 2524 O O . ASN B 1 157 ? 34.190 25.402 -0.868 1.00 13.84 157 ASN B O 1
ATOM 2529 N N . VAL B 1 158 ? 32.601 24.194 -1.930 1.00 16.55 158 VAL B N 1
ATOM 2530 C CA . VAL B 1 158 ? 33.573 23.318 -2.593 1.00 19.14 158 VAL B CA 1
ATOM 2531 C C . VAL B 1 158 ? 34.556 24.126 -3.448 1.00 17.32 158 VAL B C 1
ATOM 2532 O O . VAL B 1 158 ? 35.703 23.744 -3.618 1.00 18.24 158 VAL B O 1
ATOM 2536 N N . GLY B 1 159 ? 34.110 25.264 -3.956 1.00 15.56 159 GLY B N 1
ATOM 2537 C CA . GLY B 1 159 ? 34.985 26.190 -4.678 1.00 14.92 159 GLY B CA 1
ATOM 2538 C C . GLY B 1 159 ? 35.760 27.240 -3.878 1.00 13.56 159 GLY B C 1
ATOM 2539 O O . GLY B 1 159 ? 36.434 28.089 -4.445 1.00 13.73 159 GLY B O 1
ATOM 2540 N N . ASP B 1 160 ? 35.670 27.174 -2.566 1.00 12.27 160 ASP B N 1
ATOM 2541 C CA . ASP B 1 160 ? 36.371 28.085 -1.665 1.00 11.04 160 ASP B CA 1
ATOM 2542 C C . ASP B 1 160 ? 37.728 27.502 -1.223 1.00 10.60 160 ASP B C 1
ATOM 2543 O O . ASP B 1 160 ? 37.818 26.583 -0.418 1.00 10.08 160 ASP B O 1
ATOM 2548 N N . ALA B 1 161 ? 38.796 28.109 -1.713 1.00 10.62 161 ALA B N 1
ATOM 2549 C CA . ALA B 1 161 ? 40.132 27.655 -1.422 1.00 11.30 161 ALA B CA 1
ATOM 2550 C C . ALA B 1 161 ? 40.456 27.443 0.041 1.00 12.05 161 ALA B C 1
ATOM 2551 O O . ALA B 1 161 ? 41.249 26.522 0.380 1.00 12.81 161 ALA B O 1
ATOM 2553 N N . VAL B 1 162 ? 39.940 28.302 0.920 1.00 11.98 162 VAL B N 1
ATOM 2554 C CA . VAL B 1 162 ? 40.273 28.173 2.337 1.00 12.69 162 VAL B CA 1
ATOM 2555 C C . VAL B 1 162 ? 39.760 26.916 2.984 1.00 12.32 162 VAL B C 1
ATOM 2556 O O . VAL B 1 162 ? 40.296 26.469 3.975 1.00 11.48 162 VAL B O 1
ATOM 2560 N N . CYS B 1 163 ? 38.704 26.357 2.442 1.00 13.58 163 CYS B N 1
ATOM 2561 C CA . CYS B 1 163 ? 38.148 25.095 2.959 1.00 14.86 163 CYS B CA 1
ATOM 2562 C C . CYS B 1 163 ? 39.026 23.871 2.675 1.00 17.70 163 CYS B C 1
ATOM 2563 O O . CYS B 1 163 ? 38.849 22.832 3.299 1.00 18.60 163 CYS B O 1
ATOM 2566 N N . THR B 1 164 ? 39.950 23.986 1.715 1.00 22.32 164 THR B N 1
ATOM 2567 C CA . THR B 1 164 ? 40.955 22.932 1.499 1.00 25.69 164 THR B CA 1
ATOM 2568 C C . THR B 1 164 ? 42.362 23.304 1.989 1.00 28.21 164 THR B C 1
ATOM 2569 O O . THR B 1 164 ? 43.317 22.613 1.644 1.00 31.94 164 THR B O 1
ATOM 2573 N N . GLY B 1 165 ? 42.490 24.338 2.825 1.00 23.40 165 GLY B N 1
ATOM 2574 C CA . GLY B 1 165 ? 43.760 24.652 3.458 1.00 22.53 165 GLY B CA 1
ATOM 2575 C C . GLY B 1 165 ? 44.604 25.724 2.748 1.00 22.41 165 GLY B C 1
ATOM 2576 O O . GLY B 1 165 ? 45.703 25.988 3.167 1.00 25.40 165 GLY B O 1
ATOM 2577 N N . THR B 1 166 ? 44.087 26.368 1.714 1.00 19.80 166 THR B N 1
ATOM 2578 C CA . THR B 1 166 ? 44.803 27.411 1.049 1.00 20.04 166 THR B CA 1
ATOM 2579 C C . THR B 1 166 ? 44.415 28.802 1.595 1.00 18.70 166 THR B C 1
ATOM 2580 O O . THR B 1 166 ? 43.265 29.204 1.476 1.00 18.37 166 THR B O 1
ATOM 2584 N N . LEU B 1 167 ? 45.395 29.556 2.112 1.00 15.55 167 LEU B N 1
ATOM 2585 C CA . LEU B 1 167 ? 45.090 30.825 2.773 1.00 15.69 167 LEU B CA 1
ATOM 2586 C C . LEU B 1 167 ? 45.175 32.057 1.836 1.00 15.41 167 LEU B C 1
ATOM 2587 O O . LEU B 1 167 ? 46.244 32.678 1.613 1.00 15.58 167 LEU B O 1
ATOM 2592 N N . ILE B 1 168 ? 44.025 32.393 1.279 1.00 14.86 168 ILE B N 1
ATOM 2593 C CA . ILE B 1 168 ? 43.850 33.582 0.458 1.00 14.67 168 ILE B CA 1
ATOM 2594 C C . ILE B 1 168 ? 42.437 34.095 0.672 1.00 13.51 168 ILE B C 1
ATOM 2595 O O . ILE B 1 168 ? 41.549 33.324 1.048 1.00 11.88 168 ILE B O 1
ATOM 2600 N N . ILE B 1 169 ? 42.211 35.357 0.346 1.00 11.92 169 ILE B N 1
ATOM 2601 C CA . ILE B 1 169 ? 40.870 35.873 0.343 1.00 13.43 169 ILE B CA 1
ATOM 2602 C C . ILE B 1 169 ? 40.151 35.509 -0.976 1.00 13.24 169 ILE B C 1
ATOM 2603 O O . ILE B 1 169 ? 40.627 35.803 -2.033 1.00 14.60 169 ILE B O 1
ATOM 2608 N N . THR B 1 170 ? 38.998 34.887 -0.891 1.00 11.47 170 THR B N 1
ATOM 2609 C CA . THR B 1 170 ? 38.278 34.396 -2.037 1.00 11.10 170 THR B CA 1
ATOM 2610 C C . THR B 1 170 ? 36.968 35.148 -2.126 1.00 10.98 170 THR B C 1
ATOM 2611 O O . THR B 1 170 ? 36.574 35.801 -1.182 1.00 11.51 170 THR B O 1
ATOM 2615 N N . PRO B 1 171 ? 36.256 35.023 -3.245 1.00 11.13 171 PRO B N 1
ATOM 2616 C CA . PRO B 1 171 ? 34.918 35.657 -3.307 1.00 10.65 171 PRO B CA 1
ATOM 2617 C C . PRO B 1 171 ? 33.787 34.786 -2.823 1.00 10.61 171 PRO B C 1
ATOM 2618 O O . PRO B 1 171 ? 32.635 35.094 -3.106 1.00 11.95 171 PRO B O 1
ATOM 2622 N N . ALA B 1 172 ? 34.068 33.691 -2.133 1.00 10.74 172 ALA B N 1
ATOM 2623 C CA . ALA B 1 172 ? 33.024 32.825 -1.651 1.00 10.76 172 ALA B CA 1
ATOM 2624 C C . ALA B 1 172 ? 32.022 33.461 -0.675 1.00 11.79 172 ALA B C 1
ATOM 2625 O O . ALA B 1 172 ? 30.862 32.998 -0.577 1.00 11.46 172 ALA B O 1
ATOM 2648 N N . LEU B 1 174 ? 30.206 35.881 -1.371 1.00 13.53 174 LEU B N 1
ATOM 2649 C CA . LEU B 1 174 ? 28.999 36.206 -2.158 1.00 15.13 174 LEU B CA 1
ATOM 2650 C C . LEU B 1 174 ? 27.929 35.141 -2.058 1.00 14.75 174 LEU B C 1
ATOM 2651 O O . LEU B 1 174 ? 26.780 35.440 -2.181 1.00 18.14 174 LEU B O 1
ATOM 2656 N N . SER B 1 175 ? 28.323 33.907 -1.818 1.00 13.71 175 SER B N 1
ATOM 2657 C CA . SER B 1 175 ? 27.423 32.803 -1.630 1.00 13.10 175 SER B CA 1
ATOM 2658 C C . SER B 1 175 ? 27.086 32.648 -0.094 1.00 11.88 175 SER B C 1
ATOM 2659 O O . SER B 1 175 ? 25.940 32.423 0.303 1.00 10.82 175 SER B O 1
ATOM 2662 N N . TYR B 1 176 ? 28.073 32.824 0.767 1.00 10.91 176 TYR B N 1
ATOM 2663 C CA . TYR B 1 176 ? 27.831 32.687 2.200 1.00 11.08 176 TYR B CA 1
ATOM 2664 C C . TYR B 1 176 ? 26.846 33.694 2.782 1.00 11.17 176 TYR B C 1
ATOM 2665 O O . TYR B 1 176 ? 26.189 33.373 3.785 1.00 11.43 176 TYR B O 1
ATOM 2674 N N . THR B 1 177 ? 26.770 34.899 2.238 1.00 11.65 177 THR B N 1
ATOM 2675 C CA . THR B 1 177 ? 25.814 35.894 2.759 1.00 13.32 177 THR B CA 1
ATOM 2676 C C . THR B 1 177 ? 24.379 35.466 2.546 1.00 14.59 177 THR B C 1
ATOM 2677 O O . THR B 1 177 ? 23.519 35.800 3.357 1.00 14.71 177 THR B O 1
ATOM 2681 N N . ILE B 1 178 ? 24.132 34.680 1.494 1.00 15.49 178 ILE B N 1
ATOM 2682 C CA . ILE B 1 178 ? 22.809 34.103 1.233 1.00 17.11 178 ILE B CA 1
ATOM 2683 C C . ILE B 1 178 ? 22.506 33.046 2.253 1.00 18.32 178 ILE B C 1
ATOM 2684 O O . ILE B 1 178 ? 21.428 33.028 2.845 1.00 15.61 178 ILE B O 1
ATOM 2689 N N . GLU B 1 179 ? 23.474 32.182 2.479 1.00 18.05 179 GLU B N 1
ATOM 2690 C CA . GLU B 1 179 ? 23.304 31.125 3.471 1.00 19.53 179 GLU B CA 1
ATOM 2691 C C . GLU B 1 179 ? 23.183 31.677 4.916 1.00 18.58 179 GLU B C 1
ATOM 2692 O O . GLU B 1 179 ? 22.376 31.180 5.699 1.00 17.34 179 GLU B O 1
ATOM 2698 N N . ALA B 1 180 ? 23.948 32.720 5.233 1.00 16.81 180 ALA B N 1
ATOM 2699 C CA . ALA B 1 180 ? 23.917 33.325 6.545 1.00 15.97 180 ALA B CA 1
ATOM 2700 C C . ALA B 1 180 ? 22.480 33.772 6.837 1.00 16.85 180 ALA B C 1
ATOM 2701 O O . ALA B 1 180 ? 21.924 33.468 7.908 1.00 15.17 180 ALA B O 1
ATOM 2703 N N . ARG B 1 181 ? 21.899 34.489 5.889 1.00 17.98 181 ARG B N 1
ATOM 2704 C CA . ARG B 1 181 ? 20.540 35.035 6.076 1.00 20.37 181 ARG B CA 1
ATOM 2705 C C . ARG B 1 181 ? 19.467 33.943 6.157 1.00 20.14 181 ARG B C 1
ATOM 2706 O O . ARG B 1 181 ? 18.525 34.079 6.912 1.00 21.53 181 ARG B O 1
ATOM 2714 N N . GLY B 1 182 ? 19.640 32.831 5.453 1.00 18.19 182 GLY B N 1
ATOM 2715 C CA . GLY B 1 182 ? 18.635 31.785 5.433 1.00 17.37 182 GLY B CA 1
ATOM 2716 C C . GLY B 1 182 ? 18.879 30.619 6.348 1.00 16.88 182 GLY B C 1
ATOM 2717 O O . GLY B 1 182 ? 18.510 30.626 7.526 1.00 15.25 182 GLY B O 1
ATOM 2718 N N . GLU B 1 183 ? 19.502 29.605 5.794 1.00 16.56 183 GLU B N 1
ATOM 2719 C CA . GLU B 1 183 ? 19.749 28.358 6.495 1.00 19.30 183 GLU B CA 1
ATOM 2720 C C . GLU B 1 183 ? 20.518 28.478 7.844 1.00 18.04 183 GLU B C 1
ATOM 2721 O O . GLU B 1 183 ? 20.123 27.863 8.841 1.00 17.03 183 GLU B O 1
ATOM 2727 N N . ALA B 1 184 ? 21.606 29.250 7.878 1.00 14.65 184 ALA B N 1
ATOM 2728 C CA . ALA B 1 184 ? 22.378 29.398 9.112 1.00 13.58 184 ALA B CA 1
ATOM 2729 C C . ALA B 1 184 ? 21.546 30.120 10.186 1.00 12.72 184 ALA B C 1
ATOM 2730 O O . ALA B 1 184 ? 21.579 29.738 11.341 1.00 11.33 184 ALA B O 1
ATOM 2732 N N . ALA B 1 185 ? 20.804 31.160 9.806 1.00 12.81 185 ALA B N 1
ATOM 2733 C CA . ALA B 1 185 ? 19.918 31.841 10.763 1.00 13.57 185 ALA B CA 1
ATOM 2734 C C . ALA B 1 185 ? 18.839 30.897 11.335 1.00 15.50 185 ALA B C 1
ATOM 2735 O O . ALA B 1 185 ? 18.558 30.975 12.539 1.00 14.46 185 ALA B O 1
ATOM 2737 N N . ARG B 1 186 ? 18.307 29.990 10.501 1.00 17.47 186 ARG B N 1
ATOM 2738 C CA . ARG B 1 186 ? 17.296 29.036 10.960 1.00 19.44 186 ARG B CA 1
ATOM 2739 C C . ARG B 1 186 ? 17.868 27.968 11.890 1.00 17.75 186 ARG B C 1
ATOM 2740 O O . ARG B 1 186 ? 17.228 27.611 12.884 1.00 15.51 186 ARG B O 1
ATOM 2748 N N . PHE B 1 187 ? 19.049 27.450 11.546 1.00 17.37 187 PHE B N 1
ATOM 2749 C CA . PHE B 1 187 ? 19.777 26.506 12.404 1.00 16.95 187 PHE B CA 1
ATOM 2750 C C . PHE B 1 187 ? 20.063 27.105 13.788 1.00 16.72 187 PHE B C 1
ATOM 2751 O O . PHE B 1 187 ? 19.842 26.439 14.829 1.00 15.80 187 PHE B O 1
ATOM 2759 N N . LEU B 1 188 ? 20.536 28.356 13.822 1.00 15.31 188 LEU B N 1
ATOM 2760 C CA . LEU B 1 188 ? 20.835 28.976 15.099 1.00 16.00 188 LEU B CA 1
ATOM 2761 C C . LEU B 1 188 ? 19.548 29.295 15.893 1.00 17.88 188 LEU B C 1
ATOM 2762 O O . LEU B 1 188 ? 19.531 29.105 17.118 1.00 16.77 188 LEU B O 1
ATOM 2767 N N . ARG B 1 189 ? 18.490 29.743 15.215 1.00 19.12 189 ARG B N 1
ATOM 2768 C CA . ARG B 1 189 ? 17.165 29.838 15.841 1.00 20.65 189 ARG B CA 1
ATOM 2769 C C . ARG B 1 189 ? 16.699 28.521 16.475 1.00 20.58 189 ARG B C 1
ATOM 2770 O O . ARG B 1 189 ? 16.243 28.505 17.612 1.00 20.71 189 ARG B O 1
ATOM 2778 N N . ASP B 1 190 ? 16.815 27.419 15.761 1.00 21.56 190 ASP B N 1
ATOM 2779 C CA . ASP B 1 190 ? 16.414 26.140 16.337 1.00 21.96 190 ASP B CA 1
ATOM 2780 C C . ASP B 1 190 ? 17.260 25.767 17.530 1.00 24.84 190 ASP B C 1
ATOM 2781 O O . ASP B 1 190 ? 16.716 25.181 18.442 1.00 25.24 190 ASP B O 1
ATOM 2786 N N . ARG B 1 191 ? 18.544 26.143 17.579 1.00 23.85 191 ARG B N 1
ATOM 2787 C CA . ARG B 1 191 ? 19.358 25.818 18.760 1.00 27.03 191 ARG B CA 1
ATOM 2788 C C . ARG B 1 191 ? 18.988 26.693 19.961 1.00 27.17 191 ARG B C 1
ATOM 2789 O O . ARG B 1 191 ? 19.092 26.258 21.080 1.00 27.20 191 ARG B O 1
ATOM 2797 N N . ILE B 1 192 ? 18.547 27.921 19.717 1.00 27.07 192 ILE B N 1
ATOM 2798 C CA . ILE B 1 192 ? 18.0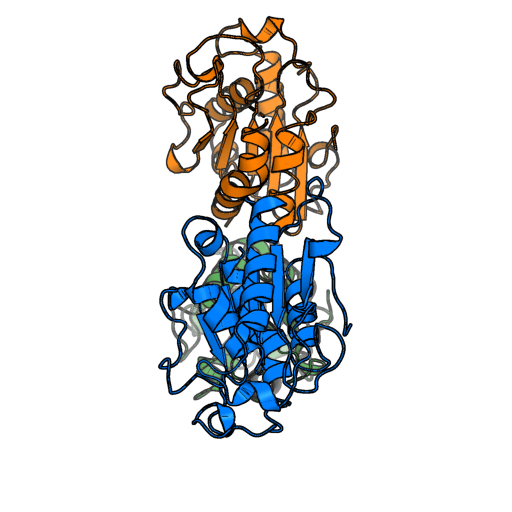75 28.797 20.778 1.00 28.64 192 ILE B CA 1
ATOM 2799 C C . ILE B 1 192 ? 16.765 28.297 21.460 1.00 33.77 192 ILE B C 1
ATOM 2800 O O . ILE B 1 192 ? 16.498 28.713 22.573 1.00 30.02 192 ILE B O 1
ATOM 2805 N N . ARG B 1 193 ? 16.006 27.368 20.848 1.00 41.70 193 ARG B N 1
ATOM 2806 C CA . ARG B 1 193 ? 14.658 26.936 21.354 1.00 45.42 193 ARG B CA 1
ATOM 2807 C C . ARG B 1 193 ? 14.611 25.651 22.171 1.00 43.29 193 ARG B C 1
ATOM 2808 O O . ARG B 1 193 ? 15.107 24.621 21.742 1.00 46.01 193 ARG B O 1
ATOM 2816 N N . GLY C 1 3 ? 4.169 45.968 33.653 1.00 47.76 3 GLY C N 1
ATOM 2817 C CA . GLY C 1 3 ? 3.018 45.091 33.259 1.00 43.80 3 GLY C CA 1
ATOM 2818 C C . GLY C 1 3 ? 2.163 44.555 34.424 1.00 38.76 3 GLY C C 1
ATOM 2819 O O . GLY C 1 3 ? 1.710 43.392 34.347 1.00 38.94 3 GLY C O 1
ATOM 2820 N N . ALA C 1 4 ? 1.928 45.391 35.461 1.00 29.35 4 ALA C N 1
ATOM 2821 C CA . ALA C 1 4 ? 1.110 45.029 36.658 1.00 26.52 4 ALA C CA 1
ATOM 2822 C C . ALA C 1 4 ? -0.364 44.792 36.324 1.00 24.70 4 ALA C C 1
ATOM 2823 O O . ALA C 1 4 ? -1.068 44.061 37.032 1.00 21.88 4 ALA C O 1
ATOM 2825 N N . ILE C 1 5 ? -0.858 45.417 35.258 1.00 24.96 5 ILE C N 1
ATOM 2826 C CA . ILE C 1 5 ? -2.277 45.256 34.881 1.00 26.18 5 ILE C CA 1
ATOM 2827 C C . ILE C 1 5 ? -2.430 44.833 33.416 1.00 26.90 5 ILE C C 1
ATOM 2828 O O . ILE C 1 5 ? -1.878 45.479 32.518 1.00 28.13 5 ILE C O 1
ATOM 2833 N N . GLU C 1 6 ? -3.135 43.732 33.178 1.00 25.27 6 GLU C N 1
ATOM 2834 C CA . GLU C 1 6 ? -3.360 43.224 31.828 1.00 25.15 6 GLU C CA 1
ATOM 2835 C C . GLU C 1 6 ? -4.781 42.677 31.714 1.00 23.58 6 GLU C C 1
ATOM 2836 O O . GLU C 1 6 ? -5.196 41.782 32.466 1.00 21.83 6 GLU C O 1
ATOM 2842 N N . ASN C 1 7 ? -5.504 43.191 30.715 1.00 23.58 7 ASN C N 1
ATOM 2843 C CA . ASN C 1 7 ? -6.905 42.865 30.491 1.00 23.80 7 ASN C CA 1
ATOM 2844 C C . ASN C 1 7 ? -7.172 42.526 29.009 1.00 24.60 7 ASN C C 1
ATOM 2845 O O . ASN C 1 7 ? -8.226 42.872 28.499 1.00 23.47 7 ASN C O 1
ATOM 2850 N N . GLY C 1 8 ? -6.252 41.784 28.372 1.00 24.87 8 GLY C N 1
ATOM 2851 C CA . GLY C 1 8 ? -6.334 41.455 26.945 1.00 24.53 8 GLY C CA 1
ATOM 2852 C C . GLY C 1 8 ? -7.529 40.623 26.517 1.00 25.97 8 GLY C C 1
ATOM 2853 O O . GLY C 1 8 ? -8.046 40.794 25.418 1.00 24.34 8 GLY C O 1
ATOM 2854 N N . LEU C 1 9 ? -7.956 39.700 27.382 1.00 25.44 9 LEU C N 1
ATOM 2855 C CA . LEU C 1 9 ? -9.153 38.870 27.160 1.00 25.05 9 LEU C CA 1
ATOM 2856 C C . LEU C 1 9 ? -10.477 39.606 27.330 1.00 26.98 9 LEU C C 1
ATOM 2857 O O . LEU C 1 9 ? -11.385 39.390 26.542 1.00 25.41 9 LEU C O 1
ATOM 2862 N N . GLU C 1 10 ? -10.606 40.439 28.359 1.00 30.08 10 GLU C N 1
ATOM 2863 C CA . GLU C 1 10 ? -11.826 41.220 28.567 1.00 33.82 10 GLU C CA 1
ATOM 2864 C C . GLU C 1 10 ? -11.996 42.211 27.425 1.00 33.53 10 GLU C C 1
ATOM 2865 O O . GLU C 1 10 ? -13.063 42.348 26.885 1.00 34.03 10 GLU C O 1
ATOM 2871 N N . SER C 1 11 ? -10.936 42.895 27.039 1.00 34.13 11 SER C N 1
ATOM 2872 C CA . SER C 1 11 ? -11.062 43.902 26.011 1.00 36.42 11 SER C CA 1
ATOM 2873 C C . SER C 1 11 ? -10.871 43.408 24.562 1.00 36.68 11 SER C C 1
ATOM 2874 O O . SER C 1 11 ? -11.019 44.190 23.652 1.00 38.11 11 SER C O 1
ATOM 2877 N N . GLY C 1 12 ? -10.549 42.138 24.329 1.00 35.70 12 GLY C N 1
ATOM 2878 C CA . GLY C 1 12 ? -10.255 41.676 22.954 1.00 34.82 12 GLY C CA 1
ATOM 2879 C C . GLY C 1 12 ? -11.528 41.384 22.163 1.00 32.70 12 GLY C C 1
ATOM 2880 O O . GLY C 1 12 ? -12.589 41.124 22.755 1.00 29.01 12 GLY C O 1
ATOM 2881 N N . SER C 1 13 ? -11.433 41.405 20.827 1.00 32.73 13 SER C N 1
ATOM 2882 C CA . SER C 1 13 ? -12.612 41.124 19.976 1.00 31.26 13 SER C CA 1
ATOM 2883 C C . SER C 1 13 ? -12.609 39.669 19.493 1.00 29.67 13 SER C C 1
ATOM 2884 O O . SER C 1 13 ? -11.534 39.142 19.100 1.00 29.10 13 SER C O 1
ATOM 2887 N N . ALA C 1 14 ? -13.790 39.040 19.482 1.00 27.89 14 ALA C N 1
ATOM 2888 C CA . ALA C 1 14 ? -13.979 37.709 18.885 1.00 28.02 14 ALA C CA 1
ATOM 2889 C C . ALA C 1 14 ? -13.624 37.632 17.384 1.00 30.23 14 ALA C C 1
ATOM 2890 O O . ALA C 1 14 ? -13.444 36.519 16.856 1.00 31.61 14 ALA C O 1
ATOM 2892 N N . ASN C 1 15 ? -13.484 38.786 16.720 1.00 32.60 15 ASN C N 1
ATOM 2893 C CA . ASN C 1 15 ? -13.007 38.868 15.313 1.00 36.84 15 ASN C CA 1
ATOM 2894 C C . ASN C 1 15 ? -11.502 38.949 15.089 1.00 34.41 15 ASN C C 1
ATOM 2895 O O . ASN C 1 15 ? -11.045 38.991 13.921 1.00 30.30 15 ASN C O 1
ATOM 2900 N N . ALA C 1 16 ? -10.744 39.007 16.187 1.00 32.12 16 ALA C N 1
ATOM 2901 C CA . ALA C 1 16 ? -9.297 39.139 16.139 1.00 31.00 16 ALA C CA 1
ATOM 2902 C C . ALA C 1 16 ? -8.656 38.279 17.252 1.00 29.49 16 ALA C C 1
ATOM 2903 O O . ALA C 1 16 ? -7.848 38.760 18.053 1.00 28.99 16 ALA C O 1
ATOM 2905 N N . CYS C 1 17 ? -9.035 37.012 17.276 1.00 25.72 17 CYS C N 1
ATOM 2906 C CA . CYS C 1 17 ? -8.509 36.065 18.236 1.00 24.77 17 CYS C CA 1
ATOM 2907 C C . CYS C 1 17 ? -7.019 35.794 17.980 1.00 25.62 17 CYS C C 1
ATOM 2908 O O . CYS C 1 17 ? -6.594 35.640 16.812 1.00 23.50 17 CYS C O 1
ATOM 2911 N N . PRO C 1 18 ? -6.228 35.676 19.062 1.00 24.29 18 PRO C N 1
ATOM 2912 C CA . PRO C 1 18 ? -4.787 35.683 18.914 1.00 21.60 18 PRO C CA 1
ATOM 2913 C C . PRO C 1 18 ? -4.275 34.296 18.735 1.00 19.14 18 PRO C C 1
ATOM 2914 O O . PRO C 1 18 ? -5.063 33.353 18.669 1.00 20.39 18 PRO C O 1
ATOM 2918 N N . ASP C 1 19 ? -2.965 34.131 18.697 1.00 17.81 19 ASP C N 1
ATOM 2919 C CA . ASP C 1 19 ? -2.399 32.779 18.686 1.00 18.44 19 ASP C CA 1
ATOM 2920 C C . ASP C 1 19 ? -2.704 31.968 19.974 1.00 18.16 19 ASP C C 1
ATOM 2921 O O . ASP C 1 19 ? -2.759 30.728 19.956 1.00 16.11 19 ASP C O 1
ATOM 2926 N N . ALA C 1 20 ? -2.810 32.664 21.107 1.00 17.67 20 ALA C N 1
ATOM 2927 C CA . ALA C 1 20 ? -2.965 31.998 22.404 1.00 17.09 20 ALA C CA 1
ATOM 2928 C C . ALA C 1 20 ? -3.425 33.031 23.409 1.00 16.13 20 ALA C C 1
ATOM 2929 O O . ALA C 1 20 ? -3.207 34.251 23.219 1.00 15.39 20 ALA C O 1
ATOM 2931 N N . ILE C 1 21 ? -4.021 32.532 24.485 1.00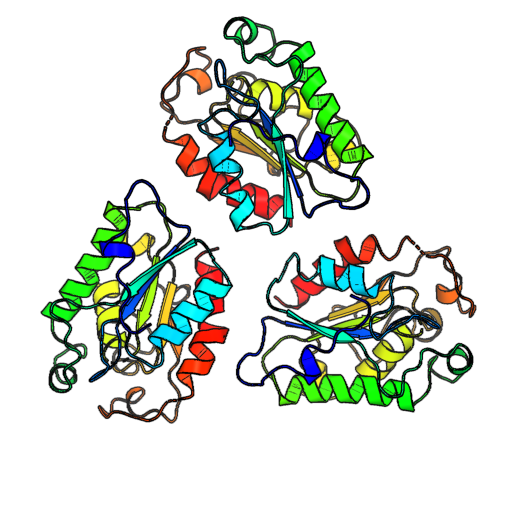 14.80 21 ILE C N 1
ATOM 2932 C CA . ILE C 1 21 ? -4.472 33.375 25.594 1.00 15.83 21 ILE C CA 1
ATOM 2933 C C . ILE C 1 21 ? -3.821 32.863 26.899 1.00 14.59 21 ILE C C 1
ATOM 2934 O O . ILE C 1 21 ? -3.768 31.651 27.162 1.00 13.24 21 ILE C O 1
ATOM 2939 N N . LEU C 1 22 ? -3.204 33.781 27.634 1.00 12.93 22 LEU C N 1
ATOM 2940 C CA . LEU C 1 22 ? -2.604 33.410 28.905 1.00 13.24 22 LEU C CA 1
ATOM 2941 C C . LEU C 1 22 ? -3.477 34.027 30.027 1.00 12.06 22 LEU C C 1
ATOM 2942 O O . LEU C 1 22 ? -3.666 35.240 30.055 1.00 11.54 22 LEU C O 1
ATOM 2947 N N . ILE C 1 23 ? -3.935 33.188 30.944 1.00 11.69 23 ILE C N 1
ATOM 2948 C CA . ILE C 1 23 ? -4.582 33.654 32.201 1.00 12.91 23 ILE C CA 1
ATOM 2949 C C . ILE C 1 23 ? -3.687 33.403 33.423 1.00 11.61 23 ILE C C 1
ATOM 2950 O O . ILE C 1 23 ? -3.175 32.311 33.588 1.00 11.64 23 ILE C O 1
ATOM 2955 N N . PHE C 1 24 ? -3.434 34.444 34.202 1.00 10.79 24 PHE C N 1
ATOM 2956 C CA . PHE C 1 24 ? -2.490 34.404 35.325 1.00 10.14 24 PHE C CA 1
ATOM 2957 C C . PHE C 1 24 ? -3.124 34.981 36.621 1.00 10.23 24 PHE C C 1
ATOM 2958 O O . PHE C 1 24 ? -3.783 36.003 36.611 1.00 11.07 24 PHE C O 1
ATOM 2966 N N . ALA C 1 25 ? -2.885 34.310 37.728 1.00 10.17 25 ALA C N 1
ATOM 2967 C CA . ALA C 1 25 ? -3.301 34.780 39.064 1.00 9.79 25 ALA C CA 1
ATOM 2968 C C . ALA C 1 25 ? -2.079 35.023 39.946 1.00 9.52 25 ALA C C 1
ATOM 2969 O O . ALA C 1 25 ? -1.216 34.149 40.143 1.00 9.13 25 ALA C O 1
ATOM 2971 N N . ARG C 1 26 ? -2.046 36.225 40.504 1.00 9.74 26 ARG C N 1
ATOM 2972 C CA . ARG C 1 26 ? -0.954 36.704 41.305 1.00 9.96 26 ARG C CA 1
ATOM 2973 C C . ARG C 1 26 ? -0.944 36.186 42.763 1.00 9.65 26 ARG C C 1
ATOM 2974 O O . ARG C 1 26 ? -1.892 35.540 43.198 1.00 8.76 26 ARG C O 1
ATOM 2982 N N . GLY C 1 27 ? 0.163 36.475 43.467 1.00 9.32 27 GLY C N 1
ATOM 2983 C CA . GLY C 1 27 ? 0.348 36.076 44.862 1.00 9.43 27 GLY C CA 1
ATOM 2984 C C . GLY C 1 27 ? -0.244 37.064 45.859 1.00 9.60 27 GLY C C 1
ATOM 2985 O O . GLY C 1 27 ? -0.577 38.182 45.500 1.00 9.37 27 GLY C O 1
ATOM 2986 N N . SER C 1 28 ? -0.318 36.655 47.128 1.00 10.02 28 SER C N 1
ATOM 2987 C CA . SER C 1 28 ? -0.907 37.506 48.180 1.00 10.02 28 SER C CA 1
ATOM 2988 C C . SER C 1 28 ? -0.164 38.818 48.261 1.00 10.15 28 SER C C 1
ATOM 2989 O O . SER C 1 28 ? 1.089 38.853 48.170 1.00 10.04 28 SER C O 1
ATOM 2992 N N . THR C 1 29 ? -0.946 39.882 48.415 1.00 11.62 29 THR C N 1
ATOM 2993 C CA . THR C 1 29 ? -0.500 41.297 48.543 1.00 12.45 29 THR C CA 1
ATOM 2994 C C . THR C 1 29 ? 0.069 41.920 47.251 1.00 14.02 29 THR C C 1
ATOM 2995 O O . THR C 1 29 ? 0.411 43.098 47.271 1.00 14.10 29 THR C O 1
ATOM 2999 N N . GLU C 1 30 ? 0.149 41.186 46.123 1.00 13.00 30 GLU C N 1
ATOM 3000 C CA . GLU C 1 30 ? 0.733 41.803 44.970 1.00 13.67 30 GLU C CA 1
ATOM 3001 C C . GLU C 1 30 ? -0.234 42.822 44.344 1.00 14.15 30 GLU C C 1
ATOM 3002 O O . GLU C 1 30 ? -1.451 42.630 44.351 1.00 13.86 30 GLU C O 1
ATOM 3008 N N . PRO C 1 31 ? 0.322 43.882 43.761 1.00 15.35 31 PRO C N 1
ATOM 3009 C CA . PRO C 1 31 ? -0.473 44.907 43.075 1.00 16.85 31 PRO C CA 1
ATOM 3010 C C . PRO C 1 31 ? -0.963 44.489 41.710 1.00 18.53 31 PRO C C 1
ATOM 3011 O O . PRO C 1 31 ? -0.409 43.554 41.097 1.00 16.81 31 PRO C O 1
ATOM 3015 N N . GLY C 1 32 ? -1.998 45.192 41.244 1.00 19.02 32 GLY C N 1
ATOM 3016 C CA . GLY C 1 32 ? -2.565 45.003 39.924 1.00 19.37 32 GLY C CA 1
ATOM 3017 C C . GLY C 1 32 ? -3.347 43.710 39.773 1.00 18.06 32 GLY C C 1
ATOM 3018 O O . GLY C 1 32 ? -3.948 43.213 40.710 1.00 18.66 32 GLY C O 1
ATOM 3019 N N . ASN C 1 33 ? -3.355 43.169 38.573 1.00 16.48 33 ASN C N 1
ATOM 3020 C CA . ASN C 1 33 ? -3.909 41.808 38.400 1.00 16.12 33 ASN C CA 1
ATOM 3021 C C . ASN C 1 33 ? -2.848 40.803 37.921 1.00 14.69 33 ASN C C 1
ATOM 3022 O O . ASN C 1 33 ? -3.099 39.641 37.888 1.00 14.66 33 ASN C O 1
ATOM 3027 N N . MET C 1 34 ? -1.657 41.271 37.598 1.00 14.73 34 MET C N 1
ATOM 3028 C CA . MET C 1 34 ? -0.512 40.419 37.271 1.00 14.49 34 MET C CA 1
ATOM 3029 C C . MET C 1 34 ? 0.567 40.345 38.364 1.00 13.30 34 MET C C 1
ATOM 3030 O O . MET C 1 34 ? 1.428 39.492 38.331 1.00 13.24 34 MET C O 1
ATOM 3035 N N . GLY C 1 35 ? 0.535 41.233 39.338 1.00 13.74 35 GLY C N 1
ATOM 3036 C CA . GLY C 1 35 ? 1.637 41.313 40.322 1.00 13.31 35 GLY C CA 1
ATOM 3037 C C . GLY C 1 35 ? 2.860 41.912 39.649 1.00 14.07 35 GLY C C 1
ATOM 3038 O O . GLY C 1 35 ? 2.775 42.452 38.529 1.00 15.36 35 GLY C O 1
ATOM 3039 N N . ILE C 1 36 ? 3.989 41.817 40.320 1.00 13.82 36 ILE C N 1
ATOM 3040 C CA . ILE C 1 36 ? 5.209 42.392 39.879 1.00 14.88 36 ILE C CA 1
ATOM 3041 C C . ILE C 1 36 ? 6.353 41.429 39.914 1.00 14.61 36 ILE C C 1
ATOM 3042 O O . ILE C 1 36 ? 7.496 41.833 39.710 1.00 14.01 36 ILE C O 1
ATOM 3047 N N . THR C 1 37 ? 6.084 40.137 40.092 1.00 13.49 37 THR C N 1
ATOM 3048 C CA . THR C 1 37 ? 7.185 39.190 40.112 1.00 13.14 37 THR C CA 1
ATOM 3049 C C . THR C 1 37 ? 7.026 38.167 39.001 1.00 12.81 37 THR C C 1
ATOM 3050 O O . THR C 1 37 ? 7.508 38.357 37.870 1.00 11.60 37 THR C O 1
ATOM 3054 N N . VAL C 1 38 ? 6.354 37.073 39.338 1.00 11.72 38 VAL C N 1
ATOM 3055 C CA . VAL C 1 38 ? 6.289 35.891 38.468 1.00 11.48 38 VAL C CA 1
ATOM 3056 C C . VAL C 1 38 ? 5.451 36.179 37.246 1.00 11.16 38 VAL C C 1
ATOM 3057 O O . VAL C 1 38 ? 5.806 35.732 36.153 1.00 11.17 38 VAL C O 1
ATOM 3061 N N . GLY C 1 39 ? 4.404 36.981 37.407 1.00 10.69 39 GLY C N 1
ATOM 3062 C CA . GLY C 1 39 ? 3.453 37.188 36.327 1.00 11.65 39 GLY C CA 1
ATOM 3063 C C . GLY C 1 39 ? 4.054 37.880 35.109 1.00 12.27 39 GLY C C 1
ATOM 3064 O O . GLY C 1 39 ? 3.945 37.373 33.974 1.00 12.46 39 GLY C O 1
ATOM 3065 N N . PRO C 1 40 ? 4.632 39.078 35.301 1.00 13.28 40 PRO C N 1
ATOM 3066 C CA . PRO C 1 40 ? 5.263 39.750 34.146 1.00 13.77 40 PRO C CA 1
ATOM 3067 C C . PRO C 1 40 ? 6.376 38.951 33.509 1.00 13.77 40 PRO C C 1
ATOM 3068 O O . PRO C 1 40 ? 6.578 39.021 32.286 1.00 14.05 40 PRO C O 1
ATOM 3072 N N . ALA C 1 41 ? 7.133 38.203 34.313 1.00 13.44 41 ALA C N 1
ATOM 3073 C CA . ALA C 1 41 ? 8.180 37.398 33.769 1.00 13.41 41 ALA C CA 1
ATOM 3074 C C . ALA C 1 41 ? 7.652 36.283 32.887 1.00 13.01 41 ALA C C 1
ATOM 3075 O O . ALA C 1 41 ? 8.228 35.990 31.831 1.00 12.25 41 ALA C O 1
ATOM 3077 N N . LEU C 1 42 ? 6.592 35.618 33.322 1.00 11.67 42 LEU C N 1
ATOM 3078 C CA . LEU C 1 42 ? 6.013 34.524 32.530 1.00 11.94 42 LEU C CA 1
ATOM 3079 C C . LEU C 1 42 ? 5.414 35.052 31.219 1.00 12.17 42 LEU C C 1
ATOM 3080 O O . LEU C 1 42 ? 5.599 34.454 30.138 1.00 12.40 42 LEU C O 1
ATOM 3085 N N . ALA C 1 43 ? 4.712 36.165 31.319 1.00 11.58 43 ALA C N 1
ATOM 3086 C CA . ALA C 1 43 ? 4.190 36.815 30.136 1.00 13.24 43 ALA C CA 1
ATOM 3087 C C . ALA C 1 43 ? 5.289 37.214 29.104 1.00 14.86 43 ALA C C 1
ATOM 3088 O O . ALA C 1 43 ? 5.100 37.024 27.883 1.00 14.03 43 ALA C O 1
ATOM 3090 N N . ASN C 1 44 ? 6.392 37.792 29.613 1.00 16.64 44 ASN C N 1
ATOM 3091 C CA . ASN C 1 44 ? 7.545 38.176 28.791 1.00 19.36 44 ASN C CA 1
ATOM 3092 C C . ASN C 1 44 ? 8.164 36.940 28.159 1.00 17.94 44 ASN C C 1
ATOM 3093 O O . ASN C 1 44 ? 8.444 36.921 26.954 1.00 17.71 44 ASN C O 1
ATOM 3098 N N . GLY C 1 45 ? 8.354 35.883 28.941 1.00 15.55 45 GLY C N 1
ATOM 3099 C CA . GLY C 1 45 ? 8.892 34.652 28.400 1.00 15.64 45 GLY C CA 1
ATOM 3100 C C . GLY C 1 45 ? 8.018 34.069 27.304 1.00 16.33 45 GLY C C 1
ATOM 3101 O O . GLY C 1 45 ? 8.508 33.641 26.203 1.00 15.63 45 GLY C O 1
ATOM 3102 N N . LEU C 1 46 ? 6.708 34.074 27.547 1.00 17.16 46 LEU C N 1
ATOM 3103 C CA . LEU C 1 46 ? 5.775 33.535 26.550 1.00 18.27 46 LEU C CA 1
ATOM 3104 C C . LEU C 1 46 ? 5.732 34.383 25.277 1.00 17.29 46 LEU C C 1
ATOM 3105 O O . LEU C 1 46 ? 5.788 33.842 24.188 1.00 15.26 46 LEU C O 1
ATOM 3110 N N . GLU C 1 47 ? 5.661 35.703 25.419 1.00 19.31 47 GLU C N 1
ATOM 3111 C CA A GLU C 1 47 ? 5.664 36.618 24.263 0.50 20.18 47 GLU C CA 1
ATOM 3112 C CA B GLU C 1 47 ? 5.672 36.614 24.258 0.50 20.44 47 GLU C CA 1
ATOM 3113 C C . GLU C 1 47 ? 6.887 36.416 23.351 1.00 21.90 47 GLU C C 1
ATOM 3114 O O . GLU C 1 47 ? 6.794 36.626 22.147 1.00 20.75 47 GLU C O 1
ATOM 3125 N N . SER C 1 48 ? 8.023 36.018 23.930 1.00 21.77 48 SER C N 1
ATOM 3126 C CA . SER C 1 48 ? 9.233 35.800 23.164 1.00 25.07 48 SER C CA 1
ATOM 3127 C C . SER C 1 48 ? 9.136 34.586 22.229 1.00 27.57 48 SER C C 1
ATOM 3128 O O . SER C 1 48 ? 9.902 34.496 21.253 1.00 29.04 48 SER C O 1
ATOM 3131 N N . HIS C 1 49 ? 8.242 33.646 22.523 1.00 25.57 49 HIS C N 1
ATOM 3132 C CA . HIS C 1 49 ? 7.997 32.510 21.616 1.00 25.64 49 HIS C CA 1
ATOM 3133 C C . HIS C 1 49 ? 6.779 32.706 20.736 1.00 27.62 49 HIS C C 1
ATOM 3134 O O . HIS C 1 49 ? 6.697 32.113 19.669 1.00 27.39 49 HIS C O 1
ATOM 3141 N N . ILE C 1 50 ? 5.823 33.507 21.189 1.00 27.66 50 ILE C N 1
ATOM 3142 C CA . ILE C 1 50 ? 4.542 33.621 20.511 1.00 30.15 50 ILE C CA 1
ATOM 3143 C C . ILE C 1 50 ? 4.124 35.055 20.669 1.00 29.68 50 ILE C C 1
ATOM 3144 O O . ILE C 1 50 ? 3.584 35.402 21.704 1.00 29.01 50 ILE C O 1
ATOM 3149 N N . ARG C 1 51 ? 4.363 35.885 19.656 1.00 30.18 51 ARG C N 1
ATOM 3150 C CA . ARG C 1 51 ? 4.233 37.343 19.820 1.00 33.70 51 ARG C CA 1
ATOM 3151 C C . ARG C 1 51 ? 2.785 37.787 19.927 1.00 31.68 51 ARG C C 1
ATOM 3152 O O . ARG C 1 51 ? 2.475 38.764 20.607 1.00 29.18 51 ARG C O 1
ATOM 3160 N N . ASN C 1 52 ? 1.896 37.068 19.254 1.00 28.28 52 ASN C N 1
ATOM 3161 C CA . ASN C 1 52 ? 0.490 37.447 19.203 1.00 29.71 52 ASN C CA 1
ATOM 3162 C C . ASN C 1 52 ? -0.348 36.683 20.287 1.00 26.17 52 ASN C C 1
ATOM 3163 O O . ASN C 1 52 ? -0.996 35.665 19.995 1.00 23.11 52 ASN C O 1
ATOM 3168 N N . ILE C 1 53 ? -0.296 37.171 21.532 1.00 24.42 53 ILE C N 1
ATOM 3169 C CA . ILE C 1 53 ? -1.007 36.566 22.657 1.00 24.94 53 ILE C CA 1
ATOM 3170 C C . ILE C 1 53 ? -1.799 37.622 23.390 1.00 23.17 53 ILE C C 1
ATOM 3171 O O . ILE C 1 53 ? -1.415 38.766 23.400 1.00 23.07 53 ILE C O 1
ATOM 3176 N N . TRP C 1 54 ? -2.918 37.211 23.978 1.00 20.86 54 TRP C N 1
ATOM 3177 C CA . TRP C 1 54 ? -3.651 38.044 24.898 1.00 19.72 54 TRP C CA 1
ATOM 3178 C C . TRP C 1 54 ? -3.248 37.613 26.305 1.00 18.97 54 TRP C C 1
ATOM 3179 O O . TRP C 1 54 ? -3.257 36.441 26.618 1.00 18.08 54 TRP C O 1
ATOM 3190 N N . ILE C 1 55 ? -2.918 38.594 27.137 1.00 19.44 55 ILE C N 1
ATOM 3191 C CA . ILE C 1 55 ? -2.529 38.390 28.543 1.00 20.71 55 ILE C CA 1
ATOM 3192 C C . ILE C 1 55 ? -3.687 38.905 29.427 1.00 19.97 55 ILE C C 1
ATOM 3193 O O . ILE C 1 55 ? -4.153 40.044 29.257 1.00 17.80 55 ILE C O 1
ATOM 3198 N N . GLN C 1 56 ? -4.135 38.068 30.373 1.00 18.32 56 GLN C N 1
ATOM 3199 C CA . GLN C 1 56 ? -5.199 38.462 31.276 1.00 18.58 56 GLN C CA 1
ATOM 3200 C C . GLN C 1 56 ? -4.893 38.083 32.737 1.00 17.22 56 GLN C C 1
ATOM 3201 O O . GLN C 1 56 ? -4.730 36.889 33.046 1.00 14.78 56 GLN C O 1
ATOM 3207 N N . GLY C 1 57 ? -4.862 39.080 33.617 1.00 15.93 57 GLY C N 1
ATOM 3208 C CA . GLY C 1 57 ? -4.804 38.803 35.065 1.00 16.92 57 GLY C CA 1
ATOM 3209 C C . GLY C 1 57 ? -6.169 38.517 35.662 1.00 17.84 57 GLY C C 1
ATOM 3210 O O . GLY C 1 57 ? -7.196 38.974 35.124 1.00 18.97 57 GLY C O 1
ATOM 3211 N N . VAL C 1 58 ? -6.194 37.774 36.775 1.00 17.46 58 VAL C N 1
ATOM 3212 C CA . VAL C 1 58 ? -7.432 37.490 37.478 1.00 16.29 58 VAL C CA 1
ATOM 3213 C C . VAL C 1 58 ? -7.582 38.649 38.475 1.00 16.95 58 VAL C C 1
ATOM 3214 O O . VAL C 1 58 ? -6.790 38.740 39.440 1.00 15.59 58 VAL C O 1
ATOM 3218 N N . GLY C 1 59 ? -8.565 39.525 38.227 1.00 16.74 59 GLY C N 1
ATOM 3219 C CA . GLY C 1 59 ? -8.864 40.693 39.087 1.00 18.10 59 GLY C CA 1
ATOM 3220 C C . GLY C 1 59 ? -10.220 40.490 39.736 1.00 18.43 59 GLY C C 1
ATOM 3221 O O . GLY C 1 59 ? -10.508 39.417 40.261 1.00 17.49 59 GLY C O 1
ATOM 3222 N N . GLY C 1 60 ? -11.088 41.497 39.657 1.00 19.52 60 GLY C N 1
ATOM 3223 C CA . GLY C 1 60 ? -12.480 41.340 40.095 1.00 19.17 60 GLY C CA 1
ATOM 3224 C C . GLY C 1 60 ? -12.507 41.174 41.596 1.00 18.88 60 GLY C C 1
ATOM 3225 O O . GLY C 1 60 ? -11.879 41.949 42.296 1.00 19.74 60 GLY C O 1
ATOM 3226 N N . PRO C 1 61 ? -13.176 40.143 42.109 1.00 18.47 61 PRO C N 1
ATOM 3227 C CA . PRO C 1 61 ? -13.100 40.043 43.567 1.00 20.24 61 PRO C CA 1
ATOM 3228 C C . PRO C 1 61 ? -11.740 39.585 44.116 1.00 20.42 61 PRO C C 1
ATOM 3229 O O . PRO C 1 61 ? -11.563 39.616 45.324 1.00 20.32 61 PRO C O 1
ATOM 3233 N N . TYR C 1 62 ? -10.795 39.163 43.262 1.00 18.55 62 TYR C N 1
ATOM 3234 C CA . TYR C 1 62 ? -9.504 38.679 43.797 1.00 16.52 62 TYR C CA 1
ATOM 3235 C C . TYR C 1 62 ? -8.604 39.820 44.177 1.00 16.02 62 TYR C C 1
ATOM 3236 O O . TYR C 1 62 ? -7.853 40.373 43.334 1.00 15.87 62 TYR C O 1
ATOM 3245 N N . ASP C 1 63 ? -8.644 40.142 45.473 1.00 16.21 63 ASP C N 1
ATOM 3246 C CA . ASP C 1 63 ? -7.868 41.231 46.015 1.00 16.30 63 ASP C CA 1
ATOM 3247 C C . ASP C 1 63 ? -6.532 40.716 46.641 1.00 15.50 63 ASP C C 1
ATOM 3248 O O . ASP C 1 63 ? -5.768 41.493 47.182 1.00 14.07 63 ASP C O 1
ATOM 3253 N N . ALA C 1 64 ? -6.280 39.415 46.564 1.00 14.55 64 ALA C N 1
ATOM 3254 C CA . ALA C 1 64 ? -4.991 38.807 46.992 1.00 13.47 64 ALA C CA 1
ATOM 3255 C C . ALA C 1 64 ? -4.700 39.076 48.460 1.00 13.36 64 ALA C C 1
ATOM 3256 O O . ALA C 1 64 ? -3.590 39.443 48.834 1.00 11.83 64 ALA C O 1
ATOM 3258 N N . ALA C 1 65 ? -5.730 38.893 49.280 1.00 13.94 65 ALA C N 1
ATOM 3259 C CA . ALA C 1 65 ? -5.659 39.174 50.707 1.00 14.40 65 ALA C CA 1
ATOM 3260 C C . ALA C 1 65 ? -4.920 38.032 51.366 1.00 14.73 65 ALA C C 1
ATOM 3261 O O . ALA C 1 65 ? -5.083 36.861 50.974 1.00 13.31 65 ALA C O 1
ATOM 3263 N N . LEU C 1 66 ? -4.187 38.344 52.426 1.00 14.67 66 LEU C N 1
ATOM 3264 C CA . LEU C 1 66 ? -3.565 37.285 53.217 1.00 14.96 66 LEU C CA 1
ATOM 3265 C C . LEU C 1 66 ? -4.589 36.341 53.849 1.00 14.57 66 LEU C C 1
ATOM 3266 O O . LEU C 1 66 ? -4.364 35.123 53.928 1.00 13.97 66 LEU C O 1
ATOM 3271 N N . ALA C 1 67 ? -5.711 36.875 54.290 1.00 13.37 67 ALA C N 1
ATOM 3272 C CA . ALA C 1 67 ? -6.663 36.089 55.083 1.00 13.26 67 ALA C CA 1
ATOM 3273 C C . ALA C 1 67 ? -7.240 34.861 54.349 1.00 12.66 67 ALA C C 1
ATOM 3274 O O . ALA C 1 67 ? -7.496 33.828 54.963 1.00 10.39 67 ALA C O 1
ATOM 3276 N N . THR C 1 68 ? -7.416 34.985 53.029 1.00 12.22 68 THR C N 1
ATOM 3277 C CA . THR C 1 68 ? -8.110 33.970 52.279 1.00 11.72 68 THR C CA 1
ATOM 3278 C C . THR C 1 68 ? -7.251 32.737 52.020 1.00 11.44 68 THR C C 1
ATOM 3279 O O . THR C 1 68 ? -7.809 31.716 51.619 1.00 11.64 68 THR C O 1
ATOM 3283 N N . ASN C 1 69 ? -5.941 32.796 52.322 1.00 10.26 69 ASN C N 1
ATOM 3284 C CA . ASN C 1 69 ? -5.100 31.583 52.282 1.00 11.44 69 ASN C CA 1
ATOM 3285 C C . ASN C 1 69 ? -5.560 30.501 53.262 1.00 12.23 69 ASN C C 1
ATOM 3286 O O . ASN C 1 69 ? -5.285 29.314 53.063 1.00 11.99 69 ASN C O 1
ATOM 3291 N N . PHE C 1 70 ? -6.230 30.908 54.339 1.00 13.57 70 PHE C N 1
ATOM 3292 C CA . PHE C 1 70 ? -6.594 29.929 55.368 1.00 14.84 70 PHE C CA 1
ATOM 3293 C C . PHE C 1 70 ? -7.942 29.247 55.153 1.00 16.94 70 PHE C C 1
ATOM 3294 O O . PHE C 1 70 ? -8.376 28.525 55.996 1.00 18.15 70 PHE C O 1
ATOM 3302 N N . LEU C 1 71 ? -8.583 29.448 54.013 1.00 17.90 71 LEU C N 1
ATOM 3303 C CA . LEU C 1 71 ? -9.830 28.782 53.707 1.00 18.07 71 LEU C CA 1
ATOM 3304 C C . LEU C 1 71 ? -9.516 27.479 53.034 1.00 20.54 71 LEU C C 1
ATOM 3305 O O . LEU C 1 71 ? -8.405 27.313 52.523 1.00 19.08 71 LEU C O 1
ATOM 3310 N N . PRO C 1 72 ? -10.468 26.528 53.045 1.00 22.12 72 PRO C N 1
ATOM 3311 C CA . PRO C 1 72 ? -10.227 25.253 52.352 1.00 22.65 72 PRO C CA 1
ATOM 3312 C C . PRO C 1 72 ? -9.881 25.479 50.856 1.00 20.68 72 PRO C C 1
ATOM 3313 O O . PRO C 1 72 ? -10.447 26.361 50.194 1.00 20.98 72 PRO C O 1
ATOM 3317 N N . ARG C 1 73 ? -8.938 24.711 50.364 1.00 20.45 73 ARG C N 1
ATOM 3318 C CA . ARG C 1 73 ? -8.410 24.812 48.962 1.00 19.82 73 ARG C CA 1
ATOM 3319 C C . ARG C 1 73 ? -7.486 26.013 48.746 1.00 17.69 73 ARG C C 1
ATOM 3320 O O . ARG C 1 73 ? -6.955 26.205 47.648 1.00 17.96 73 ARG C O 1
ATOM 3328 N N . GLY C 1 74 ? -7.304 26.834 49.781 1.00 16.13 74 GLY C N 1
ATOM 3329 C CA . GLY C 1 74 ? -6.256 27.886 49.796 1.00 15.03 74 GLY C CA 1
ATOM 3330 C C . GLY C 1 74 ? -6.639 29.263 49.303 1.00 14.39 74 GLY C C 1
ATOM 3331 O O . GLY C 1 74 ? -5.767 30.131 49.193 1.00 14.66 74 GLY C O 1
ATOM 3332 N N . THR C 1 75 ? -7.917 29.476 48.984 1.00 14.00 75 THR C N 1
ATOM 3333 C CA . THR C 1 75 ? -8.467 30.800 48.592 1.00 13.84 75 THR C CA 1
ATOM 3334 C C . THR C 1 75 ? -10.030 30.749 48.683 1.00 14.98 75 THR C C 1
ATOM 3335 O O . THR C 1 75 ? -10.581 29.707 48.964 1.00 15.01 75 THR C O 1
ATOM 3339 N N . SER C 1 76 ? -10.714 31.852 48.492 1.00 15.19 76 SER C N 1
ATOM 3340 C CA . SER C 1 76 ? -12.157 31.877 48.657 1.00 17.68 76 SER C CA 1
ATOM 3341 C C . SER C 1 76 ? -12.865 31.388 47.421 1.00 19.70 76 SER C C 1
ATOM 3342 O O . SER C 1 76 ? -12.315 31.461 46.304 1.00 19.44 76 SER C O 1
ATOM 3345 N N . GLN C 1 77 ? -14.102 30.932 47.603 1.00 20.01 77 GLN C N 1
ATOM 3346 C CA . GLN C 1 77 ? -14.889 30.475 46.489 1.00 21.91 77 GLN C CA 1
ATOM 3347 C C . GLN C 1 77 ? -15.134 31.607 45.467 1.00 19.47 77 GLN C C 1
ATOM 3348 O O . GLN C 1 77 ? -15.097 31.386 44.259 1.00 19.02 77 GLN C O 1
ATOM 3354 N N . ALA C 1 78 ? -15.370 32.816 45.932 1.00 17.36 78 ALA C N 1
ATOM 3355 C CA . ALA C 1 78 ? -15.476 33.961 45.016 1.00 16.98 78 ALA C CA 1
ATOM 3356 C C . ALA C 1 78 ? -14.275 34.119 44.063 1.00 17.78 78 ALA C C 1
ATOM 3357 O O . ALA C 1 78 ? -14.458 34.404 42.847 1.00 18.60 78 ALA C O 1
ATOM 3359 N N . ASN C 1 79 ? -13.040 33.982 44.600 1.00 16.42 79 ASN C N 1
ATOM 3360 C CA . ASN C 1 79 ? -11.835 34.075 43.779 1.00 15.52 79 ASN C CA 1
ATOM 3361 C C . ASN C 1 79 ? -11.821 32.973 42.717 1.00 15.34 79 ASN C C 1
ATOM 3362 O O . ASN C 1 79 ? -11.504 33.214 41.564 1.00 15.44 79 ASN C O 1
ATOM 3367 N N . ILE C 1 80 ? -12.134 31.769 43.143 1.00 14.31 80 ILE C N 1
ATOM 3368 C CA . ILE C 1 80 ? -12.160 30.637 42.285 1.00 16.67 80 ILE C CA 1
ATOM 3369 C C . ILE C 1 80 ? -13.163 30.827 41.114 1.00 19.44 80 ILE C C 1
ATOM 3370 O O . ILE C 1 80 ? -12.839 30.572 39.951 1.00 17.25 80 ILE C O 1
ATOM 3375 N N . ASP C 1 81 ? -14.366 31.290 41.438 1.00 21.06 81 ASP C N 1
ATOM 3376 C CA . ASP C 1 81 ? -15.404 31.551 40.446 1.00 22.73 81 ASP C CA 1
ATOM 3377 C C . ASP C 1 81 ? -14.988 32.633 39.464 1.00 22.76 81 ASP C C 1
ATOM 3378 O O . ASP C 1 81 ? -15.430 32.607 38.321 1.00 22.27 81 ASP C O 1
ATOM 3383 N N . GLU C 1 82 ? -14.205 33.611 39.901 1.00 21.13 82 GLU C N 1
ATOM 3384 C CA . GLU C 1 82 ? -13.734 34.577 38.952 1.00 21.05 82 GLU C CA 1
ATOM 3385 C C . GLU C 1 82 ? -12.731 33.894 37.956 1.00 21.68 82 GLU C C 1
ATOM 3386 O O . GLU C 1 82 ? -12.792 34.141 36.739 1.00 21.55 82 GLU C O 1
ATOM 3392 N N . GLY C 1 83 ? -11.857 33.014 38.440 1.00 19.81 83 GLY C N 1
ATOM 3393 C CA . GLY C 1 83 ? -10.964 32.261 37.543 1.00 19.06 83 GLY C CA 1
ATOM 3394 C C . GLY C 1 83 ? -11.802 31.523 36.489 1.00 21.26 83 GLY C C 1
ATOM 3395 O O . GLY C 1 83 ? -11.540 31.636 35.279 1.00 18.56 83 GLY C O 1
ATOM 3396 N N . LYS C 1 84 ? -12.817 30.783 36.957 1.00 21.35 84 LYS C N 1
ATOM 3397 C CA . LYS C 1 84 ? -13.776 30.056 36.077 1.00 24.48 84 LYS C CA 1
ATOM 3398 C C . LYS C 1 84 ? -14.491 30.939 35.047 1.00 23.80 84 LYS C C 1
ATOM 3399 O O . LYS C 1 84 ? -14.659 30.531 33.918 1.00 25.66 84 LYS C O 1
ATOM 3405 N N . ARG C 1 85 ? -14.875 32.140 35.447 1.00 21.85 85 ARG C N 1
ATOM 3406 C CA . ARG C 1 85 ? -15.511 33.066 34.545 1.00 22.53 85 ARG C CA 1
ATOM 3407 C C . ARG C 1 85 ? -14.627 33.406 33.331 1.00 22.39 85 ARG C C 1
ATOM 3408 O O . ARG C 1 85 ? -15.113 33.521 32.184 1.00 19.78 85 ARG C O 1
ATOM 3416 N N . LEU C 1 86 ? -13.335 33.590 33.600 1.00 19.60 86 LEU C N 1
ATOM 3417 C CA . LEU C 1 86 ? -12.406 33.965 32.586 1.00 18.01 86 LEU C CA 1
ATOM 3418 C C . LEU C 1 86 ? -12.145 32.813 31.651 1.00 18.24 86 LEU C C 1
ATOM 3419 O O . LEU C 1 86 ? -11.984 33.054 30.471 1.00 18.53 86 LEU C O 1
ATOM 3424 N N . PHE C 1 87 ? -12.071 31.575 32.142 1.00 17.32 87 PHE C N 1
ATOM 3425 C CA . PHE C 1 87 ? -11.873 30.467 31.251 1.00 19.10 87 PHE C CA 1
ATOM 3426 C C . PHE C 1 87 ? -13.107 30.297 30.312 1.00 21.96 87 PHE C C 1
ATOM 3427 O O . PHE C 1 87 ? -12.916 30.031 29.106 1.00 20.28 87 PHE C O 1
ATOM 3435 N N . ALA C 1 88 ? -14.325 30.458 30.859 1.00 22.03 88 ALA C N 1
ATOM 3436 C CA . ALA C 1 88 ? -15.580 30.433 30.038 1.00 25.68 88 ALA C CA 1
ATOM 3437 C C . ALA C 1 88 ? -15.607 31.596 29.028 1.00 24.73 88 ALA C C 1
ATOM 3438 O O . ALA C 1 88 ? -15.977 31.392 27.873 1.00 27.33 88 ALA C O 1
ATOM 3440 N N . LEU C 1 89 ? -15.193 32.788 29.448 1.00 22.85 89 LEU C N 1
ATOM 3441 C CA . LEU C 1 89 ? -15.066 33.904 28.530 1.00 23.86 89 LEU C CA 1
ATOM 3442 C C . LEU C 1 89 ? -14.067 33.648 27.335 1.00 25.82 89 LEU C C 1
ATOM 3443 O O . LEU C 1 89 ? -14.349 34.033 26.176 1.00 22.17 89 LEU C O 1
ATOM 3448 N N . ALA C 1 90 ? -12.926 33.004 27.612 1.00 23.29 90 ALA C N 1
ATOM 3449 C CA . ALA C 1 90 ? -11.992 32.612 26.559 1.00 24.20 90 ALA C CA 1
ATOM 3450 C C . ALA C 1 90 ? -12.673 31.669 25.561 1.00 25.82 90 ALA C C 1
ATOM 3451 O O . ALA C 1 90 ? -12.472 31.799 24.361 1.00 25.67 90 ALA C O 1
ATOM 3453 N N . ASN C 1 91 ? -13.453 30.717 26.067 1.00 27.78 91 ASN C N 1
ATOM 3454 C CA . ASN C 1 91 ? -14.169 29.738 25.229 1.00 30.89 91 ASN C CA 1
ATOM 3455 C C . ASN C 1 91 ? -15.369 30.292 24.408 1.00 32.18 91 ASN C C 1
ATOM 3456 O O . ASN C 1 91 ? -15.633 29.804 23.316 1.00 30.83 91 ASN C O 1
ATOM 3461 N N . GLN C 1 92 ? -16.063 31.308 24.901 1.00 31.83 92 GLN C N 1
ATOM 3462 C CA . GLN C 1 92 ? -17.081 31.968 24.079 1.00 36.60 92 GLN C CA 1
ATOM 3463 C C . GLN C 1 92 ? -16.485 32.964 23.055 1.00 35.80 92 GLN C C 1
ATOM 3464 O O . GLN C 1 92 ? -17.011 33.101 21.974 1.00 34.74 92 GLN C O 1
ATOM 3470 N N . LYS C 1 93 ? -15.404 33.671 23.365 1.00 32.80 93 LYS C N 1
ATOM 3471 C CA . LYS C 1 93 ? -14.822 34.559 22.364 1.00 28.81 93 LYS C CA 1
ATOM 3472 C C . LYS C 1 93 ? -13.971 33.834 21.348 1.00 29.12 93 LYS C C 1
ATOM 3473 O O . LYS C 1 93 ? -14.022 34.172 20.172 1.00 28.09 93 LYS C O 1
ATOM 3479 N N . CYS C 1 94 ? -13.209 32.834 21.789 1.00 25.40 94 CYS C N 1
ATOM 3480 C CA . CYS C 1 94 ? -12.182 32.271 20.958 1.00 24.64 94 CYS C CA 1
ATOM 3481 C C . CYS C 1 94 ? -12.105 30.781 21.160 1.00 24.67 94 CYS C C 1
ATOM 3482 O O . CYS C 1 94 ? -11.108 30.255 21.679 1.00 23.39 94 CYS C O 1
ATOM 3485 N N . PRO C 1 95 ? -13.140 30.065 20.698 1.00 24.37 95 PRO C N 1
ATOM 3486 C CA . PRO C 1 95 ? -13.228 28.644 21.004 1.00 24.01 95 PRO C CA 1
ATOM 3487 C C . PRO C 1 95 ? -12.163 27.794 20.392 1.00 25.25 95 PRO C C 1
ATOM 3488 O O . PRO C 1 95 ? -11.907 26.708 20.899 1.00 25.51 95 PRO C O 1
ATOM 3492 N N . ASN C 1 96 ? -11.530 28.240 19.318 1.00 27.90 96 ASN C N 1
ATOM 3493 C CA . ASN C 1 96 ? -10.442 27.430 18.756 1.00 30.83 96 ASN C CA 1
ATOM 3494 C C . ASN C 1 96 ? -9.031 27.943 19.114 1.00 28.98 96 ASN C C 1
ATOM 3495 O O . ASN C 1 96 ? -8.053 27.436 18.621 1.00 30.21 96 ASN C O 1
ATOM 3500 N N . THR C 1 97 ? -8.931 28.926 19.996 1.00 25.49 97 THR C N 1
ATOM 3501 C CA . THR C 1 97 ? -7.635 29.431 20.430 1.00 22.46 97 THR C CA 1
ATOM 3502 C C . THR C 1 97 ? -7.139 28.716 21.690 1.00 21.68 97 THR C C 1
ATOM 3503 O O . THR C 1 97 ? -7.855 28.687 22.702 1.00 19.95 97 THR C O 1
ATOM 3507 N N . PRO C 1 98 ? -5.925 28.145 21.653 1.00 20.75 98 PRO C N 1
ATOM 3508 C CA . PRO C 1 98 ? -5.384 27.494 22.876 1.00 20.92 98 PRO C CA 1
ATOM 3509 C C . PRO C 1 98 ? -5.283 28.461 24.085 1.00 18.15 98 PRO C C 1
ATOM 3510 O O . PRO C 1 98 ? -4.904 29.633 23.928 1.00 16.88 98 PRO C O 1
ATOM 3514 N N . VAL C 1 99 ? -5.676 27.978 25.263 1.00 17.55 99 VAL C N 1
ATOM 3515 C CA . VAL C 1 99 ? -5.529 28.755 26.507 1.00 16.70 99 VAL C CA 1
ATOM 3516 C C . VAL C 1 99 ? -4.412 28.124 27.335 1.00 15.25 99 VAL C C 1
ATOM 3517 O O . VAL C 1 99 ? -4.307 26.891 27.409 1.00 14.45 99 VAL C O 1
ATOM 3521 N N . VAL C 1 100 ? -3.540 28.967 27.905 1.00 14.53 100 VAL C N 1
ATOM 3522 C CA . VAL C 1 100 ? -2.592 28.518 28.934 1.00 13.27 100 VAL C CA 1
ATOM 3523 C C . VAL C 1 100 ? -2.808 29.358 30.198 1.00 13.64 100 VAL C C 1
ATOM 3524 O O . VAL C 1 100 ? -3.344 30.447 30.144 1.00 13.24 100 VAL C O 1
ATOM 3528 N N . ALA C 1 101 ? -2.453 28.784 31.338 1.00 12.96 101 ALA C N 1
ATOM 3529 C CA . ALA C 1 101 ? -2.665 29.456 32.647 1.00 12.57 101 ALA C CA 1
ATOM 3530 C C . ALA C 1 101 ? -1.446 29.345 33.559 1.00 11.13 101 ALA C C 1
ATOM 3531 O O . ALA C 1 101 ? -0.625 28.415 33.459 1.00 11.23 101 ALA C O 1
ATOM 3533 N N . GLY C 1 102 ? -1.357 30.294 34.471 1.00 10.81 102 GLY C N 1
ATOM 3534 C CA . GLY C 1 102 ? -0.347 30.244 35.495 1.00 10.83 102 GLY C CA 1
ATOM 3535 C C . GLY C 1 102 ? -0.823 30.904 36.780 1.00 9.98 102 GLY C C 1
ATOM 3536 O O . GLY C 1 102 ? -1.726 31.686 36.773 1.00 9.39 102 GLY C O 1
ATOM 3537 N N . GLY C 1 103 ? -0.123 30.590 37.863 1.00 9.80 103 GLY C N 1
ATOM 3538 C CA . GLY C 1 103 ? -0.425 31.130 39.193 1.00 9.37 103 GLY C CA 1
ATOM 3539 C C . GLY C 1 103 ? 0.783 31.040 40.104 1.00 8.75 103 GLY C C 1
ATOM 3540 O O . GLY C 1 103 ? 1.618 30.100 39.996 1.00 9.13 103 GLY C O 1
ATOM 3541 N N . TYR C 1 104 ? 0.900 32.031 40.979 1.00 8.49 104 TYR C N 1
ATOM 3542 C CA . TYR C 1 104 ? 1.986 32.112 41.922 1.00 8.39 104 TYR C CA 1
ATOM 3543 C C . TYR C 1 104 ? 1.388 32.175 43.318 1.00 8.42 104 TYR C C 1
ATOM 3544 O O . TYR C 1 104 ? 0.569 33.054 43.590 1.00 7.59 104 TYR C O 1
ATOM 3565 N N . GLN C 1 106 ? -0.736 32.127 46.403 1.00 9.00 106 GLN C N 1
ATOM 3566 C CA . GLN C 1 106 ? -2.197 32.099 46.463 1.00 9.62 106 GLN C CA 1
ATOM 3567 C C . GLN C 1 106 ? -2.881 31.984 45.107 1.00 9.14 106 GLN C C 1
ATOM 3568 O O . GLN C 1 106 ? -3.870 31.279 44.958 1.00 8.82 106 GLN C O 1
ATOM 3574 N N . GLY C 1 107 ? -2.294 32.646 44.119 1.00 9.46 107 GLY C N 1
ATOM 3575 C CA . GLY C 1 107 ? -2.720 32.556 42.716 1.00 8.99 107 GLY C CA 1
ATOM 3576 C C . GLY C 1 107 ? -2.673 31.152 42.179 1.00 9.23 107 GLY C C 1
ATOM 3577 O O . GLY C 1 107 ? -3.526 30.775 41.377 1.00 9.84 107 GLY C O 1
ATOM 3578 N N . ALA C 1 108 ? -1.683 30.371 42.604 1.00 9.14 108 ALA C N 1
ATOM 3579 C CA . ALA C 1 108 ? -1.581 28.959 42.204 1.00 9.27 108 ALA C CA 1
ATOM 3580 C C . ALA C 1 108 ? -2.702 28.138 42.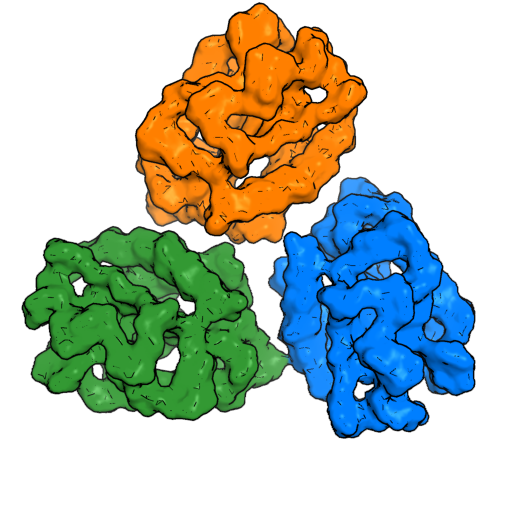765 1.00 8.99 108 ALA C C 1
ATOM 3581 O O . ALA C 1 108 ? -3.243 27.310 42.046 1.00 8.85 108 ALA C O 1
ATOM 3583 N N . ALA C 1 109 ? -3.108 28.405 44.016 1.00 8.87 109 ALA C N 1
ATOM 3584 C CA . ALA C 1 109 ? -4.263 27.716 44.587 1.00 9.49 109 ALA C CA 1
ATOM 3585 C C . ALA C 1 109 ? -5.576 28.034 43.862 1.00 10.03 109 ALA C C 1
ATOM 3586 O O . ALA C 1 109 ? -6.354 27.148 43.592 1.00 10.25 109 ALA C O 1
ATOM 3588 N N . LEU C 1 110 ? -5.769 29.301 43.545 1.00 10.08 110 LEU C N 1
ATOM 3589 C CA . LEU C 1 110 ? -6.902 29.790 42.814 1.00 11.23 110 LEU C CA 1
ATOM 3590 C C . LEU C 1 110 ? -7.027 29.104 41.434 1.00 12.96 110 LEU C C 1
ATOM 3591 O O . LEU C 1 110 ? -8.083 28.535 41.095 1.00 12.66 110 LEU C O 1
ATOM 3596 N N . ILE C 1 111 ? -5.944 29.166 40.638 1.00 12.77 111 ILE C N 1
ATOM 3597 C CA . ILE C 1 111 ? -5.928 28.558 39.297 1.00 12.63 111 ILE C CA 1
ATOM 3598 C C . ILE C 1 111 ? -6.119 27.029 39.360 1.00 12.18 111 ILE C C 1
ATOM 3599 O O . ILE C 1 111 ? -6.885 26.478 38.554 1.00 11.42 111 ILE C O 1
ATOM 3604 N N . ALA C 1 112 ? -5.476 26.355 40.298 1.00 12.06 112 ALA C N 1
ATOM 3605 C CA . ALA C 1 112 ? -5.643 24.905 40.439 1.00 13.39 112 ALA C CA 1
ATOM 3606 C C . ALA C 1 112 ? -7.102 24.515 40.698 1.00 14.70 112 ALA C C 1
ATOM 3607 O O . ALA C 1 112 ? -7.623 23.607 40.054 1.00 14.65 112 ALA C O 1
ATOM 3609 N N . ALA C 1 113 ? -7.777 25.252 41.566 1.00 15.32 113 ALA C N 1
ATOM 3610 C CA . ALA C 1 113 ? -9.153 24.950 41.941 1.00 16.56 113 ALA C CA 1
ATOM 3611 C C . ALA C 1 113 ? -10.106 25.303 40.799 1.00 17.08 113 ALA C C 1
ATOM 3612 O O . ALA C 1 113 ? -11.028 24.518 40.520 1.00 17.49 113 ALA C O 1
ATOM 3614 N N . ALA C 1 114 ? -9.885 26.463 40.145 1.00 15.69 114 ALA C N 1
ATOM 3615 C CA . ALA C 1 114 ? -10.649 26.842 38.953 1.00 16.15 114 ALA C CA 1
ATOM 3616 C C . ALA C 1 114 ? -10.514 25.773 37.839 1.00 17.33 114 ALA C C 1
ATOM 3617 O O . ALA C 1 114 ? -11.505 25.256 37.352 1.00 18.87 114 ALA C O 1
ATOM 3619 N N . VAL C 1 115 ? -9.308 25.407 37.461 1.00 17.59 115 VAL C N 1
ATOM 3620 C CA . VAL C 1 115 ? -9.147 24.407 36.421 1.00 20.24 115 VAL C CA 1
ATOM 3621 C C . VAL C 1 115 ? -9.819 23.050 36.786 1.00 21.73 115 VAL C C 1
ATOM 3622 O O . VAL C 1 115 ? -10.471 22.466 35.936 1.00 22.52 115 VAL C O 1
ATOM 3626 N N . SER C 1 116 ? -9.714 22.613 38.049 1.00 22.76 116 SER C N 1
ATOM 3627 C CA . SER C 1 116 ? -10.247 21.309 38.505 1.00 24.08 116 SER C CA 1
ATOM 3628 C C . 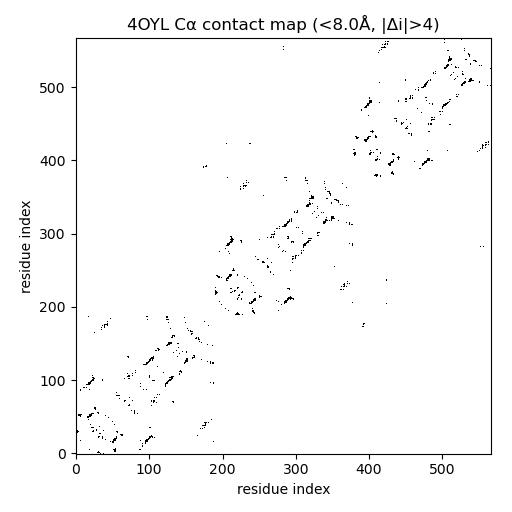SER C 1 116 ? -11.765 21.240 38.358 1.00 25.58 116 SER C C 1
ATOM 3629 O O . SER C 1 116 ? -12.312 20.161 38.322 1.00 28.07 116 SER C O 1
ATOM 3632 N N . GLU C 1 117 ? -12.429 22.388 38.320 1.00 24.34 117 GLU C N 1
ATOM 3633 C CA . GLU C 1 117 ? -13.876 22.455 38.228 1.00 25.73 117 GLU C CA 1
ATOM 3634 C C . GLU C 1 117 ? -14.395 22.733 36.810 1.00 28.47 117 GLU C C 1
ATOM 3635 O O . GLU C 1 117 ? -15.591 22.976 36.641 1.00 28.47 117 GLU C O 1
ATOM 3641 N N . LEU C 1 118 ? -13.511 22.772 35.804 1.00 28.50 118 LEU C N 1
ATOM 3642 C CA . LEU C 1 118 ? -13.967 23.065 34.442 1.00 29.75 118 LEU C CA 1
ATOM 3643 C C . LEU C 1 118 ? -14.481 21.742 33.839 1.00 31.81 118 LEU C C 1
ATOM 3644 O O . LEU C 1 118 ? -14.037 20.646 34.230 1.00 29.55 118 LEU C O 1
ATOM 3649 N N . SER C 1 119 ? -15.404 21.842 32.891 1.00 36.04 119 SER C N 1
ATOM 3650 C CA . SER C 1 119 ? -15.881 20.632 32.192 1.00 41.28 119 SER C CA 1
ATOM 3651 C C . SER C 1 119 ? -15.957 20.819 30.689 1.00 42.33 119 SER C C 1
ATOM 3652 O O . SER C 1 119 ? -16.084 21.941 30.191 1.00 44.56 119 SER C O 1
ATOM 3655 N N . GLY C 1 120 ? -15.884 19.702 29.973 1.00 41.99 120 GLY C N 1
ATOM 3656 C CA . GLY C 1 120 ? -16.272 19.676 28.580 1.00 40.69 120 GLY C CA 1
ATOM 3657 C C . GLY C 1 120 ? -15.288 20.416 27.719 1.00 40.51 120 GLY C C 1
ATOM 3658 O O . GLY C 1 120 ? -14.078 20.140 27.760 1.00 39.29 120 GLY C O 1
ATOM 3659 N N . ALA C 1 121 ? -15.812 21.368 26.960 1.00 38.92 121 ALA C N 1
ATOM 3660 C CA . ALA C 1 121 ? -15.033 22.054 25.949 1.00 43.01 121 ALA C CA 1
ATOM 3661 C C . ALA C 1 121 ? -14.037 23.011 26.595 1.00 39.76 121 ALA C C 1
ATOM 3662 O O . ALA C 1 121 ? -12.894 23.094 26.134 1.00 37.28 121 ALA C O 1
ATOM 3664 N N . VAL C 1 122 ? -14.488 23.707 27.650 1.00 36.27 122 VAL C N 1
ATOM 3665 C CA . VAL C 1 122 ? -13.661 24.690 28.398 1.00 32.76 122 VAL C CA 1
ATOM 3666 C C . VAL C 1 122 ? -12.387 24.046 28.961 1.00 30.08 122 VAL C C 1
ATOM 3667 O O . VAL C 1 122 ? -11.305 24.527 28.687 1.00 29.62 122 VAL C O 1
ATOM 3671 N N . LYS C 1 123 ? -12.502 22.912 29.644 1.00 29.04 123 LYS C N 1
ATOM 3672 C CA . LYS C 1 123 ? -11.351 22.211 30.187 1.00 31.04 123 LYS C CA 1
ATOM 3673 C C . LYS C 1 123 ? -10.397 21.717 29.101 1.00 30.39 123 LYS C C 1
ATOM 3674 O O . LYS C 1 123 ? -9.170 21.716 29.291 1.00 24.06 123 LYS C O 1
ATOM 3680 N N . GLU C 1 124 ? -10.958 21.294 27.965 1.00 29.68 124 GLU C N 1
ATOM 3681 C CA . GLU C 1 124 ? -10.146 20.809 26.855 1.00 30.09 124 GLU C CA 1
ATOM 3682 C C . GLU C 1 124 ? -9.312 21.948 26.212 1.00 26.80 124 GLU C C 1
ATOM 3683 O O . GLU C 1 124 ? -8.217 21.711 25.704 1.00 25.50 124 GLU C O 1
ATOM 3689 N N . GLN C 1 125 ? -9.864 23.158 26.226 1.00 23.41 125 GLN C N 1
ATOM 3690 C CA . GLN C 1 125 ? -9.185 24.305 25.675 1.00 25.14 125 GLN C CA 1
ATOM 3691 C C . GLN C 1 125 ? -7.875 24.702 26.474 1.00 22.82 125 GLN C C 1
ATOM 3692 O O . GLN C 1 125 ? -6.960 25.336 25.936 1.00 20.54 125 GLN C O 1
ATOM 3698 N N . VAL C 1 126 ? -7.802 24.297 27.745 1.00 21.27 126 VAL C N 1
ATOM 3699 C CA . VAL C 1 126 ? -6.679 24.649 28.623 1.00 17.94 126 VAL C CA 1
ATOM 3700 C C . VAL C 1 126 ? -5.541 23.691 28.344 1.00 18.46 126 VAL C C 1
ATOM 3701 O O . VAL C 1 126 ? -5.487 22.531 28.847 1.00 18.50 126 VAL C O 1
ATOM 3705 N N . LYS C 1 127 ? -4.606 24.132 27.507 1.00 17.46 127 LYS C N 1
ATOM 3706 C CA . LYS C 1 127 ? -3.583 23.210 27.031 1.00 17.50 127 LYS C CA 1
ATOM 3707 C C . LYS C 1 127 ? -2.436 22.978 28.012 1.00 15.92 127 LYS C C 1
ATOM 3708 O O . LYS C 1 127 ? -1.738 21.941 27.958 1.00 16.28 127 LYS C O 1
ATOM 3714 N N . GLY C 1 128 ? -2.217 23.927 28.917 1.00 14.33 128 GLY C N 1
ATOM 3715 C CA . GLY C 1 128 ? -1.128 23.781 29.893 1.00 13.90 128 GLY C CA 1
ATOM 3716 C C . GLY C 1 128 ? -1.283 24.785 31.045 1.00 12.72 128 GLY C C 1
ATOM 3717 O O . GLY C 1 128 ? -1.872 25.836 30.878 1.00 12.00 128 GLY C O 1
ATOM 3718 N N . VAL C 1 129 ? -0.774 24.400 32.206 1.00 12.35 129 VAL C N 1
ATOM 3719 C CA . VAL C 1 129 ? -0.849 25.185 33.405 1.00 12.04 129 VAL C CA 1
ATOM 3720 C C . VAL C 1 129 ? 0.537 25.100 34.088 1.00 11.67 129 VAL C C 1
ATOM 3721 O O . VAL C 1 129 ? 1.089 24.019 34.267 1.00 12.02 129 VAL C O 1
ATOM 3725 N N . ALA C 1 130 ? 1.099 26.258 34.433 1.00 10.96 130 ALA C N 1
ATOM 3726 C CA . ALA C 1 130 ? 2.343 26.339 35.201 1.00 10.48 130 ALA C CA 1
ATOM 3727 C C . ALA C 1 130 ? 2.075 26.946 36.577 1.00 10.29 130 ALA C C 1
ATOM 3728 O O . ALA C 1 130 ? 1.568 28.046 36.636 1.00 10.51 130 ALA C O 1
ATOM 3730 N N . LEU C 1 131 ? 2.436 26.261 37.663 1.00 10.18 131 LEU C N 1
ATOM 3731 C CA . LEU C 1 131 ? 2.218 26.738 39.011 1.00 10.36 131 LEU C CA 1
ATOM 3732 C C . LEU C 1 131 ? 3.579 26.987 39.725 1.00 10.46 131 LEU C C 1
ATOM 3733 O O . LEU C 1 131 ? 4.516 26.208 39.555 1.00 11.70 131 LEU C O 1
ATOM 3738 N N . PHE C 1 132 ? 3.696 28.117 40.441 1.00 9.79 132 PHE C N 1
ATOM 3739 C CA . PHE C 1 132 ? 4.914 28.515 41.149 1.00 9.53 132 PHE C CA 1
ATOM 3740 C C . PHE C 1 132 ? 4.564 28.762 42.632 1.00 9.03 132 PHE C C 1
ATOM 3741 O O . PHE C 1 132 ? 3.594 29.429 42.917 1.00 8.31 132 PHE C O 1
ATOM 3749 N N . GLY C 1 133 ? 5.354 28.261 43.563 1.00 8.68 133 GLY C N 1
ATOM 3750 C CA . GLY C 1 133 ? 5.011 28.391 45.004 1.00 8.72 133 GLY C CA 1
ATOM 3751 C C . GLY C 1 133 ? 3.612 27.909 45.329 1.00 8.34 133 GLY C C 1
ATOM 3752 O O . GLY C 1 133 ? 2.788 28.651 45.844 1.00 7.77 133 GLY C O 1
ATOM 3753 N N . TYR C 1 134 ? 3.327 26.659 44.959 1.00 9.07 134 TYR C N 1
ATOM 3754 C CA . TYR C 1 134 ? 1.988 26.104 45.007 1.00 8.94 134 TYR C CA 1
ATOM 3755 C C . TYR C 1 134 ? 1.637 25.795 46.457 1.00 9.19 134 TYR C C 1
ATOM 3756 O O . TYR C 1 134 ? 2.184 24.854 47.033 1.00 9.22 134 TYR C O 1
ATOM 3765 N N . THR C 1 135 ? 0.767 26.593 47.033 1.00 8.58 135 THR C N 1
ATOM 3766 C CA . THR C 1 135 ? 0.456 26.453 48.465 1.00 9.64 135 THR C CA 1
ATOM 3767 C C . THR C 1 135 ? -0.300 25.155 48.778 1.00 10.36 135 THR C C 1
ATOM 3768 O O . THR C 1 135 ? -0.309 24.747 49.927 1.00 11.74 135 THR C O 1
ATOM 3772 N N . GLN C 1 136 ? -0.871 24.510 47.766 1.00 10.41 136 GLN C N 1
ATOM 3773 C CA . GLN C 1 136 ? -1.564 23.249 47.951 1.00 11.58 136 GLN C CA 1
ATOM 3774 C C . GLN C 1 136 ? -0.742 22.049 47.418 1.00 11.94 136 GLN C C 1
ATOM 3775 O O . GLN C 1 136 ? -1.309 21.009 47.108 1.00 11.31 136 GLN C O 1
ATOM 3781 N N . ASN C 1 137 ? 0.575 22.217 47.302 1.00 11.62 137 ASN C N 1
ATOM 3782 C CA . ASN C 1 137 ? 1.493 21.191 46.758 1.00 13.21 137 ASN C CA 1
ATOM 3783 C C . ASN C 1 137 ? 1.294 19.848 47.498 1.00 14.30 137 ASN C C 1
ATOM 3784 O O . ASN C 1 137 ? 1.157 18.774 46.879 1.00 13.14 137 ASN C O 1
ATOM 3789 N N . LEU C 1 138 ? 1.282 19.952 48.817 1.00 16.32 138 LEU C N 1
ATOM 3790 C CA . LEU C 1 138 ? 1.123 18.797 49.715 1.00 19.90 138 LEU C CA 1
ATOM 3791 C C . LEU C 1 138 ? -0.282 18.207 49.589 1.00 18.49 138 LEU C C 1
ATOM 3792 O O . LEU C 1 138 ? -0.459 17.008 49.342 1.00 18.37 138 LEU C O 1
ATOM 3797 N N . GLN C 1 139 ? -1.276 19.062 49.748 1.00 17.04 139 GLN C N 1
ATOM 3798 C CA . GLN C 1 139 ? -2.681 18.610 49.805 1.00 17.47 139 GLN C CA 1
ATOM 3799 C C . GLN C 1 139 ? -3.103 17.952 48.537 1.00 16.41 139 GLN C C 1
ATOM 3800 O O . GLN C 1 139 ? -3.799 16.942 48.587 1.00 16.28 139 GLN C O 1
ATOM 3806 N N . ASN C 1 140 ? -2.667 18.494 47.390 1.00 15.07 140 ASN C N 1
ATOM 3807 C CA . ASN C 1 140 ? -3.027 17.998 46.066 1.00 15.34 140 ASN C CA 1
ATOM 3808 C C . ASN C 1 140 ? -1.941 17.126 45.414 1.00 15.41 140 ASN C C 1
ATOM 3809 O O . ASN C 1 140 ? -1.964 16.864 44.200 1.00 14.29 140 ASN C O 1
ATOM 3814 N N . ARG C 1 141 ? -0.972 16.729 46.219 1.00 16.72 141 ARG C N 1
ATOM 3815 C CA . ARG C 1 141 ? 0.109 15.825 45.803 1.00 18.57 141 ARG C CA 1
ATOM 3816 C C . ARG C 1 141 ? 0.826 16.251 44.519 1.00 17.80 141 ARG C C 1
ATOM 3817 O O . ARG C 1 141 ? 1.102 15.432 43.650 1.00 16.18 141 ARG C O 1
ATOM 3825 N N . GLY C 1 142 ? 1.126 17.545 44.395 1.00 16.40 142 GLY C N 1
ATOM 3826 C CA . GLY C 1 142 ? 1.950 17.997 43.306 1.00 15.54 142 GLY C CA 1
ATOM 3827 C C . GLY C 1 142 ? 1.202 18.057 42.013 1.00 16.26 142 GLY C C 1
ATOM 3828 O O . GLY C 1 142 ? 1.823 18.219 40.953 1.00 18.00 142 GLY C O 1
ATOM 3829 N N . GLY C 1 143 ? -0.127 18.039 42.074 1.00 16.80 143 GLY C N 1
ATOM 3830 C CA . GLY C 1 143 ? -0.917 18.065 40.845 1.00 17.33 143 GLY C CA 1
ATOM 3831 C C . GLY C 1 143 ? -2.118 18.939 40.998 1.00 16.82 143 GLY C C 1
ATOM 3832 O O . GLY C 1 143 ? -2.299 19.552 42.050 1.00 17.39 143 GLY C O 1
ATOM 3833 N N . ILE C 1 144 ? -2.928 18.993 39.950 1.00 16.45 144 ILE C N 1
ATOM 3834 C CA . ILE C 1 144 ? -4.220 19.667 39.965 1.00 17.74 144 ILE C CA 1
ATOM 3835 C C . ILE C 1 144 ? -5.270 18.566 39.845 1.00 20.05 144 ILE C C 1
ATOM 3836 O O . ILE C 1 144 ? -5.193 17.789 38.899 1.00 19.12 144 ILE C O 1
ATOM 3841 N N . PRO C 1 145 ? -6.265 18.522 40.763 1.00 23.70 145 PRO C N 1
ATOM 3842 C CA . PRO C 1 145 ? -7.296 17.454 40.719 1.00 23.39 145 PRO C CA 1
ATOM 3843 C C . PRO C 1 145 ? -8.061 17.461 39.406 1.00 24.79 145 PRO C C 1
ATOM 3844 O O . PRO C 1 145 ? -8.489 18.538 38.961 1.00 24.20 145 PRO C O 1
ATOM 3848 N N . ASN C 1 146 ? -8.232 16.273 38.799 1.00 24.32 146 ASN C N 1
ATOM 3849 C CA . ASN C 1 146 ? -9.065 16.107 37.567 1.00 26.49 146 ASN C CA 1
ATOM 3850 C C . ASN C 1 146 ? -8.515 16.781 36.326 1.00 25.43 146 ASN C C 1
ATOM 3851 O O . ASN C 1 146 ? -9.274 17.131 35.462 1.00 27.88 146 ASN C O 1
ATOM 3856 N N . TYR C 1 147 ? -7.211 16.989 36.236 1.00 24.47 147 TYR C N 1
ATOM 3857 C CA . TYR C 1 147 ? -6.619 17.674 35.093 1.00 23.14 147 TYR C CA 1
ATOM 3858 C C . TYR C 1 147 ? -5.374 16.858 34.848 1.00 22.62 147 TYR C C 1
ATOM 3859 O O . TYR C 1 147 ? -4.684 16.481 35.799 1.00 21.96 147 TYR C O 1
ATOM 3868 N N . PRO C 1 148 ? -5.073 16.558 33.574 1.00 21.40 148 PRO C N 1
ATOM 3869 C CA . PRO C 1 148 ? -3.941 15.681 33.248 1.00 21.67 148 PRO C CA 1
ATOM 3870 C C . PRO C 1 148 ? -2.562 16.144 33.747 1.00 24.14 148 PRO C C 1
ATOM 3871 O O . PRO C 1 148 ? -2.150 17.294 33.502 1.00 21.96 148 PRO C O 1
ATOM 3875 N N . ARG C 1 149 ? -1.863 15.237 34.425 1.00 26.44 149 ARG C N 1
ATOM 3876 C CA . ARG C 1 149 ? -0.479 15.413 34.831 1.00 30.28 149 ARG C CA 1
ATOM 3877 C C . ARG C 1 149 ? 0.444 15.972 33.738 1.00 30.87 149 ARG C C 1
ATOM 3878 O O . ARG C 1 149 ? 1.307 16.817 34.036 1.00 28.36 149 ARG C O 1
ATOM 3886 N N . GLU C 1 150 ? 0.263 15.515 32.497 1.00 29.80 150 GLU C N 1
ATOM 3887 C CA . GLU C 1 150 ? 1.133 15.891 31.336 1.00 31.56 150 GLU C CA 1
ATOM 3888 C C . GLU C 1 150 ? 0.974 17.353 30.928 1.00 26.39 150 GLU C C 1
ATOM 3889 O O . GLU C 1 150 ? 1.853 17.898 30.259 1.00 26.50 150 GLU C O 1
ATOM 3895 N N . ARG C 1 151 ? -0.199 17.919 31.208 1.00 22.76 151 ARG C N 1
ATOM 3896 C CA . ARG C 1 151 ? -0.464 19.341 30.977 1.00 23.32 151 ARG C CA 1
ATOM 3897 C C . ARG C 1 151 ? -0.104 20.241 32.195 1.00 20.48 151 ARG C C 1
ATOM 3898 O O . ARG C 1 151 ? -0.382 21.428 32.198 1.00 20.97 151 ARG C O 1
ATOM 3906 N N . THR C 1 152 ? 0.532 19.659 33.198 1.00 19.90 152 THR C N 1
ATOM 3907 C CA . THR C 1 152 ? 0.768 20.349 34.458 1.00 20.16 152 THR C CA 1
ATOM 3908 C C . THR C 1 152 ? 2.231 20.420 34.749 1.00 19.24 152 THR C C 1
ATOM 3909 O O . THR C 1 152 ? 2.964 19.433 34.650 1.00 17.26 152 THR C O 1
ATOM 3913 N N . LYS C 1 153 ? 2.676 21.615 35.129 1.00 17.99 153 LYS C N 1
ATOM 3914 C CA . LYS C 1 153 ? 4.019 21.767 35.585 1.00 18.14 153 LYS C CA 1
ATOM 3915 C C . LYS C 1 153 ? 4.075 22.615 36.878 1.00 16.41 153 LYS C C 1
ATOM 3916 O O . LYS C 1 153 ? 3.543 23.775 36.915 1.00 14.20 153 LYS C O 1
ATOM 3922 N N . VAL C 1 154 ? 4.725 22.043 37.911 1.00 14.06 154 VAL C N 1
ATOM 3923 C CA . VAL C 1 154 ? 4.815 22.694 39.228 1.00 13.48 154 VAL C CA 1
ATOM 3924 C C . VAL C 1 154 ? 6.260 23.067 39.526 1.00 12.80 154 VAL C C 1
ATOM 3925 O O . VAL C 1 154 ? 7.090 22.257 39.456 1.00 11.67 154 VAL C O 1
ATOM 3929 N N . PHE C 1 155 ? 6.520 24.341 39.804 1.00 11.68 155 PHE C N 1
ATOM 3930 C CA . PHE C 1 155 ? 7.819 24.818 40.262 1.00 11.73 155 PHE C CA 1
ATOM 3931 C C . PHE C 1 155 ? 7.698 25.147 41.749 1.00 11.69 155 PHE C C 1
ATOM 3932 O O . PHE C 1 155 ? 7.015 26.137 42.120 1.00 11.64 155 PHE C O 1
ATOM 3940 N N . CYS C 1 156 ? 8.300 24.314 42.570 1.00 10.55 156 CYS C N 1
ATOM 3941 C CA . CYS C 1 156 ? 8.187 24.458 44.005 1.00 12.21 156 CYS C CA 1
ATOM 3942 C C . CYS C 1 156 ? 9.565 24.212 44.557 1.00 12.52 156 CYS C C 1
ATOM 3943 O O . CYS C 1 156 ? 10.018 23.072 44.618 1.00 13.24 156 CYS C O 1
ATOM 3946 N N . ASN C 1 157 ? 10.254 25.283 44.913 1.00 12.07 157 ASN C N 1
ATOM 3947 C CA . ASN C 1 157 ? 11.635 25.160 45.393 1.00 12.28 157 ASN C CA 1
ATOM 3948 C C . ASN C 1 157 ? 11.666 24.472 46.729 1.00 12.75 157 ASN C C 1
ATOM 3949 O O . ASN C 1 157 ? 10.842 24.734 47.613 1.00 10.86 157 ASN C O 1
ATOM 3954 N N . VAL C 1 158 ? 12.663 23.620 46.935 1.00 14.73 158 VAL C N 1
ATOM 3955 C CA . VAL C 1 158 ? 12.728 22.844 48.188 1.00 15.60 158 VAL C CA 1
ATOM 3956 C C . VAL C 1 158 ? 12.910 23.758 49.435 1.00 15.38 158 VAL C C 1
ATOM 3957 O O . VAL C 1 158 ? 12.473 23.428 50.529 1.00 15.81 158 VAL C O 1
ATOM 3961 N N . GLY C 1 159 ? 13.398 24.991 49.240 1.00 14.59 159 GLY C N 1
ATOM 3962 C CA . GLY C 1 159 ? 13.542 25.950 50.347 1.00 13.20 159 GLY C CA 1
ATOM 3963 C C . GLY C 1 159 ? 12.392 26.907 50.551 1.00 12.16 159 GLY C C 1
ATOM 3964 O O . GLY C 1 159 ? 12.489 27.860 51.345 1.00 12.18 159 GLY C O 1
ATOM 3965 N N . ASP C 1 160 ? 11.329 26.701 49.787 1.00 10.42 160 ASP C N 1
ATOM 3966 C CA . ASP C 1 160 ? 10.151 27.527 49.834 1.00 9.39 160 ASP C CA 1
ATOM 3967 C C . ASP C 1 160 ? 9.120 26.885 50.764 1.00 9.61 160 ASP C C 1
ATOM 3968 O O . ASP C 1 160 ? 8.496 25.870 50.416 1.00 9.50 160 ASP C O 1
ATOM 3973 N N . ALA C 1 161 ? 8.880 27.524 51.889 1.00 9.26 161 ALA C N 1
ATOM 3974 C CA . ALA C 1 161 ? 7.997 26.990 52.922 1.00 9.37 161 ALA C CA 1
ATOM 3975 C C . ALA C 1 161 ? 6.575 26.693 52.452 1.00 9.35 161 ALA C C 1
ATOM 3976 O O . ALA C 1 161 ? 5.964 25.708 52.971 1.00 9.05 161 ALA C O 1
ATOM 3978 N N . VAL C 1 162 ? 6.035 27.442 51.471 1.00 9.17 162 VAL C N 1
ATOM 3979 C CA . VAL C 1 162 ? 4.642 27.180 51.079 1.00 9.74 162 VAL C CA 1
ATOM 3980 C C . VAL C 1 162 ? 4.502 25.802 50.408 1.00 10.37 162 VAL C C 1
ATOM 3981 O O . VAL C 1 162 ? 3.415 25.248 50.412 1.00 9.97 162 VAL C O 1
ATOM 3985 N N . CYS C 1 163 ? 5.585 25.269 49.852 1.00 10.65 163 CYS C N 1
ATOM 3986 C CA . CYS C 1 163 ? 5.563 24.003 49.131 1.00 12.42 163 CYS C CA 1
ATOM 3987 C C . CYS C 1 163 ? 5.412 22.800 50.064 1.00 14.64 163 CYS C C 1
ATOM 3988 O O . CYS C 1 163 ? 5.138 21.650 49.605 1.00 14.09 163 CYS C O 1
ATOM 3991 N N . THR C 1 164 ? 5.624 23.041 51.357 1.00 16.37 164 THR C N 1
ATOM 3992 C CA . THR C 1 164 ? 5.348 21.997 52.352 1.00 19.73 164 THR C CA 1
ATOM 3993 C C . THR C 1 164 ? 4.337 22.388 53.384 1.00 20.32 164 THR C C 1
ATOM 3994 O O . THR C 1 164 ? 4.418 21.879 54.472 1.00 22.71 164 THR C O 1
ATOM 3998 N N . GLY C 1 165 ? 3.383 23.252 53.046 1.00 20.26 165 GLY C N 1
ATOM 3999 C CA . GLY C 1 165 ? 2.229 23.497 53.918 1.00 19.37 165 GLY C CA 1
ATOM 4000 C C . GLY C 1 165 ? 2.242 24.752 54.806 1.00 18.51 165 GLY C C 1
ATOM 4001 O O . GLY C 1 165 ? 1.202 25.111 55.366 1.00 18.67 165 GLY C O 1
ATOM 4002 N N . THR C 1 166 ? 3.371 25.459 54.888 1.00 15.01 166 THR C N 1
ATOM 4003 C CA . THR C 1 166 ? 3.492 26.616 55.786 1.00 14.70 166 THR C CA 1
ATOM 4004 C C . THR C 1 166 ? 3.100 27.876 55.050 1.00 14.17 166 THR C C 1
ATOM 4005 O O . THR C 1 166 ? 3.650 28.159 53.973 1.00 14.46 166 THR C O 1
ATOM 4009 N N . LEU C 1 167 ? 2.162 28.628 55.608 1.00 13.76 167 LEU C N 1
ATOM 4010 C CA . LEU C 1 167 ? 1.572 29.772 54.918 1.00 14.20 167 LEU C CA 1
ATOM 4011 C C . LEU C 1 167 ? 2.225 31.095 55.320 1.00 14.14 167 LEU C C 1
ATOM 4012 O O . LEU C 1 167 ? 1.828 31.735 56.286 1.00 15.07 167 LEU C O 1
ATOM 4017 N N . ILE C 1 168 ? 3.255 31.471 54.573 1.00 13.74 168 ILE C N 1
ATOM 4018 C CA . ILE C 1 168 ? 3.970 32.730 54.768 1.00 14.02 168 ILE C CA 1
ATOM 4019 C C . ILE C 1 168 ? 4.477 33.192 53.423 1.00 12.56 168 ILE C C 1
ATOM 4020 O O . ILE C 1 168 ? 4.653 32.386 52.532 1.00 11.73 168 ILE C O 1
ATOM 4025 N N . ILE C 1 169 ? 4.768 34.479 53.299 1.00 12.09 169 ILE C N 1
ATOM 4026 C CA . ILE C 1 169 ? 5.375 35.027 52.083 1.00 11.75 169 ILE C CA 1
ATOM 4027 C C . ILE C 1 169 ? 6.887 34.812 52.142 1.00 10.55 169 ILE C C 1
ATOM 4028 O O . ILE C 1 169 ? 7.525 35.139 53.128 1.00 9.71 169 ILE C O 1
ATOM 4033 N N . THR C 1 170 ? 7.436 34.169 51.117 1.00 9.02 170 THR C N 1
ATOM 4034 C CA . THR C 1 170 ? 8.821 33.861 51.092 1.00 8.94 170 THR C CA 1
ATOM 4035 C C . THR C 1 170 ? 9.480 34.575 49.916 1.00 8.68 170 THR C C 1
ATOM 4036 O O . THR C 1 170 ? 8.802 34.999 48.975 1.00 8.74 170 THR C O 1
ATOM 4040 N N . PRO C 1 171 ? 10.811 34.665 49.939 1.00 8.60 171 PRO C N 1
ATOM 4041 C CA . PRO C 1 171 ? 11.563 35.240 48.839 1.00 8.71 171 PRO C CA 1
ATOM 4042 C C . PRO C 1 171 ? 11.777 34.309 47.635 1.00 8.76 171 PRO C C 1
ATOM 4043 O O . PRO C 1 171 ? 12.572 34.672 46.727 1.00 8.59 171 PRO C O 1
ATOM 4047 N N . ALA C 1 172 ? 11.114 33.136 47.602 1.00 8.57 172 ALA C N 1
ATOM 4048 C CA . ALA C 1 172 ? 11.377 32.167 46.562 1.00 9.05 172 ALA C CA 1
ATOM 4049 C C . ALA C 1 172 ? 10.962 32.695 45.179 1.00 9.60 172 ALA C C 1
ATOM 4050 O O . ALA C 1 172 ? 11.465 32.183 44.152 1.00 9.50 172 ALA C O 1
ATOM 4064 N N . LEU C 1 174 ? 12.270 35.094 43.801 1.00 12.61 174 LEU C N 1
ATOM 4065 C CA . LEU C 1 174 ? 13.496 35.509 43.113 1.00 13.78 174 LEU C CA 1
ATOM 4066 C C . LEU C 1 174 ? 14.034 34.357 42.247 1.00 14.94 174 LEU C C 1
ATOM 4067 O O . LEU C 1 174 ? 14.686 34.591 41.229 1.00 16.50 174 LEU C O 1
ATOM 4072 N N . SER C 1 175 ? 13.709 33.123 42.616 1.00 13.05 175 SER C N 1
ATOM 4073 C CA . SER C 1 175 ? 14.019 31.977 41.797 1.00 13.80 175 SER C CA 1
ATOM 4074 C C . SER C 1 175 ? 12.954 31.690 40.738 1.00 11.73 175 SER C C 1
ATOM 4075 O O . SER C 1 175 ? 13.280 31.411 39.581 1.00 11.04 175 SER C O 1
ATOM 4078 N N . TYR C 1 176 ? 11.695 31.780 41.127 1.00 10.17 176 TYR C N 1
ATOM 4079 C CA . TYR C 1 176 ? 10.585 31.520 40.212 1.00 10.80 176 TYR C CA 1
ATOM 4080 C C . TYR C 1 176 ? 10.583 32.431 38.989 1.00 11.10 176 TYR C C 1
ATOM 4081 O O . TYR C 1 176 ? 10.222 31.978 37.925 1.00 10.43 176 TYR C O 1
ATOM 4090 N N . THR C 1 177 ? 11.026 33.680 39.141 1.00 11.56 177 THR C N 1
ATOM 4091 C CA A THR C 1 177 ? 11.070 34.594 38.001 0.50 12.20 177 THR C CA 1
ATOM 4092 C CA B THR C 1 177 ? 11.069 34.616 38.037 0.50 12.30 177 THR C CA 1
ATOM 4093 C C . THR C 1 177 ? 12.004 34.100 36.929 1.00 13.08 177 THR C C 1
ATOM 4094 O O . THR C 1 177 ? 11.686 34.225 35.761 1.00 14.18 177 THR C O 1
ATOM 4101 N N . ILE C 1 178 ? 13.113 33.472 37.286 1.00 14.41 178 ILE C N 1
ATOM 4102 C CA . ILE C 1 178 ? 14.015 32.892 36.287 1.00 16.02 178 ILE C CA 1
ATOM 4103 C C . ILE C 1 178 ? 13.371 31.724 35.538 1.00 17.48 178 ILE C C 1
ATOM 4104 O O . ILE C 1 178 ? 13.487 31.570 34.280 1.00 16.40 178 ILE C O 1
ATOM 4109 N N . GLU C 1 179 ? 12.741 30.855 36.311 1.00 16.28 179 GLU C N 1
ATOM 4110 C CA . GLU C 1 179 ? 12.076 29.709 35.744 1.00 17.54 179 GLU C CA 1
ATOM 4111 C C . GLU C 1 179 ? 10.881 30.124 34.897 1.00 16.39 179 GLU C C 1
ATOM 4112 O O . GLU C 1 179 ? 10.624 29.533 33.863 1.00 18.55 179 GLU C O 1
ATOM 4118 N N . ALA C 1 180 ? 10.187 31.167 35.283 1.00 14.39 180 ALA C N 1
ATOM 4119 C CA . ALA C 1 180 ? 9.050 31.584 34.510 1.00 14.84 180 ALA C CA 1
ATOM 4120 C C . ALA C 1 180 ? 9.456 32.036 33.109 1.00 16.74 180 ALA C C 1
ATOM 4121 O O . ALA C 1 180 ? 8.748 31.745 32.122 1.00 15.96 180 ALA C O 1
ATOM 4123 N N . ARG C 1 181 ? 10.559 32.784 33.031 1.00 17.65 181 ARG C N 1
ATOM 4124 C CA . ARG C 1 181 ? 11.033 33.296 31.766 1.00 20.43 181 ARG C CA 1
ATOM 4125 C C . ARG C 1 181 ? 11.654 32.224 30.862 1.00 19.97 181 ARG C C 1
ATOM 4126 O O . ARG C 1 181 ? 11.602 32.361 29.671 1.00 21.16 181 ARG C O 1
ATOM 4134 N N . GLY C 1 182 ? 12.140 31.139 31.432 1.00 20.21 182 GLY C N 1
ATOM 4135 C CA . GLY C 1 182 ? 12.817 30.076 30.711 1.00 20.39 182 GLY C CA 1
ATOM 4136 C C . GLY C 1 182 ? 11.999 28.808 30.579 1.00 19.53 182 GLY C C 1
ATOM 4137 O O . GLY C 1 182 ? 11.160 28.702 29.696 1.00 19.34 182 GLY C O 1
ATOM 4138 N N . GLU C 1 183 ? 12.234 27.862 31.468 1.00 19.08 183 GLU C N 1
ATOM 4139 C CA . GLU C 1 183 ? 11.611 26.526 31.400 1.00 20.44 183 GLU C CA 1
ATOM 4140 C C . GLU C 1 183 ? 10.063 26.539 31.310 1.00 18.09 183 GLU C C 1
ATOM 4141 O O . GLU C 1 183 ? 9.439 25.759 30.557 1.00 15.64 183 GLU C O 1
ATOM 4147 N N . ALA C 1 184 ? 9.423 27.435 32.059 1.00 15.62 184 ALA C N 1
ATOM 4148 C CA . ALA C 1 184 ? 7.967 27.435 32.117 1.00 14.44 184 ALA C CA 1
ATOM 4149 C C . ALA C 1 184 ? 7.391 27.942 30.819 1.00 14.14 184 ALA C C 1
ATOM 4150 O O . ALA C 1 184 ? 6.387 27.421 30.336 1.00 13.37 184 ALA C O 1
ATOM 4152 N N . ALA C 1 185 ? 7.995 29.001 30.288 1.00 14.78 185 ALA C N 1
ATOM 4153 C CA . ALA C 1 185 ? 7.581 29.549 29.017 1.00 15.78 185 ALA C CA 1
ATOM 4154 C C . ALA C 1 185 ? 7.733 28.543 27.878 1.00 16.00 185 ALA C C 1
ATOM 4155 O O . ALA C 1 185 ? 6.839 28.447 27.057 1.00 14.27 185 ALA C O 1
ATOM 4157 N N . ARG C 1 186 ? 8.818 27.774 27.885 1.00 18.65 186 ARG C N 1
ATOM 4158 C CA . ARG C 1 186 ? 9.035 26.694 26.919 1.00 22.50 186 ARG C CA 1
ATOM 4159 C C . ARG C 1 186 ? 8.036 25.549 27.019 1.00 20.02 186 ARG C C 1
ATOM 4160 O O . ARG C 1 186 ? 7.594 25.012 25.994 1.00 18.23 186 ARG C O 1
ATOM 4168 N N . PHE C 1 187 ? 7.698 25.177 28.243 1.00 18.38 187 PHE C N 1
ATOM 4169 C CA . PHE C 1 187 ? 6.709 24.133 28.482 1.00 17.83 187 PHE C CA 1
ATOM 4170 C C . PHE C 1 187 ? 5.343 24.574 27.945 1.00 16.63 187 PHE C C 1
ATOM 4171 O O . PHE C 1 187 ? 4.657 23.817 27.265 1.00 16.94 187 PHE C O 1
ATOM 4179 N N . LEU C 1 188 ? 4.944 25.799 28.244 1.00 15.63 188 LEU C N 1
ATOM 4180 C CA . LEU C 1 188 ? 3.661 26.318 27.795 1.00 15.80 188 LEU C CA 1
ATOM 4181 C C . LEU C 1 188 ? 3.629 26.464 26.260 1.00 17.38 188 LEU C C 1
ATOM 4182 O O . LEU C 1 188 ? 2.577 26.222 25.636 1.00 17.72 188 LEU C O 1
ATOM 4187 N N . ARG C 1 189 ? 4.756 26.896 25.671 1.00 18.96 189 ARG C N 1
ATOM 4188 C CA . ARG C 1 189 ? 4.875 26.964 24.219 1.00 21.90 189 ARG C CA 1
ATOM 4189 C C . ARG C 1 189 ? 4.616 25.572 23.620 1.00 20.68 189 ARG C C 1
ATOM 4190 O O . ARG C 1 189 ? 3.736 25.435 22.788 1.00 23.13 189 ARG C O 1
ATOM 4198 N N . ASP C 1 190 ? 5.316 24.562 24.093 1.00 19.90 190 ASP C N 1
ATOM 4199 C CA . ASP C 1 190 ? 5.147 23.211 23.574 1.00 22.33 190 ASP C CA 1
ATOM 4200 C C . ASP C 1 190 ? 3.721 22.667 23.695 1.00 26.10 190 ASP C C 1
ATOM 4201 O O . ASP C 1 190 ? 3.297 21.870 22.872 1.00 27.11 190 ASP C O 1
ATOM 4206 N N . ARG C 1 191 ? 2.986 23.079 24.726 1.00 27.13 191 ARG C N 1
ATOM 4207 C CA . ARG C 1 191 ? 1.593 22.691 24.900 1.00 27.57 191 ARG C CA 1
ATOM 4208 C C . ARG C 1 191 ? 0.665 23.399 23.943 1.00 28.15 191 ARG C C 1
ATOM 4209 O O . ARG C 1 191 ? -0.358 22.850 23.567 1.00 31.44 191 ARG C O 1
ATOM 4217 N N . ILE C 1 192 ? 0.954 24.656 23.639 1.00 28.83 192 ILE C N 1
ATOM 4218 C CA . ILE C 1 192 ? 0.148 25.430 22.715 1.00 30.19 192 ILE C CA 1
ATOM 4219 C C . ILE C 1 192 ? 0.283 24.863 21.279 1.00 36.83 192 ILE C C 1
ATOM 4220 O O . ILE C 1 192 ? -0.673 24.875 20.522 1.00 32.21 192 ILE C O 1
ATOM 4225 N N . ARG C 1 193 ? 1.457 24.344 20.923 1.00 44.16 193 ARG C N 1
ATOM 4226 C CA . ARG C 1 193 ? 1.621 23.700 19.620 1.00 49.54 193 ARG C CA 1
ATOM 4227 C C . ARG C 1 193 ? 1.129 22.288 19.809 1.00 47.28 193 ARG C C 1
ATOM 4228 O O . ARG C 1 193 ? 1.247 21.484 18.903 1.00 53.08 193 ARG C O 1
#